Protein 4IHE (pdb70)

B-factor: mean 21.24, std 9.7, range [8.35, 74.46]

Nearest PDB structures (foldseek):
  4ihe-assembly1_A  TM=1.003E+00  e=9.796E-84  Streptantibioticus cattleyicolor
  4ihe-assembly2_B  TM=1.002E+00  e=1.966E-79  Streptantibioticus cattleyicolor
  4ihd-assembly1_A  TM=9.998E-01  e=1.606E-77  Streptantibioticus cattleyicolor
  3s3u-assembly1_A  TM=9.972E-01  e=1.365E-76  Streptantibioticus cattleyicolor
  7yu0-assembly1_A  TM=7.844E-01  e=1.824E-22  Arthrobacter

Secondary structure (DSSP, 8-state):
--S--TTSSGGGSTT-EEEEEEEEETTEEEEEEEEEPPTT-BEEEEEE-SSS--EES-GGGSTTSS---BSEEEEESSHHHHTHHHHHHHHHHHHTT-SEE-SSSTT-EE----EEE---TTTTS-TT----HHHHHHHHHHHHHSPTTPPPP-BS-GGGTT-EETTEE-EEEEEEEE-TTS-EEEEEEEEE-SSBSB-TTT--BGGGGGPPTTTTGGG---SS--HHHHHHHHHHHHHHHHHHHHHSTT-S-S-BEEEEEEEEEE---HHHHHHHHHHHHHHHHHHSBS-S-TTB--EEEEEEEEEE----HHHHHHHHHHHHHHHHHHHHHHHHHHH---EEETTEEE--HHHHH-/--SS--TTSSGGGSTT-EEEEEEEEETTEEEEEEEEEPPTT-BEEEEEE-SSS--EES-GGGSTTSS---BSEEEEESSGGGGGHHHHHHHHHHHHTT-SEE-SSSTT-EE----EEE---TTTTS-TT----HHHHHHHHHHHHTSPTTPPPP-BSSGGGTT-EETTEE-EEEEEEEE-TTS-EEEEEEEEE-SSBSB-TTT--BGGGGGSPTTTTGGG---SS--HHHHHHHHHHHHHHHHHHHHHSTTSS---BEEEEEEEEEE---HHHHHHHHHHHHHHHHHHSBS-S-TTB--EEEEEEEEEE----HHHHHHHHHHHHHHHHHHHHHHHHHHHH---EEETTEEE--HHHHH-

Radius of gyration: 25.26 Å; Cα contacts (8 Å, |Δi|>4): 2273; chains: 2; bounding box: 65×57×77 Å

GO terms:
  GO:0042802 identical protein binding (F, IPI)

Solvent-accessible surface area: 25536 Å² total; per-residue (Å²): 66,43,85,42,8,121,90,26,1,0,4,12,0,54,0,0,46,15,3,32,14,44,122,100,33,146,16,43,12,2,0,0,0,0,0,4,2,5,107,71,11,2,30,5,0,20,20,54,29,8,30,30,67,18,44,70,69,30,119,24,9,36,38,211,63,121,26,119,57,8,16,1,1,0,0,0,0,0,22,62,102,0,39,89,0,0,34,4,0,18,40,18,2,96,119,96,37,39,27,65,86,72,46,112,65,110,72,90,13,78,20,15,0,0,0,0,6,1,25,4,9,9,11,9,40,64,126,196,9,39,3,75,45,69,25,0,62,41,0,0,73,39,0,41,79,106,69,90,32,28,77,20,109,51,3,37,29,1,0,0,6,0,0,10,1,27,24,5,3,0,0,0,0,5,0,0,16,34,13,126,69,28,2,11,0,0,0,0,0,0,0,0,3,38,5,36,4,11,16,65,84,61,0,63,11,14,1,37,83,11,26,38,130,62,27,35,79,84,46,55,42,65,157,82,34,41,84,110,53,15,55,194,2,124,60,108,41,61,111,8,53,110,47,6,46,153,95,21,114,78,19,58,25,65,71,21,2,2,0,1,0,0,0,0,5,2,59,3,79,53,56,31,0,74,40,0,0,9,4,0,0,3,0,1,1,22,1,0,58,41,6,2,13,60,17,2,1,1,0,1,0,0,3,1,19,39,119,99,102,27,129,173,135,94,37,40,20,3,23,61,1,1,24,9,0,5,26,0,0,0,2,0,0,3,8,0,0,5,19,1,88,26,31,99,26,97,4,1,27,12,8,1,4,69,89,17,10,75,155,24,44,78,46,7,121,90,25,1,0,4,11,0,54,0,0,44,14,3,35,14,45,120,101,36,147,15,44,13,2,0,0,0,0,0,4,2,5,108,72,12,2,30,4,0,19,16,52,70,8,32,29,67,18,44,70,69,29,118,24,8,36,43,209,63,121,24,130,56,9,17,1,1,0,0,0,0,0,22,60,102,0,37,90,0,0,34,4,0,20,39,18,2,94,120,93,36,38,27,66,84,80,34,114,68,107,72,92,13,78,19,16,0,0,0,0,6,2,25,5,9,9,12,10,40,64,126,198,11,41,3,76,45,68,28,0,62,42,0,0,74,39,0,40,84,110,72,80,34,23,78,20,112,49,2,42,27,2,0,0,5,0,0,10,1,26,25,6,3,0,0,0,0,5,0,0,14,22,11,107,68,13,3,11,0,0,0,0,0,0,0,0,4,37,5,34,4,13,17,86,83,62,0,62,11,14,0,43,82,9,22,38,134,62,28,38,80,84,47,52,40,76,162,86,44,37,89,88,38,10,46,148,3,130,62,112,44,50,115,8,49,112,47,6,36,161,93,27,120,67,40,36,28,68,73,20,1,2,0,0,0,0,0,0,4,2,61,4,78,37,55,33,0,74,43,0,0,12,4,0,2,2,0,1,1,20,1,0,60,41,7,4,14,57,21,2,2,2,0,2,0,0,3,1,20,39,122,98,102,25,130,132,127,123,75,30,38,17,4,23,67,1,1,22,9,0,5,27,0,0,0,2,0,0,4,9,0,0,7,21,1,90,27,32,102,24,99,4,0,27,12,6,2,3,67,82,20,15,71

Organism: Streptantibioticus cattleyicolor (NCBI:txid29303)

Structure (mmCIF, N/CA/C/O backbone):
data_4IHE
#
_entry.id   4IHE
#
_cell.length_a   140.754
_cell.length_b   67.959
_cell.length_c   73.507
_cell.angle_alpha   90.00
_cell.angle_beta   90.00
_cell.angle_gamma   90.00
#
_symmetry.space_group_name_H-M   'P 21 21 2'
#
loop_
_entity.id
_entity.type
_entity.pdbx_description
1 polymer 'ThnT protein'
2 water water
#
loop_
_atom_site.group_PDB
_atom_site.id
_atom_site.type_symbol
_atom_site.label_atom_id
_atom_site.label_alt_id
_atom_site.label_comp_id
_atom_site.label_asym_id
_atom_site.label_entity_id
_atom_site.label_seq_id
_atom_site.pdbx_PDB_ins_code
_atom_site.Cartn_x
_atom_site.Cartn_y
_atom_site.Cartn_z
_atom_site.occupancy
_atom_site.B_iso_or_equiv
_atom_site.auth_seq_id
_atom_site.auth_comp_id
_atom_site.auth_asym_id
_atom_site.auth_atom_id
_atom_site.pdbx_PDB_model_num
ATOM 1 N N . GLY A 1 46 ? 31.473 -18.001 95.342 1.00 38.58 26 GLY A N 1
ATOM 2 C CA . GLY A 1 46 ? 30.670 -16.844 95.838 1.00 37.39 26 GLY A CA 1
ATOM 3 C C . GLY A 1 46 ? 31.428 -15.530 95.766 1.00 36.43 26 GLY A C 1
ATOM 4 O O . GLY A 1 46 ? 32.642 -15.496 95.964 1.00 37.18 26 GLY A O 1
ATOM 5 N N . GLY A 1 47 ? 30.712 -14.450 95.461 1.00 33.74 27 GLY A N 1
ATOM 6 C CA . GLY A 1 47 ? 31.278 -13.096 95.509 1.00 31.09 27 GLY A CA 1
ATOM 7 C C . GLY A 1 47 ? 32.054 -12.687 94.265 1.00 28.48 27 GLY A C 1
ATOM 8 O O . GLY A 1 47 ? 32.826 -11.732 94.291 1.00 28.97 27 GLY A O 1
ATOM 9 N N . VAL A 1 48 ? 31.838 -13.407 93.172 1.00 26.29 28 VAL A N 1
ATOM 10 C CA . VAL A 1 48 ? 32.443 -13.071 91.889 1.00 24.98 28 VAL A CA 1
ATOM 11 C C . VAL A 1 48 ? 31.338 -13.015 90.840 1.00 23.48 28 VAL A C 1
ATOM 12 O O . VAL A 1 48 ? 30.262 -13.572 91.052 1.00 23.07 28 VAL A O 1
ATOM 16 N N . PRO A 1 49 ? 31.596 -12.339 89.708 1.00 22.61 29 PRO A N 1
ATOM 17 C CA . PRO A 1 49 ? 30.574 -12.295 88.666 1.00 22.06 29 PRO A CA 1
ATOM 18 C C . PRO A 1 49 ? 30.338 -13.657 88.040 1.00 22.05 29 PRO A C 1
ATOM 19 O O . PRO A 1 49 ? 31.201 -14.532 88.116 1.00 22.69 29 PRO A O 1
ATOM 23 N N . GLY A 1 50 ? 29.168 -13.823 87.434 1.00 21.04 30 GLY A N 1
ATOM 24 C CA . GLY A 1 50 ? 28.915 -14.948 86.546 1.00 21.26 30 GLY A CA 1
ATOM 25 C C . GLY A 1 50 ? 29.754 -14.845 85.286 1.00 21.53 30 GLY A C 1
ATOM 26 O O . GLY A 1 50 ? 30.528 -13.901 85.121 1.00 21.75 30 GLY A O 1
ATOM 27 N N . PRO A 1 51 ? 29.575 -15.797 84.367 1.00 21.95 31 PRO A N 1
ATOM 28 C CA . PRO A 1 51 ? 30.494 -15.949 83.243 1.00 22.30 31 PRO A CA 1
ATOM 29 C C . PRO A 1 51 ? 30.716 -14.697 82.390 1.00 21.92 31 PRO A C 1
ATOM 30 O O . PRO A 1 51 ? 31.849 -14.436 81.980 1.00 22.49 31 PRO A O 1
ATOM 34 N N . HIS A 1 52 ? 29.663 -13.934 82.122 1.00 21.44 32 HIS A N 1
ATOM 35 C CA . HIS A 1 52 ? 29.803 -12.725 81.310 1.00 21.78 32 HIS A CA 1
ATOM 36 C C . HIS A 1 52 ? 29.499 -11.450 82.083 1.00 20.51 32 HIS A C 1
ATOM 37 O O . HIS A 1 52 ? 29.468 -10.369 81.502 1.00 21.65 32 HIS A O 1
ATOM 44 N N . ASN A 1 53 ? 29.323 -11.575 83.395 1.00 19.44 33 ASN A N 1
ATOM 45 C CA . ASN A 1 53 ? 28.996 -10.432 84.251 1.00 18.05 33 ASN A CA 1
ATOM 46 C C . ASN A 1 53 ? 27.775 -9.656 83.753 1.00 17.44 33 ASN A C 1
ATOM 47 O O . ASN A 1 53 ? 27.814 -8.433 83.580 1.00 17.12 33 ASN A O 1
ATOM 52 N N . GLY A 1 54 ? 26.676 -10.372 83.555 1.00 16.83 34 GLY A N 1
ATOM 53 C CA . GLY A 1 54 ? 25.447 -9.751 83.085 1.00 16.56 34 GLY A CA 1
ATOM 54 C C . GLY A 1 54 ? 24.211 -10.590 83.318 1.00 16.19 34 GLY A C 1
ATOM 55 O O . GLY A 1 54 ? 24.269 -11.689 83.884 1.00 16.27 34 GLY A O 1
ATOM 56 N N . LEU A 1 55 ? 23.087 -10.068 82.848 1.00 15.91 35 LEU A N 1
ATOM 57 C CA . LEU A 1 55 ? 21.779 -10.611 83.188 1.00 16.05 35 LEU A CA 1
ATOM 58 C C . LEU A 1 55 ? 21.592 -12.042 82.695 1.00 16.37 35 LEU A C 1
ATOM 59 O O . LEU A 1 55 ? 20.906 -12.843 83.331 1.00 16.59 35 LEU A O 1
ATOM 64 N N . THR A 1 56 ? 22.219 -12.364 81.571 1.00 16.58 36 THR A N 1
ATOM 65 C CA . THR A 1 56 ? 22.067 -13.685 80.972 1.00 17.02 36 THR A CA 1
ATOM 66 C C . THR A 1 56 ? 22.892 -14.765 81.695 1.00 17.62 36 THR A C 1
ATOM 67 O O . THR A 1 56 ? 22.800 -15.948 81.363 1.00 18.20 36 THR A O 1
ATOM 71 N N . ASP A 1 57 ? 23.666 -14.370 82.703 1.00 18.33 37 ASP A N 1
ATOM 72 C CA . ASP A 1 57 ? 24.300 -15.332 83.610 1.00 18.46 37 ASP A CA 1
ATOM 73 C C . ASP A 1 57 ? 23.268 -16.071 84.467 1.00 19.14 37 ASP A C 1
ATOM 74 O O . ASP A 1 57 ? 23.573 -17.109 85.057 1.00 20.65 37 ASP A O 1
ATOM 79 N N . VAL A 1 58 ? 22.064 -15.514 84.570 1.00 18.39 38 VAL A N 1
ATOM 80 C CA . VAL A 1 58 ? 20.919 -16.257 85.089 1.00 18.66 38 VAL A CA 1
ATOM 81 C C . VAL A 1 58 ? 20.423 -17.196 83.987 1.00 18.92 38 VAL A C 1
ATOM 82 O O . VAL A 1 58 ? 19.911 -16.734 82.970 1.00 18.63 38 VAL A O 1
ATOM 86 N N . PRO A 1 59 ? 20.620 -18.519 84.151 1.00 20.07 39 PRO A N 1
ATOM 87 C CA . PRO A 1 59 ? 20.384 -19.397 83.001 1.00 20.94 39 PRO A CA 1
ATOM 88 C C . PRO A 1 59 ? 18.970 -19.327 82.414 1.00 21.70 39 PRO A C 1
ATOM 89 O O . PRO A 1 59 ? 17.985 -19.341 83.147 1.00 22.32 39 PRO A O 1
ATOM 93 N N . GLY A 1 60 ? 18.886 -19.254 81.091 1.00 22.46 40 GLY A N 1
ATOM 94 C CA . GLY A 1 60 ? 17.593 -19.231 80.408 1.00 22.64 40 GLY A CA 1
ATOM 95 C C . GLY A 1 60 ? 17.082 -17.837 80.094 1.00 22.11 40 GLY A C 1
ATOM 96 O O . GLY A 1 60 ? 16.198 -17.681 79.255 1.00 22.39 40 GLY A O 1
ATOM 97 N N . VAL A 1 61 ? 17.631 -16.825 80.763 1.00 20.76 41 VAL A N 1
ATOM 98 C CA . VAL A 1 61 ? 17.275 -15.440 80.472 1.00 19.74 41 VAL A CA 1
ATOM 99 C C . VAL A 1 61 ? 17.936 -14.987 79.170 1.00 19.77 41 VAL A C 1
ATOM 100 O O . VAL A 1 61 ? 19.114 -15.271 78.920 1.00 20.42 41 VAL A O 1
ATOM 104 N N . ARG A 1 62 ? 17.158 -14.301 78.339 1.00 18.80 42 ARG A N 1
ATOM 105 C CA . ARG A 1 62 ? 17.661 -13.722 77.102 1.00 18.65 42 ARG A CA 1
ATOM 106 C C . ARG A 1 62 ? 17.347 -12.235 77.055 1.00 17.70 42 ARG A C 1
ATOM 107 O O . ARG A 1 62 ? 16.364 -11.776 77.636 1.00 17.27 42 ARG A O 1
ATOM 115 N N . VAL A 1 63 ? 18.206 -11.485 76.380 1.00 16.61 43 VAL A N 1
ATOM 116 C CA . VAL A 1 63 ? 18.040 -10.047 76.244 1.00 16.55 43 VAL A CA 1
ATOM 117 C C . VAL A 1 63 ? 18.123 -9.700 74.766 1.00 16.62 43 VAL A C 1
ATOM 118 O O . VAL A 1 63 ? 19.004 -10.188 74.061 1.00 18.01 43 VAL A O 1
ATOM 122 N N . GLY A 1 64 ? 17.192 -8.873 74.304 1.00 16.04 44 GLY A N 1
ATOM 123 C CA . GLY A 1 64 ? 17.198 -8.385 72.934 1.00 15.81 44 GLY A CA 1
ATOM 124 C C . GLY A 1 64 ? 17.056 -6.880 72.879 1.00 15.51 44 GLY A C 1
ATOM 125 O O . GLY A 1 64 ? 16.267 -6.295 73.628 1.00 15.12 44 GLY A O 1
ATOM 126 N N . HIS A 1 65 ? 17.841 -6.253 72.011 1.00 16.02 45 HIS A N 1
ATOM 127 C CA . HIS A 1 65 ? 17.727 -4.821 71.735 1.00 15.92 45 HIS A CA 1
ATOM 128 C C . HIS A 1 65 ? 17.284 -4.590 70.295 1.00 16.52 45 HIS A C 1
ATOM 129 O O . HIS A 1 65 ? 17.680 -5.316 69.379 1.00 17.71 45 HIS A O 1
ATOM 136 N N . ALA A 1 66 ? 16.504 -3.539 70.093 1.00 16.76 46 ALA A N 1
ATOM 137 C CA . ALA A 1 66 ? 16.270 -3.012 68.758 1.00 17.40 46 ALA A CA 1
ATOM 138 C C . ALA A 1 66 ? 16.262 -1.504 68.854 1.00 17.80 46 ALA A C 1
ATOM 139 O O . ALA A 1 66 ? 15.656 -0.941 69.762 1.00 18.20 46 ALA A O 1
ATOM 141 N N . GLY A 1 67 ? 16.985 -0.854 67.956 1.00 18.72 47 GLY A N 1
ATOM 142 C CA . GLY A 1 67 ? 17.141 0.593 68.019 1.00 18.80 47 GLY A CA 1
ATOM 143 C C . GLY A 1 67 ? 17.071 1.240 66.655 1.00 18.71 47 GLY A C 1
ATOM 144 O O . GLY A 1 67 ? 17.121 0.564 65.629 1.00 19.37 47 GLY A O 1
ATOM 145 N N . ARG A 1 68 ? 16.919 2.557 66.664 1.00 18.18 48 ARG A N 1
ATOM 146 C CA . ARG A 1 68 ? 16.963 3.363 65.455 1.00 18.79 48 ARG A CA 1
ATOM 147 C C . ARG A 1 68 ? 17.833 4.580 65.730 1.00 18.19 48 ARG A C 1
ATOM 148 O O . ARG A 1 68 ? 17.590 5.339 66.674 1.00 17.45 48 ARG A O 1
ATOM 156 N N . THR A 1 69 ? 18.896 4.708 64.943 1.00 18.02 49 THR A N 1
ATOM 157 C CA A THR A 1 69 ? 19.823 5.828 65.049 0.60 18.48 49 THR A CA 1
ATOM 158 C CA B THR A 1 69 ? 19.801 5.845 65.047 0.40 18.59 49 THR A CA 1
ATOM 159 C C . THR A 1 69 ? 20.003 6.471 63.679 1.00 19.04 49 THR A C 1
ATOM 160 O O . THR A 1 69 ? 20.123 5.770 62.675 1.00 19.43 49 THR A O 1
ATOM 167 N N . GLY A 1 70 ? 20.036 7.799 63.656 1.00 19.77 50 GLY A N 1
ATOM 168 C CA . GLY A 1 70 ? 20.255 8.542 62.423 1.00 20.06 50 GLY A CA 1
ATOM 169 C C . GLY A 1 70 ? 18.952 8.967 61.779 1.00 20.13 50 GLY A C 1
ATOM 170 O O . GLY A 1 70 ? 17.874 8.489 62.148 1.00 19.85 50 GLY A O 1
ATOM 171 N N . ASP A 1 71 ? 19.068 9.883 60.821 1.00 20.67 51 ASP A N 1
ATOM 172 C CA A ASP A 1 71 ? 17.912 10.383 60.101 0.60 20.69 51 ASP A CA 1
ATOM 173 C CA B ASP A 1 71 ? 17.917 10.458 60.101 0.40 20.59 51 ASP A CA 1
ATOM 174 C C . ASP A 1 71 ? 16.828 10.909 61.061 1.00 20.04 51 ASP A C 1
ATOM 175 O O . ASP A 1 71 ? 15.636 10.764 60.793 1.00 20.06 51 ASP A O 1
ATOM 184 N N . GLY A 1 72 ? 17.260 11.517 62.166 1.00 19.65 52 GLY A N 1
ATOM 185 C CA . GLY A 1 72 ? 16.352 12.134 63.142 1.00 19.16 52 GLY A CA 1
ATOM 186 C C . GLY A 1 72 ? 16.080 11.302 64.384 1.00 18.09 52 GLY A C 1
ATOM 187 O O . GLY A 1 72 ? 15.456 11.788 65.325 1.00 17.35 52 GLY A O 1
ATOM 188 N N . TRP A 1 73 ? 16.573 10.064 64.397 1.00 17.03 53 TRP A N 1
ATOM 189 C CA . TRP A 1 73 ? 16.223 9.073 65.413 1.00 16.25 53 TRP A CA 1
ATOM 190 C C . TRP A 1 73 ? 17.367 8.810 66.381 1.00 15.93 53 TRP A C 1
ATOM 191 O O . TRP A 1 73 ? 18.534 8.794 65.987 1.00 16.71 53 TRP A O 1
ATOM 202 N N . LEU A 1 74 ? 17.023 8.566 67.641 1.00 15.43 54 LEU A N 1
ATOM 203 C CA . LEU A 1 74 ? 17.986 8.070 68.625 1.00 15.64 54 LEU A CA 1
ATOM 204 C C . LEU A 1 74 ? 17.229 7.411 69.778 1.00 15.12 54 LEU A C 1
ATOM 205 O O . LEU A 1 74 ? 17.093 7.970 70.866 1.00 14.87 54 LEU A O 1
ATOM 210 N N . THR A 1 75 ? 16.715 6.219 69.520 1.00 15.14 55 THR A N 1
ATOM 211 C CA . THR A 1 75 ? 15.851 5.562 70.488 1.00 14.84 55 THR A CA 1
ATOM 212 C C . THR A 1 75 ? 15.834 4.068 70.260 1.00 14.71 55 THR A C 1
ATOM 213 O O . THR A 1 75 ? 16.354 3.572 69.264 1.00 15.71 55 THR A O 1
ATOM 217 N N . GLY A 1 76 ? 15.233 3.345 71.191 1.00 14.10 56 GLY A N 1
ATOM 218 C CA . GLY A 1 76 ? 15.081 1.922 71.008 1.00 13.97 56 GLY A CA 1
ATOM 219 C C . GLY A 1 76 ? 14.363 1.243 72.141 1.00 13.55 56 GLY A C 1
ATOM 220 O O . GLY A 1 76 ? 13.801 1.893 73.029 1.00 13.40 56 GLY A O 1
ATOM 221 N N . VAL A 1 77 ? 14.397 -0.084 72.085 1.00 13.73 57 VAL A N 1
ATOM 222 C CA . VAL A 1 77 ? 13.641 -0.950 72.977 1.00 14.03 57 VAL A CA 1
ATOM 223 C C . VAL A 1 77 ? 14.554 -2.074 73.428 1.00 14.14 57 VAL A C 1
ATOM 224 O O . VAL A 1 77 ? 15.354 -2.591 72.642 1.00 14.25 57 VAL A O 1
ATOM 228 N N . THR A 1 78 ? 14.440 -2.444 74.696 1.00 13.69 58 THR A N 1
ATOM 229 C CA . THR A 1 78 ? 15.139 -3.600 75.230 1.00 13.79 58 THR A CA 1
ATOM 230 C C . THR A 1 78 ? 14.096 -4.529 75.826 1.00 13.86 58 THR A C 1
ATOM 231 O O . THR A 1 78 ? 13.253 -4.086 76.604 1.00 14.35 58 THR A O 1
ATOM 235 N N . VAL A 1 79 ? 14.150 -5.802 75.451 1.00 14.44 59 VAL A N 1
ATOM 236 C CA . VAL A 1 79 ? 13.240 -6.807 75.993 1.00 14.48 59 VAL A CA 1
ATOM 237 C C . VAL A 1 79 ? 14.038 -7.853 76.763 1.00 14.70 59 VAL A C 1
ATOM 238 O O . VAL A 1 79 ? 15.049 -8.364 76.274 1.00 14.97 59 VAL A O 1
ATOM 242 N N . VAL A 1 80 ? 13.600 -8.138 77.985 1.00 14.39 60 VAL A N 1
ATOM 243 C CA . VAL A 1 80 ? 14.094 -9.286 78.732 1.00 14.40 60 VAL A CA 1
ATOM 244 C C . VAL A 1 80 ? 13.091 -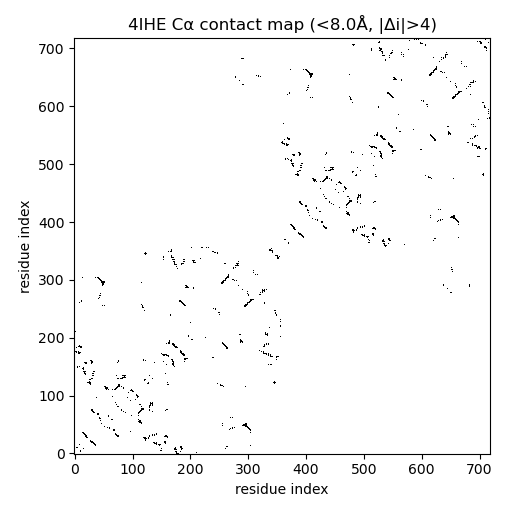10.413 78.578 1.00 14.53 60 VAL A C 1
ATOM 245 O O . VAL A 1 80 ? 11.893 -10.243 78.848 1.00 14.57 60 VAL A O 1
ATOM 249 N N . LEU A 1 81 ? 13.576 -11.535 78.056 1.00 14.85 61 LEU A N 1
ATOM 250 C CA . LEU A 1 81 ? 12.743 -12.686 77.761 1.00 15.27 61 LEU A CA 1
ATOM 251 C C . LEU A 1 81 ? 13.101 -13.846 78.690 1.00 15.92 61 LEU A C 1
ATOM 252 O O . LEU A 1 81 ? 14.239 -14.333 78.698 1.00 16.68 61 LEU A O 1
ATOM 257 N N . ALA A 1 82 ? 12.124 -14.276 79.478 1.00 16.54 62 ALA A N 1
ATOM 258 C CA . ALA A 1 82 ? 12.284 -15.426 80.359 1.00 16.90 62 ALA A CA 1
ATOM 259 C C . ALA A 1 82 ? 12.343 -16.699 79.533 1.00 18.14 62 ALA A C 1
ATOM 260 O O . ALA A 1 82 ? 11.881 -16.720 78.393 1.00 17.28 62 ALA A O 1
ATOM 262 N N . PRO A 1 83 ? 12.892 -17.774 80.116 1.00 19.44 63 PRO A N 1
ATOM 263 C CA . PRO A 1 83 ? 12.885 -19.041 79.402 1.00 20.43 63 PRO A CA 1
ATOM 264 C C . PRO A 1 83 ? 11.474 -19.586 79.266 1.00 20.86 63 PRO A C 1
ATOM 265 O O . PRO A 1 83 ? 10.560 -19.139 79.957 1.00 20.30 63 PRO A O 1
ATOM 269 N N . PRO A 1 84 ? 11.292 -20.555 78.369 1.00 21.95 64 PRO A N 1
ATOM 270 C CA . PRO A 1 84 ? 9.991 -21.169 78.188 1.00 22.53 64 PRO A CA 1
ATOM 271 C C . PRO A 1 84 ? 9.424 -21.637 79.523 1.00 22.55 64 PRO A C 1
ATOM 272 O O . PRO A 1 84 ? 10.152 -22.193 80.346 1.00 24.13 64 PRO A O 1
ATOM 276 N N . GLY A 1 85 ? 8.144 -21.365 79.744 1.00 22.26 65 GLY A N 1
ATOM 277 C CA . GLY A 1 85 ? 7.506 -21.613 81.040 1.00 22.44 65 GLY A CA 1
ATOM 278 C C . GLY A 1 85 ? 7.342 -20.332 81.839 1.00 21.61 65 GLY A C 1
ATOM 279 O O . GLY A 1 85 ? 6.516 -20.251 82.748 1.00 22.84 65 GLY A O 1
ATOM 280 N N . GLY A 1 86 ? 8.126 -19.321 81.482 1.00 20.59 66 GLY A N 1
ATOM 281 C CA . GLY A 1 86 ? 8.034 -18.021 82.127 1.00 19.41 66 GLY A CA 1
ATOM 282 C C . GLY A 1 86 ? 8.844 -17.932 83.399 1.00 19.15 66 GLY A C 1
ATOM 283 O O . GLY A 1 86 ? 9.609 -18.833 83.745 1.00 20.51 66 GLY A O 1
ATOM 284 N N . ALA A 1 87 ? 8.689 -16.801 84.072 1.00 17.46 67 ALA A N 1
ATOM 285 C CA . ALA A 1 87 ? 9.368 -16.528 85.327 1.00 16.85 67 ALA A CA 1
ATOM 286 C C . ALA A 1 87 ? 8.406 -15.817 86.268 1.00 16.12 67 ALA A C 1
ATOM 287 O O . ALA A 1 87 ? 7.562 -15.039 85.838 1.00 16.23 67 ALA A O 1
ATOM 289 N N . VAL A 1 88 ? 8.545 -16.094 87.557 1.00 16.17 68 VAL A N 1
ATOM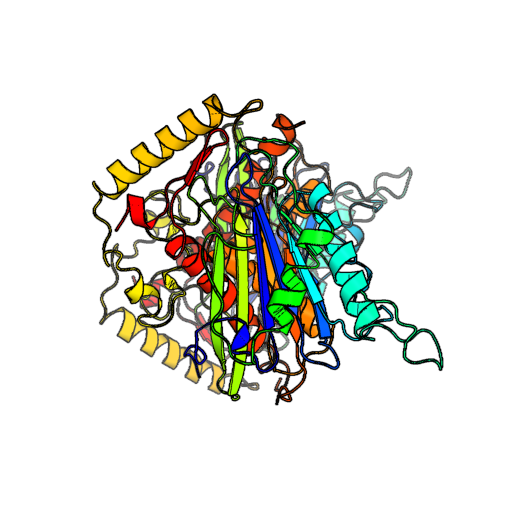 290 C CA . VAL A 1 88 ? 7.875 -15.314 88.586 1.00 16.23 68 VAL A CA 1
ATOM 291 C C . VAL A 1 88 ? 8.372 -13.885 88.479 1.00 15.62 68 VAL A C 1
ATOM 292 O O . VAL A 1 88 ? 9.570 -13.657 88.342 1.00 15.47 68 VAL A O 1
ATOM 296 N N . ALA A 1 89 ? 7.449 -12.931 88.523 1.00 14.85 69 ALA A N 1
ATOM 297 C CA . ALA A 1 89 ? 7.787 -11.534 88.283 1.00 14.56 69 ALA A CA 1
ATOM 298 C C . ALA A 1 89 ? 7.115 -10.634 89.298 1.00 14.10 69 ALA A C 1
ATOM 299 O O . ALA A 1 89 ? 6.027 -10.940 89.797 1.00 15.57 69 ALA A O 1
ATOM 301 N N . ALA A 1 90 ? 7.753 -9.498 89.552 1.00 13.55 70 ALA A N 1
ATOM 302 C CA . ALA A 1 90 ? 7.197 -8.471 90.414 1.00 13.37 70 ALA A CA 1
ATOM 303 C C . ALA A 1 90 ? 7.770 -7.130 89.998 1.00 13.01 70 ALA A C 1
ATOM 304 O O . ALA A 1 90 ? 8.668 -7.067 89.163 1.00 13.11 70 ALA A O 1
ATOM 306 N N . VAL A 1 91 ? 7.274 -6.054 90.591 1.00 13.35 71 VAL A N 1
ATOM 307 C CA . VAL A 1 91 ? 7.689 -4.724 90.176 1.00 13.25 71 VAL A CA 1
ATOM 308 C C . VAL A 1 91 ? 7.651 -3.775 91.363 1.00 13.23 71 VAL A C 1
ATOM 309 O O . VAL A 1 91 ? 6.891 -3.986 92.305 1.00 13.70 71 VAL A O 1
ATOM 313 N N . ASP A 1 92 ? 8.549 -2.797 91.341 1.00 13.43 72 ASP A N 1
ATOM 314 C CA . ASP A 1 92 ? 8.507 -1.671 92.260 1.00 14.67 72 ASP A CA 1
ATOM 315 C C . ASP A 1 92 ? 8.724 -0.398 91.450 1.00 14.65 72 ASP A C 1
ATOM 316 O O . ASP A 1 92 ? 9.805 -0.164 90.904 1.00 13.44 72 ASP A O 1
ATOM 321 N N . VAL A 1 93 ? 7.645 0.360 91.289 1.00 15.19 73 VAL A N 1
ATOM 322 C CA . VAL A 1 93 ? 7.667 1.599 90.541 1.00 17.11 73 VAL A CA 1
ATOM 323 C C . VAL A 1 93 ? 7.790 2.730 91.543 1.00 18.38 73 VAL A C 1
ATOM 324 O O . VAL A 1 93 ? 6.902 2.928 92.373 1.00 20.90 73 VAL A O 1
ATOM 328 N N A ARG A 1 94 ? 8.937 3.411 91.493 0.70 19.69 74 ARG A N 1
ATOM 329 N N B ARG A 1 94 ? 8.890 3.461 91.480 0.30 18.43 74 ARG A N 1
ATOM 330 C CA A ARG A 1 94 ? 9.445 4.237 92.607 0.70 19.45 74 ARG A CA 1
ATOM 331 C CA B ARG A 1 94 ? 9.026 4.683 92.260 0.30 18.03 74 ARG A CA 1
ATOM 332 C C A ARG A 1 94 ? 9.708 5.679 92.193 0.70 20.36 74 ARG A C 1
ATOM 333 C C B ARG A 1 94 ? 8.966 5.876 91.294 0.30 17.82 74 ARG A C 1
ATOM 334 O O A ARG A 1 94 ? 9.699 6.587 93.027 0.70 19.53 74 ARG A O 1
ATOM 335 O O B ARG A 1 94 ? 10.001 6.292 90.766 0.30 18.02 74 ARG A O 1
ATOM 350 N N A GLY A 1 95 ? 9.975 5.881 90.909 0.70 20.16 75 GLY A N 1
ATOM 351 N N B GLY A 1 95 ? 7.766 6.409 91.050 0.30 17.16 75 GLY A N 1
ATOM 352 C CA A GLY A 1 95 ? 10.045 7.215 90.350 0.70 19.98 75 GLY A CA 1
ATOM 353 C CA B GLY A 1 95 ? 7.592 7.581 90.168 0.30 17.02 75 GLY A CA 1
ATOM 354 C C A GLY A 1 95 ? 8.716 7.943 90.421 0.70 19.36 75 GLY A C 1
ATOM 355 C C B GLY A 1 95 ? 6.435 7.545 89.173 0.30 16.80 75 GLY A C 1
ATOM 356 O O A GLY A 1 95 ? 7.647 7.323 90.419 0.70 20.21 75 GLY A O 1
ATOM 357 O O B GLY A 1 95 ? 6.021 8.582 88.643 0.30 16.58 75 GLY A O 1
ATOM 358 N N A GLY A 1 96 ? 8.796 9.268 90.481 0.70 18.75 76 GLY A N 1
ATOM 359 N N B GLY A 1 96 ? 5.923 6.358 88.889 0.30 16.49 76 GLY A N 1
ATOM 360 C CA A GLY A 1 96 ? 7.621 10.120 90.599 0.70 17.87 76 GLY A CA 1
ATOM 361 C CA B GLY A 1 96 ? 4.801 6.217 87.961 0.30 16.63 76 GLY A CA 1
ATOM 362 C C A GLY A 1 96 ? 6.957 10.427 89.274 0.70 17.78 76 GLY A C 1
ATOM 363 C C B GLY A 1 96 ? 4.959 6.712 86.528 0.30 16.70 76 GLY A C 1
ATOM 364 O O A GLY A 1 96 ? 5.874 11.001 89.236 0.70 17.52 76 GLY A O 1
ATOM 365 O O B GLY A 1 96 ? 3.957 7.039 85.899 0.30 16.62 76 GLY A O 1
ATOM 366 N N A GLY A 1 97 ? 7.609 10.063 88.177 0.70 16.86 77 GLY A N 1
ATOM 367 N N B GLY A 1 97 ? 6.161 6.755 85.969 0.30 16.86 77 GLY A N 1
ATOM 368 C CA A GLY A 1 97 ? 7.055 10.318 86.851 0.70 16.44 77 GLY A CA 1
ATOM 369 C CA B GLY A 1 97 ? 6.233 7.069 84.545 0.30 17.31 77 GLY A CA 1
ATOM 370 C C A GLY A 1 97 ? 7.100 9.093 85.964 0.70 16.03 77 GLY A C 1
ATOM 371 C C B GLY A 1 97 ? 6.810 8.434 84.156 0.30 17.45 77 GLY A C 1
ATOM 372 O O A GLY A 1 97 ? 7.715 9.111 84.909 0.70 16.17 77 GLY A O 1
ATOM 373 O O B GLY A 1 97 ? 7.789 8.918 84.763 0.30 18.59 77 GLY A O 1
ATOM 374 N N A PRO A 1 98 ? 6.420 8.020 86.372 0.70 15.74 78 PRO A N 1
ATOM 375 N N B PRO A 1 98 ? 5.868 9.210 83.429 0.30 17.42 78 PRO A N 1
ATOM 376 C CA A PRO A 1 98 ? 6.493 6.779 85.621 0.70 15.78 78 PRO A CA 1
ATOM 377 C CA B PRO A 1 98 ? 5.042 8.541 82.396 0.30 17.13 78 PRO A CA 1
ATOM 378 C C A PRO A 1 98 ? 5.656 6.774 84.347 0.70 16.48 78 PRO A C 1
ATOM 379 C C B PRO A 1 98 ? 5.573 7.374 81.595 0.30 17.04 78 PRO A C 1
ATOM 380 O O A PRO A 1 98 ? 4.700 7.541 84.217 0.70 17.03 78 PRO A O 1
ATOM 381 O O B PRO A 1 98 ? 6.594 7.461 80.909 0.30 17.49 78 PRO A O 1
ATOM 388 N N A GLY A 1 99 ? 6.026 5.893 83.427 0.70 16.29 79 GLY A N 1
ATOM 389 N N B GLY A 1 99 ? 4.785 6.309 81.635 0.30 16.65 79 GLY A N 1
ATOM 390 C CA A GLY A 1 99 ? 5.214 5.579 82.255 0.70 16.28 79 GLY A CA 1
ATOM 391 C CA B GLY A 1 99 ? 4.995 5.168 80.788 0.30 16.40 79 GLY A CA 1
ATOM 392 C C A GLY A 1 99 ? 5.241 4.083 82.028 0.70 16.45 79 GLY A C 1
ATOM 393 C C B GLY A 1 99 ? 5.248 3.953 81.651 0.30 16.06 79 GLY A C 1
ATOM 394 O O A GLY A 1 99 ? 6.286 3.516 81.692 0.70 17.52 79 GLY A O 1
ATOM 395 O O B GLY A 1 99 ? 6.385 3.479 81.759 0.30 16.32 79 GLY A O 1
ATOM 396 N N A THR A 1 100 ? 4.110 3.432 82.273 0.70 15.08 80 THR A N 1
ATOM 397 N N B THR A 1 100 ? 4.187 3.406 82.239 0.30 15.12 80 THR A N 1
ATOM 398 C CA A THR A 1 100 ? 4.118 2.014 82.585 0.70 13.98 80 THR A CA 1
ATOM 399 C CA B THR A 1 100 ? 4.189 1.997 82.591 0.30 14.30 80 THR A CA 1
ATOM 400 C C A THR A 1 100 ? 2.883 1.296 82.079 0.70 13.36 80 THR A C 1
ATOM 401 C C B THR A 1 100 ? 2.930 1.300 82.080 0.30 13.74 80 THR A C 1
ATOM 402 O O A THR A 1 100 ? 1.846 1.914 81.790 0.70 12.87 80 THR A O 1
ATOM 403 O O B THR A 1 100 ? 1.918 1.938 81.790 0.30 13.51 80 THR A O 1
ATOM 410 N N . ARG A 1 101 ? 3.021 -0.022 81.984 1.00 13.28 81 ARG A N 1
ATOM 411 C CA . ARG A 1 101 ? 1.962 -0.882 81.481 1.00 13.68 81 ARG A CA 1
ATOM 412 C C . ARG A 1 101 ? 1.972 -2.196 82.260 1.00 13.29 81 ARG A C 1
ATOM 413 O O . ARG A 1 101 ? 3.039 -2.732 82.561 1.00 12.98 81 ARG A O 1
ATOM 421 N N . GLU A 1 102 ? 0.774 -2.674 82.607 1.00 13.48 82 GLU A N 1
ATOM 422 C CA . GLU A 1 102 ? 0.553 -3.996 83.206 1.00 14.03 82 GLU A CA 1
ATOM 423 C C . GLU A 1 102 ? 1.290 -4.208 84.516 1.00 15.24 82 GLU A C 1
ATOM 424 O O . GLU A 1 102 ? 1.659 -5.332 84.859 1.00 16.19 82 GLU A O 1
ATOM 430 N N . THR A 1 103 ? 1.419 -3.142 85.289 1.00 15.56 83 THR A N 1
ATOM 431 C CA . THR A 1 103 ? 2.050 -3.246 86.593 1.00 16.88 83 THR A CA 1
ATOM 432 C C . THR A 1 103 ? 1.104 -3.853 87.623 1.00 16.32 83 THR A C 1
ATOM 433 O O . THR A 1 103 ? 1.547 -4.621 88.477 1.00 17.39 83 THR A O 1
ATOM 437 N N . ASP A 1 104 ? -0.191 -3.547 87.532 1.00 16.08 84 ASP A N 1
ATOM 438 C CA . ASP A 1 104 ? -1.178 -4.084 88.489 1.00 15.95 84 ASP A CA 1
ATOM 439 C C . ASP A 1 104 ? -1.207 -5.612 88.429 1.00 15.36 84 ASP A C 1
ATOM 440 O O . ASP A 1 104 ? -1.391 -6.285 89.440 1.00 14.89 84 ASP A O 1
ATOM 445 N N . ALA A 1 105 ? -1.023 -6.162 87.237 1.00 14.49 85 ALA A N 1
ATOM 446 C CA . ALA A 1 105 ? -1.067 -7.605 87.062 1.00 14.52 85 ALA A CA 1
ATOM 447 C C . ALA A 1 105 ? 0.028 -8.330 87.846 1.00 14.42 85 ALA A C 1
ATOM 448 O O . ALA A 1 105 ? -0.104 -9.521 88.134 1.00 14.53 85 ALA A O 1
ATOM 450 N N . LEU A 1 106 ? 1.084 -7.602 88.209 1.00 14.65 86 LEU A N 1
ATOM 451 C CA . LEU A 1 106 ? 2.220 -8.155 88.947 1.00 15.13 86 LEU A CA 1
ATOM 452 C C . LEU A 1 106 ? 2.052 -8.098 90.467 1.00 15.22 86 LEU A C 1
ATOM 453 O O . LEU A 1 106 ? 2.953 -8.493 91.201 1.00 15.53 86 LEU A O 1
ATOM 458 N N . ASP A 1 107 ? 0.930 -7.577 90.938 1.00 15.39 87 ASP A N 1
ATOM 459 C CA . ASP A 1 107 ? 0.644 -7.592 92.376 1.00 16.14 87 ASP A CA 1
ATOM 460 C C . ASP A 1 107 ? 0.582 -9.037 92.885 1.00 16.39 87 ASP A C 1
ATOM 461 O O . ASP A 1 107 ? 0.011 -9.901 92.234 1.00 15.11 87 ASP A O 1
ATOM 466 N N . PRO A 1 108 ? 1.182 -9.310 94.052 1.00 16.73 88 PRO A N 1
ATOM 467 C CA . PRO A 1 108 ? 1.179 -10.675 94.577 1.00 17.39 88 PRO A CA 1
ATOM 468 C C . PRO A 1 108 ? -0.199 -11.305 94.779 1.00 17.39 88 PRO A C 1
ATOM 469 O O . PRO A 1 108 ? -0.310 -12.526 94.776 1.00 18.32 88 PRO A O 1
ATOM 473 N N . ARG A 1 109 ? -1.231 -10.481 94.917 1.00 17.77 89 ARG A N 1
ATOM 474 C CA . ARG A 1 109 ? -2.596 -10.976 95.135 1.00 18.16 89 ARG A CA 1
ATOM 475 C C . ARG A 1 109 ? -3.233 -11.550 93.879 1.00 18.55 89 ARG A C 1
ATOM 476 O O . ARG A 1 109 ? -4.274 -12.204 93.950 1.00 19.30 89 ARG A O 1
ATOM 484 N N . ASN A 1 110 ? -2.646 -11.270 92.724 1.00 17.78 90 ASN A N 1
ATOM 485 C CA . ASN A 1 110 ? -3.385 -11.408 91.481 1.00 17.13 90 ASN A CA 1
ATOM 486 C C . ASN A 1 110 ? -3.176 -12.736 90.753 1.00 17.23 90 ASN A C 1
ATOM 487 O O . ASN A 1 110 ? -2.450 -13.617 91.220 1.00 17.84 90 ASN A O 1
ATOM 492 N N . LEU A 1 111 ? -3.923 -12.907 89.672 1.00 16.86 91 LEU A N 1
ATOM 493 C CA . LEU A 1 111 ? -4.110 -14.205 89.044 1.00 17.69 91 LEU A CA 1
ATOM 494 C C . LEU A 1 111 ? -2.860 -14.794 88.390 1.00 18.11 91 LEU A C 1
ATOM 495 O O . LEU A 1 111 ? -2.561 -15.978 88.562 1.00 19.44 91 LEU A O 1
ATOM 500 N N A VAL A 1 112 ? -2.156 -14.002 87.595 0.50 18.43 92 VAL A N 1
ATOM 501 N N B VAL A 1 112 ? -2.181 -13.960 87.606 0.50 17.60 92 VAL A N 1
ATOM 502 C CA A VAL A 1 112 ? -1.164 -14.570 86.687 0.50 18.87 92 VAL A CA 1
ATOM 503 C CA B VAL A 1 112 ? -1.076 -14.394 86.759 0.50 17.47 92 VAL A CA 1
ATOM 504 C C A VAL A 1 112 ? 0.161 -14.820 87.415 0.50 19.27 92 VAL A C 1
ATOM 505 C C B VAL A 1 112 ? 0.249 -14.054 87.428 0.50 17.30 92 VAL A C 1
ATOM 506 O O A VAL A 1 112 ? 0.710 -13.927 88.052 0.50 18.96 92 VAL A O 1
ATOM 507 O O B VAL A 1 112 ? 0.678 -12.900 87.425 0.50 16.79 92 VAL A O 1
ATOM 514 N N A GLN A 1 113 ? 0.650 -16.055 87.335 0.50 19.80 93 GLN A N 1
ATOM 515 N N B GLN A 1 113 ? 0.893 -15.072 87.987 0.50 17.68 93 GLN A N 1
ATOM 516 C CA A GLN A 1 113 ? 1.656 -16.547 88.277 0.50 20.52 93 GLN A CA 1
ATOM 517 C CA B GLN A 1 113 ? 2.124 -14.894 88.757 0.50 18.11 93 GLN A CA 1
ATOM 518 C C A GLN A 1 113 ? 3.074 -16.390 87.745 0.50 20.36 93 GLN A C 1
ATOM 519 C C B GLN A 1 113 ? 3.385 -14.931 87.893 0.50 18.39 93 GLN A C 1
ATOM 520 O O A GLN A 1 113 ? 4.043 -16.409 88.506 0.50 19.45 93 GLN A O 1
ATOM 521 O O B GLN A 1 113 ? 4.383 -14.296 88.232 0.50 18.53 93 GLN A O 1
ATOM 532 N N A THR A 1 114 ? 3.180 -16.236 86.432 0.50 20.41 94 THR A N 1
ATOM 533 N N B THR A 1 114 ? 3.354 -15.711 86.813 0.50 19.20 94 THR A N 1
ATOM 534 C CA A THR A 1 114 ? 4.466 -16.038 85.770 0.50 20.66 94 THR A CA 1
ATOM 535 C CA B THR A 1 114 ? 4.510 -15.836 85.914 0.50 19.97 94 THR A CA 1
ATOM 536 C C A THR A 1 114 ? 4.250 -15.240 84.494 0.50 19.84 94 THR A C 1
ATOM 537 C C B THR A 1 114 ? 4.250 -15.175 84.568 0.50 19.39 94 THR A C 1
ATOM 538 O O A THR A 1 114 ? 3.143 -15.222 83.958 0.50 20.46 94 THR A O 1
ATOM 539 O O B THR A 1 114 ? 3.142 -15.241 84.036 0.50 19.98 94 THR A O 1
ATOM 546 N N . ILE A 1 115 ? 5.299 -14.581 84.008 1.00 18.36 95 ILE A N 1
ATOM 547 C CA . ILE A 1 115 ? 5.235 -13.899 82.715 1.00 17.81 95 ILE A CA 1
ATOM 548 C C . ILE A 1 115 ? 6.441 -14.302 81.878 1.00 16.75 95 ILE A C 1
ATOM 549 O O . ILE A 1 115 ? 7.349 -14.965 82.367 1.00 16.08 95 ILE A O 1
ATOM 554 N N . ASP A 1 116 ? 6.452 -13.884 80.618 1.00 15.88 96 ASP A N 1
ATOM 555 C CA . ASP A 1 116 ? 7.531 -14.258 79.705 1.00 16.05 96 ASP A CA 1
ATOM 556 C C . ASP A 1 116 ? 8.436 -13.114 79.292 1.00 16.03 96 ASP A C 1
ATOM 557 O O . ASP A 1 116 ? 9.599 -13.351 78.959 1.00 15.78 96 ASP A O 1
ATOM 562 N N . ALA A 1 117 ? 7.914 -11.894 79.241 1.00 15.77 97 ALA A N 1
ATOM 563 C CA . ALA A 1 117 ? 8.718 -10.771 78.766 1.00 15.76 97 ALA A CA 1
ATOM 564 C C . ALA A 1 117 ? 8.446 -9.486 79.520 1.00 15.37 97 ALA A C 1
ATOM 565 O O . ALA A 1 117 ? 7.308 -9.197 79.887 1.00 15.50 97 ALA A O 1
ATOM 567 N N . VAL A 1 118 ? 9.511 -8.720 79.730 1.00 15.19 98 VAL A N 1
ATOM 568 C CA . VAL A 1 118 ? 9.429 -7.365 80.240 1.00 15.24 98 VAL A CA 1
ATOM 569 C C . VAL A 1 118 ? 10.029 -6.427 79.198 1.00 14.84 98 VAL A C 1
ATOM 570 O O . VAL A 1 118 ? 11.065 -6.722 78.602 1.00 14.86 98 VAL A O 1
ATOM 574 N N . VAL A 1 119 ? 9.388 -5.282 79.009 1.00 14.47 99 VAL A N 1
ATOM 575 C CA . VAL A 1 119 ? 9.772 -4.344 77.965 1.00 14.66 99 VAL A CA 1
ATOM 576 C C . VAL A 1 119 ? 10.238 -3.031 78.587 1.00 14.59 99 VAL A C 1
ATOM 577 O O . VAL A 1 119 ? 9.511 -2.411 79.363 1.00 14.51 99 VAL A O 1
ATOM 581 N N . LEU A 1 120 ? 11.461 -2.628 78.248 1.00 14.01 100 LEU A N 1
ATOM 582 C CA . LEU A 1 120 ? 11.978 -1.305 78.585 1.00 13.95 100 LEU A CA 1
ATOM 583 C C . LEU A 1 120 ? 12.084 -0.512 77.295 1.00 13.83 100 LEU A C 1
ATOM 584 O O . LEU A 1 120 ? 12.611 -1.012 76.304 1.00 14.56 100 LEU A O 1
ATOM 589 N N . THR A 1 121 ? 11.587 0.717 77.288 1.00 13.52 101 THR A N 1
ATOM 590 C CA . THR A 1 121 ? 11.515 1.446 76.030 1.00 13.68 101 THR A CA 1
ATOM 591 C C . THR A 1 121 ? 11.787 2.936 76.158 1.00 13.50 101 THR A C 1
ATOM 592 O O . THR A 1 121 ? 11.444 3.561 77.149 1.00 13.08 101 THR A O 1
ATOM 596 N N . GLY A 1 122 ? 12.406 3.506 75.127 1.00 13.35 102 GLY A N 1
ATOM 597 C CA . GLY A 1 122 ? 12.377 4.951 74.933 1.00 13.60 102 GLY A CA 1
ATOM 598 C C . GLY A 1 122 ? 11.020 5.424 74.450 1.00 13.27 102 GLY A C 1
ATOM 599 O O . GLY A 1 122 ? 10.073 4.646 74.359 1.00 13.28 102 GLY A O 1
ATOM 600 N N . GLY A 1 123 ? 10.928 6.712 74.151 1.00 13.32 103 GLY A N 1
ATOM 601 C CA . GLY A 1 123 ? 9.713 7.296 73.5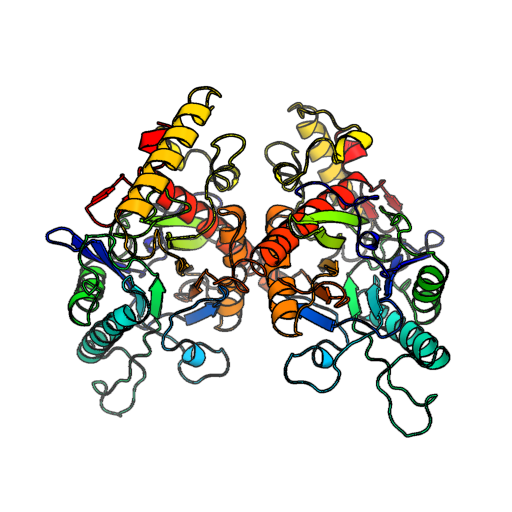96 1.00 13.96 103 GLY A CA 1
ATOM 602 C C . GLY A 1 123 ? 8.710 7.787 74.620 1.00 14.11 103 GLY A C 1
ATOM 603 O O . GLY A 1 123 ? 7.583 8.141 74.270 1.00 14.03 103 GLY A O 1
ATOM 604 N N . SER A 1 124 ? 9.117 7.839 75.882 1.00 14.19 104 SER A N 1
ATOM 605 C CA . SER A 1 124 ? 8.193 8.186 76.963 1.00 14.19 104 SER A CA 1
ATOM 606 C C . SER A 1 124 ? 6.893 7.378 76.801 1.00 14.01 104 SER A C 1
ATOM 607 O O . SER A 1 124 ? 6.929 6.219 76.364 1.00 14.03 104 SER A O 1
ATOM 610 N N . ALA A 1 125 ? 5.750 7.967 77.138 1.00 14.11 105 ALA A N 1
ATOM 611 C CA . ALA A 1 125 ? 4.496 7.220 77.135 1.00 14.58 105 ALA A CA 1
ATOM 612 C C . ALA A 1 125 ? 4.149 6.664 75.755 1.00 14.24 105 ALA A C 1
ATOM 613 O O . ALA A 1 125 ? 3.544 5.597 75.650 1.00 14.42 105 ALA A O 1
ATOM 615 N N . PHE A 1 126 ? 4.524 7.381 74.700 1.00 14.30 106 PHE A N 1
ATOM 616 C CA . PHE A 1 126 ? 4.306 6.907 73.336 1.00 14.35 106 PHE A CA 1
ATOM 617 C C . PHE A 1 126 ? 4.975 5.560 73.101 1.00 14.32 106 PHE A C 1
ATOM 618 O O . PHE A 1 126 ? 4.413 4.687 72.442 1.00 14.26 106 PHE A O 1
ATOM 626 N N . GLY A 1 127 ? 6.147 5.379 73.692 1.00 14.43 107 GLY A N 1
ATOM 627 C CA . GLY A 1 127 ? 6.936 4.176 73.494 1.00 14.61 107 GLY A CA 1
ATOM 628 C C . GLY A 1 127 ? 6.301 2.924 74.063 1.00 14.59 107 GLY A C 1
ATOM 629 O O . GLY A 1 127 ? 6.664 1.819 73.680 1.00 14.28 107 GLY A O 1
ATOM 630 N N . LEU A 1 128 ? 5.321 3.087 74.951 1.00 15.08 108 LEU A N 1
ATOM 631 C CA . LEU A 1 128 ? 4.539 1.947 75.427 1.00 15.59 108 LEU A CA 1
ATOM 632 C C . LEU A 1 128 ? 3.904 1.175 74.272 1.00 15.60 108 LEU A C 1
ATOM 633 O O . LEU A 1 128 ? 3.609 -0.010 74.417 1.00 17.08 108 LEU A O 1
ATOM 638 N N . ASP A 1 129 ? 3.713 1.834 73.126 1.00 15.78 109 ASP A N 1
ATOM 639 C CA . ASP A 1 129 ? 3.223 1.166 71.915 1.00 15.91 109 ASP A CA 1
ATOM 640 C C . ASP A 1 129 ? 4.081 -0.048 71.557 1.00 15.94 109 ASP A C 1
ATOM 641 O O . ASP A 1 129 ? 3.594 -1.010 70.970 1.00 17.61 109 ASP A O 1
ATOM 646 N N . ALA A 1 130 ? 5.366 0.002 71.897 1.00 15.16 110 ALA A N 1
ATOM 647 C CA . ALA A 1 130 ? 6.272 -1.112 71.623 1.00 15.07 110 ALA A CA 1
ATOM 648 C C . ALA A 1 130 ? 5.794 -2.425 72.249 1.00 15.01 110 ALA A C 1
ATOM 649 O O . ALA A 1 130 ? 6.026 -3.505 71.703 1.00 15.01 110 ALA A O 1
ATOM 651 N N . ALA A 1 131 ? 5.133 -2.338 73.397 1.00 14.56 111 ALA A N 1
ATOM 652 C CA . ALA A 1 131 ? 4.753 -3.540 74.127 1.00 14.90 111 ALA A CA 1
ATOM 653 C C . ALA A 1 131 ? 3.691 -4.342 73.378 1.00 14.43 111 ALA A C 1
ATOM 654 O O . ALA A 1 131 ? 3.643 -5.561 73.496 1.00 14.70 111 ALA A O 1
ATOM 656 N N . GLY A 1 132 ? 2.872 -3.669 72.574 1.00 14.69 112 GLY A N 1
ATOM 657 C CA . GLY A 1 132 ? 1.881 -4.361 71.754 1.00 15.08 112 GLY A CA 1
ATOM 658 C C . GLY A 1 132 ? 2.494 -5.342 70.766 1.00 15.05 112 GLY A C 1
ATOM 659 O O . GLY A 1 132 ? 1.929 -6.406 70.496 1.00 15.21 112 GLY A O 1
ATOM 660 N N . GLY A 1 133 ? 3.653 -4.992 70.218 1.00 15.19 113 GLY A N 1
ATOM 661 C CA . GLY A 1 133 ? 4.358 -5.876 69.299 1.00 15.37 113 GLY A CA 1
ATOM 662 C C . GLY A 1 133 ? 4.912 -7.106 69.988 1.00 15.43 113 GLY A C 1
ATOM 663 O O . GLY A 1 133 ? 4.951 -8.194 69.414 1.00 15.95 113 GLY A O 1
ATOM 664 N N . VAL A 1 134 ? 5.358 -6.928 71.224 1.00 15.11 114 VAL A N 1
ATOM 665 C CA . VAL A 1 134 ? 5.865 -8.035 72.021 1.00 14.98 114 VAL A CA 1
ATOM 666 C C . VAL A 1 134 ? 4.725 -8.974 72.410 1.00 14.86 114 VAL A C 1
ATOM 667 O O . VAL A 1 134 ? 4.859 -10.191 72.304 1.00 15.26 114 VAL A O 1
ATOM 671 N N . ALA A 1 135 ? 3.585 -8.415 72.806 1.00 14.79 115 ALA A N 1
ATOM 672 C CA . ALA A 1 135 ? 2.410 -9.239 73.083 1.00 15.06 115 ALA A CA 1
ATOM 673 C C . ALA A 1 135 ? 1.985 -10.045 71.853 1.00 15.53 115 ALA A C 1
ATOM 674 O O . ALA A 1 135 ? 1.583 -11.200 71.968 1.00 16.02 115 ALA A O 1
ATOM 676 N N . ALA A 1 136 ? 2.047 -9.429 70.677 1.00 15.62 116 ALA A N 1
ATOM 677 C CA . ALA A 1 136 ? 1.678 -10.121 69.446 1.00 16.15 116 ALA A CA 1
ATOM 678 C C . ALA A 1 136 ? 2.608 -11.299 69.176 1.00 16.51 116 ALA A C 1
ATOM 679 O O . ALA A 1 136 ? 2.152 -12.393 68.848 1.00 16.83 116 ALA A O 1
ATOM 681 N N . TRP A 1 137 ? 3.911 -11.075 69.323 1.00 16.21 117 TRP A N 1
ATOM 682 C CA . TRP A 1 137 ? 4.888 -12.142 69.124 1.00 17.22 117 TRP A CA 1
ATOM 683 C C . TRP A 1 137 ? 4.641 -13.282 70.113 1.00 17.26 117 TRP A C 1
ATOM 684 O O . TRP A 1 137 ? 4.640 -14.455 69.739 1.00 17.22 117 TRP A O 1
ATOM 695 N N . LEU A 1 138 ? 4.405 -12.930 71.373 1.00 16.65 118 LEU A N 1
ATOM 696 C CA . LEU A 1 138 ? 4.183 -13.937 72.405 1.00 16.90 118 LEU A CA 1
ATOM 697 C C . LEU A 1 138 ? 2.955 -14.789 72.099 1.00 17.09 118 LEU A C 1
ATOM 698 O O . LEU A 1 138 ? 2.985 -16.009 72.274 1.00 17.21 118 LEU A O 1
ATOM 703 N N . GLU A 1 139 ? 1.893 -14.159 71.606 1.00 17.10 119 GLU A N 1
ATOM 704 C CA . GLU A 1 139 ? 0.701 -14.911 71.211 1.00 17.42 119 GLU A CA 1
ATOM 705 C C . GLU A 1 139 ? 1.033 -15.917 70.108 1.00 17.94 119 GLU A C 1
ATOM 706 O O . GLU A 1 139 ? 0.620 -17.077 70.175 1.00 18.37 119 GLU A O 1
ATOM 712 N N . GLU A 1 140 ? 1.790 -15.476 69.103 1.00 18.27 120 GLU A N 1
ATOM 713 C CA . GLU A 1 140 ? 2.201 -16.357 68.008 1.00 19.47 120 GLU A CA 1
ATOM 714 C C . GLU A 1 140 ? 2.980 -17.565 68.521 1.00 19.86 120 GLU A C 1
ATOM 715 O O . GLU A 1 140 ? 2.873 -18.662 67.965 1.00 21.14 120 GLU A O 1
ATOM 721 N N . GLN A 1 141 ? 3.755 -17.349 69.584 1.00 19.67 121 GLN A N 1
ATOM 722 C CA . GLN A 1 141 ? 4.565 -18.393 70.212 1.00 20.31 121 GLN A CA 1
ATOM 723 C C . GLN A 1 141 ? 3.782 -19.278 71.179 1.00 20.25 121 GLN A C 1
ATOM 724 O O . GLN A 1 141 ? 4.338 -20.223 71.739 1.00 20.29 121 GLN A O 1
ATOM 730 N N . GLY A 1 142 ? 2.519 -18.938 71.420 1.00 20.17 122 GLY A N 1
ATOM 731 C CA . GLY A 1 142 ? 1.689 -19.665 72.381 1.00 19.82 122 GLY A CA 1
ATOM 732 C C . GLY A 1 142 ? 2.104 -19.468 73.829 1.00 19.89 122 GLY A C 1
ATOM 733 O O . GLY A 1 142 ? 1.910 -20.350 74.666 1.00 20.51 122 GLY A O 1
ATOM 734 N N . ARG A 1 143 ? 2.659 -18.299 74.125 1.00 19.31 123 ARG A N 1
ATOM 735 C CA . ARG A 1 143 ? 3.203 -18.012 75.448 1.00 19.57 123 ARG A CA 1
ATOM 736 C C . ARG A 1 143 ? 2.390 -16.929 76.147 1.00 19.45 123 ARG A C 1
ATOM 737 O O . ARG A 1 143 ? 2.391 -15.766 75.740 1.00 19.83 123 ARG A O 1
ATOM 745 N N . GLY A 1 144 ? 1.664 -17.332 77.182 1.00 19.34 124 GLY A N 1
ATOM 746 C CA . GLY A 1 144 ? 0.822 -16.408 77.931 1.00 18.48 124 GLY A CA 1
ATOM 747 C C . GLY A 1 144 ? -0.132 -17.165 78.825 1.00 18.62 124 GLY A C 1
ATOM 748 O O . GLY A 1 144 ? -0.084 -18.389 78.901 1.00 18.79 124 GLY A O 1
ATOM 749 N N . PHE A 1 145 ? -1.001 -16.436 79.511 1.00 18.75 125 PHE A N 1
ATOM 750 C CA . PHE A 1 145 ? -1.968 -17.060 80.394 1.00 19.79 125 PHE A CA 1
ATOM 751 C C . PHE A 1 145 ? -2.973 -17.830 79.550 1.00 20.34 125 PHE A C 1
ATOM 752 O O . PHE A 1 145 ? -3.546 -17.272 78.622 1.00 19.42 125 PHE A O 1
ATOM 760 N N . PRO A 1 1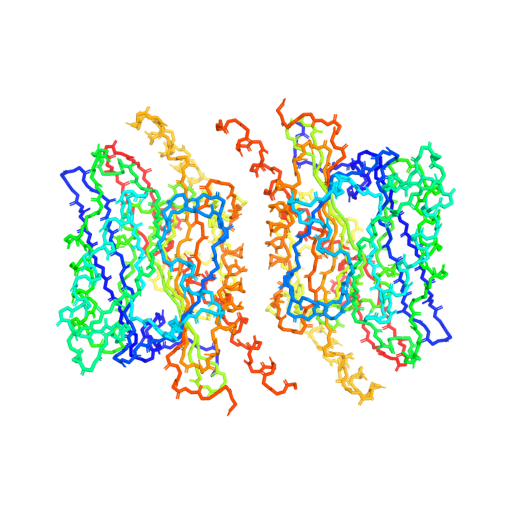46 ? -3.161 -19.125 79.845 1.00 22.17 126 PRO A N 1
ATOM 761 C CA . PRO A 1 146 ? -4.064 -19.926 79.030 1.00 23.96 126 PRO A CA 1
ATOM 762 C C . PRO A 1 146 ? -5.520 -19.554 79.272 1.00 26.59 126 PRO A C 1
ATOM 763 O O . PRO A 1 146 ? -5.972 -19.502 80.416 1.00 28.00 126 PRO A O 1
ATOM 767 N N . VAL A 1 147 ? -6.224 -19.248 78.193 1.00 28.94 127 VAL A N 1
ATOM 768 C CA . VAL A 1 147 ? -7.624 -18.866 78.272 1.00 32.10 127 VAL A CA 1
ATOM 769 C C . VAL A 1 147 ? -8.448 -19.856 77.455 1.00 36.69 127 VAL A C 1
ATOM 770 O O . VAL A 1 147 ? -9.191 -19.481 76.544 1.00 39.06 127 VAL A O 1
ATOM 774 N N . GLY A 1 148 ? -8.280 -21.133 77.791 1.00 41.27 128 GLY A N 1
ATOM 775 C CA . GLY A 1 148 ? -9.096 -22.207 77.234 1.00 44.50 128 GLY A CA 1
ATOM 776 C C . GLY A 1 148 ? -8.379 -23.544 77.172 1.00 46.30 128 GLY A C 1
ATOM 777 O O . GLY A 1 148 ? -7.191 -23.643 77.480 1.00 47.60 128 GLY A O 1
ATOM 778 N N . ALA A 1 149 ? -9.120 -24.577 76.780 1.00 47.19 129 ALA A N 1
ATOM 779 C CA . ALA A 1 149 ? -8.549 -25.897 76.504 1.00 47.18 129 ALA A CA 1
ATOM 780 C C . ALA A 1 149 ? -7.707 -25.883 75.227 1.00 46.10 129 ALA A C 1
ATOM 781 O O . ALA A 1 149 ? -6.822 -26.722 75.050 1.00 46.30 129 ALA A O 1
ATOM 783 N N . ASP A 1 150 ? -7.996 -24.938 74.337 1.00 43.67 130 ASP A N 1
ATOM 784 C CA . ASP A 1 150 ? -7.166 -24.710 73.157 1.00 41.55 130 ASP A CA 1
ATOM 785 C C . ASP A 1 150 ? -5.880 -23.998 73.585 1.00 41.23 130 ASP A C 1
ATOM 786 O O . ASP A 1 150 ? -5.935 -22.886 74.113 1.00 37.55 130 ASP A O 1
ATOM 791 N N . PRO A 1 151 ? -4.717 -24.640 73.367 1.00 40.67 131 PRO A N 1
ATOM 792 C CA . PRO A 1 151 ? -3.457 -24.088 73.874 1.00 39.54 131 PRO A CA 1
ATOM 793 C C . PRO A 1 151 ? -2.924 -22.880 73.095 1.00 36.58 131 PRO A C 1
ATOM 794 O O . PRO A 1 151 ? -2.032 -22.186 73.584 1.00 36.44 131 PRO A O 1
ATOM 798 N N . SER A 1 152 ? -3.470 -22.616 71.912 1.00 33.93 132 SER A N 1
ATOM 799 C CA . SER A 1 152 ? -3.084 -21.425 71.147 1.00 31.62 132 SER A CA 1
ATOM 800 C C . SER A 1 152 ? -3.727 -20.149 71.706 1.00 28.51 132 SER A C 1
ATOM 801 O O . SER A 1 152 ? -3.341 -19.041 71.344 1.00 27.86 132 SER A O 1
ATOM 804 N N . GLN A 1 153 ? -4.726 -20.313 72.565 1.00 26.14 133 GLN A N 1
ATOM 805 C CA . GLN A 1 153 ? -5.474 -19.179 73.081 1.00 24.43 133 GLN A CA 1
ATOM 806 C C . GLN A 1 153 ? -4.857 -18.729 74.395 1.00 21.74 133 GLN A C 1
ATOM 807 O O . GLN A 1 153 ? -5.091 -19.331 75.443 1.00 21.09 133 GLN A O 1
ATOM 813 N N . VAL A 1 154 ? -4.023 -17.697 74.310 1.00 20.22 134 VAL A N 1
ATOM 814 C CA . VAL A 1 154 ? -3.305 -17.175 75.468 1.00 18.90 134 VAL A CA 1
ATOM 815 C C . VAL A 1 154 ? -3.444 -15.663 75.539 1.00 17.86 134 VAL A C 1
ATOM 816 O O . VAL A 1 154 ? -3.627 -15.000 74.522 1.00 17.72 134 VAL A O 1
ATOM 820 N N . VAL A 1 155 ? -3.343 -15.128 76.751 1.00 17.71 135 VAL A N 1
ATOM 821 C CA . VAL A 1 155 ? -3.234 -13.693 76.956 1.00 18.17 135 VAL A CA 1
ATOM 822 C C . VAL A 1 155 ? -1.888 -13.398 77.603 1.00 17.64 135 VAL A C 1
ATOM 823 O O . VAL A 1 155 ? -1.675 -13.728 78.778 1.00 17.35 135 VAL A O 1
ATOM 827 N N . PRO A 1 156 ? -0.957 -12.822 76.818 1.00 17.71 136 PRO A N 1
ATOM 828 C CA . PRO A 1 156 ? 0.347 -12.460 77.358 1.00 17.43 136 PRO A CA 1
ATOM 829 C C . PRO A 1 156 ? 0.239 -11.245 78.264 1.00 16.52 136 PRO A C 1
ATOM 830 O O . PRO A 1 156 ? -0.362 -10.245 77.878 1.00 16.20 136 PRO A O 1
ATOM 834 N N . VAL A 1 157 ? 0.788 -11.363 79.469 1.00 15.62 137 VAL A N 1
ATOM 835 C CA . VAL A 1 157 ? 0.946 -10.225 80.375 1.00 15.01 137 VAL A CA 1
ATOM 836 C C . VAL A 1 157 ? 2.342 -9.665 80.159 1.00 14.33 137 VAL A C 1
ATOM 837 O O . VAL A 1 157 ? 3.337 -10.307 80.492 1.00 14.51 137 VAL A O 1
ATOM 841 N N . VAL A 1 158 ? 2.391 -8.490 79.541 1.00 13.59 138 VAL A N 1
ATOM 842 C CA . VAL A 1 158 ? 3.640 -7.872 79.125 1.00 13.83 138 VAL A CA 1
ATOM 843 C C . VAL A 1 158 ? 3.797 -6.533 79.832 1.00 13.25 138 VAL A C 1
ATOM 844 O O . VAL A 1 158 ? 3.311 -5.502 79.357 1.00 13.09 138 VAL A O 1
ATOM 848 N N . PRO A 1 159 ? 4.475 -6.538 80.986 1.00 13.35 139 PRO A N 1
ATOM 849 C CA . PRO A 1 159 ? 4.762 -5.276 81.655 1.00 13.18 139 PRO A CA 1
ATOM 850 C C . PRO A 1 159 ? 5.774 -4.455 80.875 1.00 12.97 139 PRO A C 1
ATOM 851 O O . PRO A 1 159 ? 6.670 -5.010 80.217 1.00 13.21 139 PRO A O 1
ATOM 855 N N . ALA A 1 160 ? 5.654 -3.142 80.975 1.00 12.78 140 ALA A N 1
ATOM 856 C CA . ALA A 1 160 ? 6.591 -2.243 80.317 1.00 12.73 140 ALA A CA 1
ATOM 857 C C . ALA A 1 160 ? 6.801 -0.996 81.144 1.00 12.72 140 ALA A C 1
ATOM 858 O O . ALA A 1 160 ? 5.906 -0.550 81.871 1.00 12.62 140 ALA A O 1
ATOM 860 N N . ALA A 1 161 ? 7.983 -0.418 80.987 1.00 12.49 141 ALA A N 1
ATOM 861 C CA . ALA A 1 161 ? 8.295 0.894 81.531 1.00 12.57 141 ALA A CA 1
ATOM 862 C C . ALA A 1 161 ? 9.046 1.669 80.470 1.00 12.69 141 ALA A C 1
ATOM 863 O O . ALA A 1 161 ? 9.837 1.102 79.707 1.00 12.81 141 ALA A O 1
ATOM 865 N N . ALA A 1 162 ? 8.773 2.964 80.416 1.00 12.79 142 ALA A N 1
ATOM 866 C CA . ALA A 1 162 ? 9.343 3.835 79.403 1.00 12.99 142 ALA A CA 1
ATOM 867 C C . ALA A 1 162 ? 10.225 4.913 80.023 1.00 13.23 142 ALA A C 1
ATOM 868 O O . ALA A 1 162 ? 10.060 5.282 81.187 1.00 13.79 142 ALA A O 1
ATOM 870 N N . LEU A 1 163 ? 11.191 5.391 79.243 1.00 13.31 143 LEU A N 1
ATOM 871 C CA . LEU A 1 163 ? 12.008 6.532 79.632 1.00 13.23 143 LEU A CA 1
ATOM 872 C C . LEU A 1 163 ? 11.874 7.642 78.604 1.00 13.42 143 LEU A C 1
ATOM 873 O O . LEU A 1 163 ? 11.554 7.388 77.438 1.00 13.98 143 LEU A O 1
ATOM 878 N N . PHE A 1 164 ? 12.059 8.874 79.056 1.00 13.84 144 PHE A N 1
ATOM 879 C CA . PHE A 1 164 ? 11.901 10.032 78.195 1.00 14.65 144 PHE A CA 1
ATOM 880 C C . PHE A 1 164 ? 13.210 10.314 77.466 1.00 14.91 144 PHE A C 1
ATOM 881 O O . PHE A 1 164 ? 14.233 10.606 78.090 1.00 15.22 144 PHE A O 1
ATOM 889 N N . ASP A 1 165 ? 13.162 10.218 76.141 1.00 14.63 145 ASP A N 1
ATOM 890 C CA . ASP A 1 165 ? 14.312 10.524 75.281 1.00 15.07 145 ASP A CA 1
ATOM 891 C C . ASP A 1 165 ? 13.894 11.331 74.057 1.00 15.95 145 ASP A C 1
ATOM 892 O O . ASP A 1 165 ? 14.584 11.338 73.030 1.00 16.09 145 ASP A O 1
ATOM 897 N N . LEU A 1 166 ? 12.758 12.012 74.154 1.00 16.42 146 LEU A N 1
ATOM 898 C CA . LEU A 1 166 ? 12.153 12.607 72.971 1.00 17.53 146 LEU A CA 1
ATOM 899 C C . LEU A 1 166 ? 13.066 13.653 72.343 1.00 17.33 146 LEU A C 1
ATOM 900 O O . LEU A 1 166 ? 13.656 14.486 73.032 1.00 18.07 146 LEU A O 1
ATOM 905 N N . GLY A 1 167 ? 13.186 13.580 71.023 1.00 17.38 147 GLY A N 1
ATOM 906 C CA . GLY A 1 167 ? 13.869 14.603 70.255 1.00 18.07 147 GLY A CA 1
ATOM 907 C C . GLY A 1 167 ? 15.375 14.467 70.247 1.00 18.31 147 GLY A C 1
ATOM 908 O O . GLY A 1 167 ? 16.055 15.276 69.630 1.00 18.69 147 GLY A O 1
ATOM 909 N N . ARG A 1 168 ? 15.914 13.450 70.910 1.00 18.07 148 ARG A N 1
ATOM 910 C CA . ARG A 1 168 ? 17.366 13.365 71.045 1.00 19.12 148 ARG A CA 1
ATOM 911 C C . ARG A 1 168 ? 18.101 12.969 69.772 1.00 19.14 148 ARG A C 1
ATOM 912 O O . ARG A 1 168 ? 19.322 13.104 69.700 1.00 19.17 148 ARG A O 1
ATOM 920 N N . GLY A 1 169 ? 17.361 12.513 68.768 1.00 18.94 149 GLY A N 1
ATOM 921 C CA . GLY A 1 169 ? 17.921 12.312 67.432 1.00 19.40 149 GLY A CA 1
ATOM 922 C C . GLY A 1 169 ? 17.679 13.489 66.503 1.00 20.16 149 GLY A C 1
ATOM 923 O O . GLY A 1 169 ? 18.215 13.528 65.394 1.00 21.15 149 GLY A O 1
ATOM 924 N N . GLY A 1 170 ? 16.866 14.445 66.951 1.00 19.91 150 GLY A N 1
ATOM 925 C CA . GLY A 1 170 ? 16.487 15.589 66.124 1.00 20.60 150 GLY A CA 1
ATOM 926 C C . GLY A 1 170 ? 15.000 15.666 65.823 1.00 20.74 150 GLY A C 1
ATOM 927 O O . GLY A 1 170 ? 14.435 16.757 65.748 1.00 21.77 150 GLY A O 1
ATOM 928 N N . THR A 1 171 ? 14.371 14.512 65.622 1.00 20.01 151 THR A N 1
ATOM 929 C CA . THR A 1 171 ? 12.958 14.459 65.255 1.00 19.83 151 THR A CA 1
ATOM 930 C C . THR A 1 171 ? 12.093 14.120 66.465 1.00 19.66 151 THR A C 1
ATOM 931 O O . THR A 1 171 ? 12.281 13.089 67.104 1.00 19.07 151 THR A O 1
ATOM 935 N N . TRP A 1 172 ? 11.132 14.986 66.764 1.00 20.10 152 TRP A N 1
ATOM 936 C CA . TRP A 1 172 ? 10.348 14.850 67.992 1.00 19.92 152 TRP A CA 1
ATOM 937 C C . TRP A 1 172 ? 9.479 13.594 68.023 1.00 20.56 152 TRP A C 1
ATOM 938 O O . TRP A 1 172 ? 9.419 12.899 69.039 1.00 19.53 152 TRP A O 1
ATOM 949 N N . ARG A 1 173 ? 8.803 13.295 66.922 1.00 22.29 153 ARG A N 1
ATOM 950 C CA . ARG A 1 173 ? 7.858 12.183 66.928 1.00 23.85 153 ARG A CA 1
ATOM 951 C C . ARG A 1 173 ? 8.508 10.845 66.563 1.00 23.12 153 ARG A C 1
ATOM 952 O O . ARG A 1 173 ? 7.820 9.862 66.297 1.00 25.91 153 ARG A O 1
ATOM 960 N N . ALA A 1 174 ? 9.828 10.786 66.705 1.00 21.19 154 ALA A N 1
ATOM 961 C CA . ALA A 1 174 ? 10.603 9.577 66.430 1.00 20.12 154 ALA A CA 1
ATOM 962 C C . ALA A 1 174 ? 10.690 8.663 67.659 1.00 18.97 154 ALA A C 1
ATOM 963 O O . ALA A 1 174 ? 11.662 8.701 68.413 1.00 18.70 154 ALA A O 1
ATOM 965 N N . ARG A 1 175 ? 9.678 7.818 67.835 1.00 17.35 155 ARG A N 1
ATOM 966 C CA . ARG A 1 175 ? 9.542 7.010 69.043 1.00 16.94 155 ARG A CA 1
ATOM 967 C C . ARG A 1 175 ? 9.293 5.553 68.704 1.00 15.99 155 ARG A C 1
ATOM 968 O O . ARG A 1 175 ? 8.760 5.248 67.638 1.00 16.28 155 ARG A O 1
ATOM 976 N N . PRO A 1 176 ? 9.674 4.644 69.614 1.00 15.38 156 PRO A N 1
ATOM 977 C CA . PRO A 1 176 ? 9.430 3.231 69.361 1.00 15.48 156 PRO A CA 1
ATOM 978 C C . PRO A 1 176 ? 7.957 2.908 69.108 1.00 15.96 156 PRO A C 1
ATOM 979 O O . PRO A 1 176 ? 7.069 3.483 69.746 1.00 16.34 156 PRO A O 1
ATOM 983 N N . ASP A 1 177 ? 7.728 1.983 68.183 1.00 16.50 157 ASP A N 1
ATOM 984 C CA . ASP A 1 177 ? 6.385 1.505 67.859 1.00 17.41 157 ASP A CA 1
ATOM 985 C C . ASP A 1 177 ? 6.309 -0.009 68.042 1.00 17.15 157 ASP A C 1
ATOM 986 O O . ASP A 1 177 ? 7.274 -0.645 68.469 1.00 15.80 157 ASP A O 1
ATOM 991 N N . ALA A 1 178 ? 5.151 -0.587 67.748 1.00 17.57 158 ALA A N 1
ATOM 992 C CA . ALA A 1 178 ? 4.967 -2.026 67.904 1.00 17.41 158 ALA A CA 1
ATOM 993 C C . ALA A 1 178 ? 6.020 -2.832 67.139 1.00 17.19 158 ALA A C 1
ATOM 994 O O . ALA A 1 178 ? 6.542 -3.821 67.658 1.00 16.45 158 ALA A O 1
ATOM 996 N N . ALA A 1 179 ? 6.337 -2.410 65.915 1.00 17.31 159 ALA A N 1
ATOM 997 C CA . ALA A 1 179 ? 7.322 -3.126 65.104 1.00 17.46 159 ALA A CA 1
ATOM 998 C C . ALA A 1 179 ? 8.700 -3.143 65.767 1.00 16.81 159 ALA A C 1
ATOM 999 O O . ALA A 1 179 ? 9.407 -4.152 65.722 1.00 17.18 159 ALA A O 1
ATOM 1001 N N . LEU A 1 180 ? 9.082 -2.038 66.399 1.00 16.42 160 LEU A N 1
ATOM 1002 C CA . LEU A 1 180 ? 10.390 -1.977 67.051 1.00 16.20 160 LEU A CA 1
ATOM 1003 C C . LEU A 1 180 ? 10.421 -2.867 68.295 1.00 15.84 160 LEU A C 1
ATOM 1004 O O . LEU A 1 180 ? 11.431 -3.503 68.579 1.00 15.95 160 LEU A O 1
ATOM 1009 N N . GLY A 1 181 ? 9.309 -2.927 69.023 1.00 15.76 161 GLY A N 1
ATOM 1010 C CA . GLY A 1 181 ? 9.197 -3.843 70.148 1.00 15.59 161 GLY A CA 1
ATOM 1011 C C . GLY A 1 181 ? 9.280 -5.290 69.717 1.00 15.90 161 GLY A C 1
ATOM 1012 O O . GLY A 1 181 ? 9.989 -6.088 70.324 1.00 15.86 161 GLY A O 1
ATOM 1013 N N . ARG A 1 182 ? 8.561 -5.633 68.653 1.00 16.52 162 ARG A N 1
ATOM 1014 C CA A ARG A 1 182 ? 8.628 -6.983 68.100 0.60 17.53 162 ARG A CA 1
ATOM 1015 C CA B ARG A 1 182 ? 8.629 -6.981 68.103 0.40 16.78 162 ARG A CA 1
ATOM 1016 C C . ARG A 1 182 ? 10.062 -7.333 67.710 1.00 16.99 162 ARG A C 1
ATOM 1017 O O . ARG A 1 182 ? 10.542 -8.437 67.980 1.00 17.09 162 ARG A O 1
ATOM 1032 N N . ALA A 1 183 ? 10.741 -6.400 67.056 1.00 16.05 163 ALA A N 1
ATOM 1033 C CA . ALA A 1 183 ? 12.119 -6.637 66.635 1.00 15.94 163 ALA A CA 1
ATOM 1034 C C . ALA A 1 183 ? 13.012 -6.963 67.829 1.00 15.88 163 ALA A C 1
ATOM 1035 O O . ALA A 1 183 ? 13.888 -7.833 67.750 1.00 16.82 163 ALA A O 1
ATOM 1037 N N . ALA A 1 184 ? 12.768 -6.283 68.948 1.00 15.41 164 ALA A N 1
ATOM 1038 C CA . ALA A 1 184 ? 13.578 -6.483 70.152 1.00 15.23 164 ALA A CA 1
ATOM 1039 C C . ALA A 1 184 ? 13.364 -7.867 70.764 1.00 15.62 164 ALA A C 1
ATOM 1040 O O . ALA A 1 184 ? 14.324 -8.533 71.145 1.00 16.47 164 ALA A O 1
ATOM 1042 N N . VAL A 1 185 ? 12.116 -8.315 70.856 1.00 16.04 165 VAL A N 1
ATOM 1043 C CA . VAL A 1 185 ? 11.876 -9.649 71.398 1.00 15.88 165 VAL A CA 1
ATOM 1044 C C . VAL A 1 185 ? 12.315 -10.761 70.439 1.00 16.92 165 VAL A C 1
ATOM 1045 O O . VAL A 1 185 ? 12.852 -11.773 70.881 1.00 17.37 165 VAL A O 1
ATOM 1049 N N . GLU A 1 186 ? 12.147 -10.551 69.136 1.00 18.05 166 GLU A N 1
ATOM 1050 C CA . GLU A 1 186 ? 12.677 -11.495 68.150 1.00 19.39 166 GLU A CA 1
ATOM 1051 C C . GLU A 1 186 ? 14.200 -11.582 68.247 1.00 19.54 166 GLU A C 1
ATOM 1052 O O . GLU A 1 186 ? 14.775 -12.669 68.158 1.00 20.29 166 GLU A O 1
ATOM 1058 N N . ALA A 1 187 ? 14.847 -10.449 68.493 1.00 19.17 167 ALA A N 1
ATOM 1059 C CA . ALA A 1 187 ? 16.296 -10.443 68.669 1.00 19.25 167 ALA A CA 1
ATOM 1060 C C . ALA A 1 187 ? 16.685 -11.222 69.924 1.00 19.05 167 ALA A C 1
ATOM 1061 O O . ALA A 1 187 ? 17.672 -11.952 69.924 1.00 20.42 167 ALA A O 1
ATOM 1063 N N . ALA A 1 188 ? 15.886 -11.096 70.981 1.00 18.77 168 ALA A N 1
ATOM 1064 C CA . ALA A 1 188 ? 16.145 -11.828 72.223 1.00 18.60 168 ALA A CA 1
ATOM 1065 C C . ALA A 1 188 ? 16.042 -13.329 72.014 1.00 19.23 168 ALA A C 1
ATOM 1066 O O . ALA A 1 188 ? 16.887 -14.095 72.474 1.00 19.80 168 ALA A O 1
ATOM 1068 N N . ALA A 1 189 ? 14.982 -13.738 71.328 1.00 19.64 169 ALA A N 1
ATOM 1069 C CA . ALA A 1 189 ? 14.687 -15.152 71.130 1.00 20.82 169 ALA A CA 1
ATOM 1070 C C . ALA A 1 189 ? 15.736 -15.849 70.263 1.00 22.28 169 ALA A C 1
ATOM 1071 O O . ALA A 1 189 ? 15.938 -17.054 70.392 1.00 24.10 169 ALA A O 1
ATOM 1073 N N . ALA A 1 190 ? 16.408 -15.090 69.400 1.00 22.92 170 ALA A N 1
ATOM 1074 C CA . ALA A 1 190 ? 17.390 -15.653 68.469 1.00 24.61 170 ALA A CA 1
ATOM 1075 C C . ALA A 1 190 ? 18.732 -15.944 69.145 1.00 26.66 170 ALA A C 1
ATOM 1076 O O . ALA A 1 190 ? 19.562 -16.667 68.597 1.00 27.90 170 ALA A O 1
ATOM 1078 N N . ARG A 1 191 ? 18.944 -15.381 70.330 1.00 27.83 171 ARG A N 1
ATOM 1079 C CA . ARG A 1 191 ? 20.192 -15.589 71.059 1.00 29.79 171 ARG A CA 1
ATOM 1080 C C . ARG A 1 191 ? 20.177 -16.914 71.813 1.00 28.83 171 ARG A C 1
ATOM 1081 O O . ARG A 1 191 ? 19.122 -17.382 72.230 1.00 28.31 171 ARG A O 1
ATOM 1089 N N . PRO A 1 192 ? 21.357 -17.532 71.987 1.00 30.46 172 PRO A N 1
ATOM 1090 C CA . PRO A 1 192 ? 21.469 -18.703 72.849 1.00 31.05 172 PRO A CA 1
ATOM 1091 C C . PRO A 1 192 ? 21.387 -18.326 74.325 1.00 31.47 172 PRO A C 1
ATOM 1092 O O . PRO A 1 192 ? 21.416 -17.141 74.659 1.00 30.71 172 PRO A O 1
ATOM 1096 N N . GLU A 1 193 ? 21.290 -19.323 75.199 1.00 32.43 173 GLU A N 1
ATOM 1097 C CA . GLU A 1 193 ? 21.438 -19.084 76.633 1.00 32.79 173 GLU A CA 1
ATOM 1098 C C . GLU A 1 193 ? 22.861 -18.627 76.923 1.00 30.04 173 GLU A C 1
ATOM 1099 O O . GLU A 1 193 ? 23.796 -18.997 76.214 1.00 29.30 173 GLU A O 1
ATOM 1105 N N . GLY A 1 194 ? 23.008 -17.795 77.948 1.00 27.45 174 GLY A N 1
ATOM 1106 C CA . GLY A 1 194 ? 24.327 -17.376 78.422 1.00 26.68 174 GLY A CA 1
ATOM 1107 C C . GLY A 1 194 ? 25.082 -16.515 77.426 1.00 26.21 174 GLY A C 1
ATOM 1108 O O . GLY A 1 194 ? 26.310 -16.514 77.401 1.00 27.36 174 GLY A O 1
ATOM 1109 N N . ASP A 1 195 ? 24.341 -15.796 76.593 1.00 25.36 175 ASP A N 1
ATOM 1110 C CA . ASP A 1 195 ? 24.929 -14.919 75.588 1.00 24.67 175 ASP A CA 1
ATOM 1111 C C . ASP A 1 195 ? 25.298 -13.581 76.227 1.00 22.99 175 ASP A C 1
ATOM 1112 O O . ASP A 1 195 ? 24.479 -12.990 76.929 1.00 21.14 175 ASP A O 1
ATOM 1117 N N . PRO A 1 196 ? 26.519 -13.080 75.968 1.00 22.27 176 PRO A N 1
ATOM 1118 C CA . PRO A 1 196 ? 26.885 -11.786 76.543 1.00 21.95 176 PRO A CA 1
ATOM 1119 C C . PRO A 1 196 ? 25.889 -10.706 76.162 1.00 21.08 176 PRO A C 1
ATOM 1120 O O . PRO A 1 196 ? 25.412 -10.676 75.026 1.00 21.22 176 PRO A O 1
ATOM 1124 N N . VAL A 1 197 ? 25.570 -9.839 77.116 1.00 20.74 177 VAL A N 1
ATOM 1125 C CA . VAL A 1 197 ? 24.625 -8.763 76.888 1.00 21.08 177 VAL A CA 1
ATOM 1126 C C . VAL A 1 197 ? 25.345 -7.569 76.278 1.00 21.10 177 VAL A C 1
ATOM 1127 O O . VAL A 1 197 ? 26.368 -7.119 76.786 1.00 21.52 177 VAL A O 1
ATOM 1131 N N . GLU A 1 198 ? 24.803 -7.061 75.183 1.00 21.04 178 GLU A N 1
ATOM 1132 C CA . GLU A 1 198 ? 25.321 -5.855 74.567 1.00 21.90 178 GLU A CA 1
ATOM 1133 C C . GLU A 1 198 ? 24.983 -4.642 75.435 1.00 20.05 178 GLU A C 1
ATOM 1134 O O . GLU A 1 198 ? 23.825 -4.447 75.832 1.00 18.12 178 GLU A O 1
ATOM 1140 N N . GLN A 1 199 ? 26.005 -3.852 75.750 1.00 19.53 179 GLN A N 1
ATOM 1141 C CA . GLN A 1 199 ? 25.850 -2.680 76.597 1.00 19.03 179 GLN A CA 1
ATOM 1142 C C . GLN A 1 199 ? 26.034 -1.426 75.762 1.00 20.05 179 GLN A C 1
ATOM 1143 O O . GLN A 1 199 ? 26.356 -1.506 74.578 1.00 21.80 179 GLN A O 1
ATOM 1149 N N . GLY A 1 200 ? 25.828 -0.270 76.378 1.00 19.99 180 GLY A N 1
ATOM 1150 C CA . GLY A 1 200 ? 26.063 1.000 75.699 1.00 21.02 180 GLY A CA 1
ATOM 1151 C C . GLY A 1 200 ? 24.796 1.607 75.133 1.00 20.51 180 GLY A C 1
ATOM 1152 O O . GLY A 1 200 ? 23.698 1.406 75.667 1.00 19.74 180 GLY A O 1
ATOM 1153 N N . GLY A 1 201 ? 24.959 2.348 74.039 1.00 20.97 181 GLY A N 1
ATOM 1154 C CA . GLY A 1 201 ? 23.851 3.042 73.385 1.00 20.87 181 GLY A CA 1
ATOM 1155 C C . GLY A 1 201 ? 23.067 2.120 72.479 1.00 20.37 181 GLY A C 1
ATOM 1156 O O . GLY A 1 201 ? 23.062 2.273 71.260 1.00 22.16 181 GLY A O 1
ATOM 1157 N N . VAL A 1 202 ? 22.397 1.157 73.102 1.00 18.64 182 VAL A N 1
ATOM 1158 C CA . VAL A 1 202 ? 21.640 0.139 72.405 1.00 17.89 182 VAL A CA 1
ATOM 1159 C C . VAL A 1 202 ? 20.287 -0.030 73.080 1.00 16.48 182 VAL A C 1
ATOM 1160 O O . VAL A 1 202 ? 20.117 0.324 74.250 1.00 15.59 182 VAL A O 1
ATOM 1164 N N . GLY A 1 203 ? 19.320 -0.527 72.321 1.00 15.92 183 GLY A N 1
ATOM 1165 C CA . GLY A 1 203 ? 17.977 -0.741 72.836 1.00 14.97 183 GLY A CA 1
ATOM 1166 C C . GLY A 1 203 ? 17.434 0.490 73.529 1.00 14.24 183 GLY A C 1
ATOM 1167 O O . GLY A 1 203 ? 17.528 1.598 73.010 1.00 14.20 183 GLY A O 1
ATOM 1168 N N . ALA A 1 204 ? 16.833 0.289 74.694 1.00 13.64 184 ALA A N 1
ATOM 1169 C CA . ALA A 1 204 ? 16.263 1.399 75.465 1.00 13.52 184 ALA A CA 1
ATOM 1170 C C . ALA A 1 204 ? 17.316 2.427 75.885 1.00 13.73 184 ALA A C 1
ATOM 1171 O O . ALA A 1 204 ? 16.984 3.574 76.196 1.00 14.97 184 ALA A O 1
ATOM 1173 N N . GLY A 1 205 ? 18.579 2.022 75.877 1.00 14.15 185 GLY A N 1
ATOM 1174 C CA . GLY A 1 205 ? 19.669 2.923 76.232 1.00 14.30 185 GLY A CA 1
ATOM 1175 C C . GLY A 1 205 ? 20.131 3.834 75.108 1.00 15.12 185 GLY A C 1
ATOM 1176 O O . GLY A 1 205 ? 20.972 4.699 75.322 1.00 15.63 185 GLY A O 1
ATOM 1177 N N . THR A 1 206 ? 19.605 3.630 73.906 1.00 15.28 186 THR A N 1
ATOM 1178 C CA . THR A 1 206 ? 20.091 4.341 72.726 1.00 15.54 186 THR A CA 1
ATOM 1179 C C . THR A 1 206 ? 20.083 5.858 72.923 1.00 15.70 186 THR A C 1
ATOM 1180 O O . THR A 1 206 ? 21.082 6.523 72.652 1.00 15.98 186 THR A O 1
ATOM 1184 N N . GLY A 1 207 ? 18.972 6.388 73.427 1.00 15.73 187 GLY A N 1
ATOM 1185 C CA . GLY A 1 207 ? 18.809 7.830 73.627 1.00 16.20 187 GLY A CA 1
ATOM 1186 C C . GLY A 1 207 ? 18.923 8.261 75.080 1.00 15.95 187 GLY A C 1
ATOM 1187 O O . GLY A 1 207 ? 18.538 9.377 75.437 1.00 16.42 187 GLY A O 1
ATOM 1188 N N . ALA A 1 208 ? 19.477 7.386 75.918 1.00 15.82 188 ALA A N 1
ATOM 1189 C CA . ALA A 1 208 ? 19.534 7.622 77.361 1.00 15.78 188 ALA A CA 1
ATOM 1190 C C . ALA A 1 208 ? 20.654 8.587 77.744 1.00 15.75 188 ALA A C 1
ATOM 1191 O O . ALA A 1 208 ? 21.761 8.524 77.198 1.00 16.78 188 ALA A O 1
ATOM 1193 N N . VAL A 1 209 ? 20.339 9.472 78.688 1.00 15.96 189 VAL A N 1
ATOM 1194 C CA . VAL A 1 209 ? 21.260 10.476 79.203 1.00 16.55 189 VAL A CA 1
ATOM 1195 C C . VAL A 1 209 ? 21.186 10.472 80.732 1.00 17.07 189 VAL A C 1
ATOM 1196 O O . VAL A 1 209 ? 20.099 10.496 81.297 1.00 16.37 189 VAL A O 1
ATOM 1200 N N . VAL A 1 210 ? 22.347 10.458 81.387 1.00 18.32 190 VAL A N 1
ATOM 1201 C CA . VAL A 1 210 ? 22.414 10.418 82.854 1.00 19.57 190 VAL A CA 1
ATOM 1202 C C . VAL A 1 210 ? 23.178 11.636 83.371 1.00 19.77 190 VAL A C 1
ATOM 1203 O O . VAL A 1 210 ? 24.382 11.758 83.164 1.00 20.03 190 VAL A O 1
ATOM 1207 N N . GLY A 1 211 ? 22.448 12.548 84.004 1.00 20.38 191 GLY A N 1
ATOM 1208 C CA . GLY A 1 211 ? 23.027 13.781 84.537 1.00 21.43 191 GLY A CA 1
ATOM 1209 C C . GLY A 1 211 ? 23.816 14.536 83.483 1.00 22.38 191 GLY A C 1
ATOM 1210 O O . GLY A 1 211 ? 24.891 15.076 83.765 1.00 24.35 191 GLY A O 1
ATOM 1211 N N . GLY A 1 212 ? 23.297 14.534 82.258 1.00 22.55 192 GLY A N 1
ATOM 1212 C CA . GLY A 1 212 ? 23.921 15.245 81.141 1.00 22.82 192 GLY A CA 1
ATOM 1213 C C . GLY A 1 212 ? 24.915 14.431 80.330 1.00 22.90 192 GLY A C 1
ATOM 1214 O O . GLY A 1 212 ? 25.143 14.720 79.155 1.00 23.49 192 GLY A O 1
ATOM 1215 N N . LEU A 1 213 ? 25.552 13.451 80.967 1.00 22.22 193 LEU A N 1
ATOM 1216 C CA . LEU A 1 213 ? 26.456 12.540 80.278 1.00 22.38 193 LEU A CA 1
ATOM 1217 C C . LEU A 1 213 ? 25.612 11.551 79.502 1.00 21.09 193 LEU A C 1
ATOM 1218 O O . LEU A 1 213 ? 24.432 11.346 79.816 1.00 19.76 193 LEU A O 1
ATOM 1223 N N . LYS A 1 214 ? 26.211 10.931 78.495 1.00 20.77 194 LYS A N 1
ATOM 1224 C CA . LYS A 1 214 ? 25.534 9.847 77.809 1.00 20.67 194 LYS A CA 1
ATOM 1225 C C . LYS A 1 214 ? 25.323 8.679 78.766 1.00 20.59 194 LYS A C 1
ATOM 1226 O O . LYS A 1 214 ? 26.250 8.236 79.447 1.00 21.47 194 LYS A O 1
ATOM 1232 N N . GLY A 1 215 ? 24.088 8.202 78.817 1.00 19.48 195 GLY A N 1
ATOM 1233 C CA . GLY A 1 215 ? 23.757 6.994 79.548 1.00 19.04 195 GLY A CA 1
ATOM 1234 C C . GLY A 1 215 ? 23.717 5.812 78.613 1.00 19.05 195 GLY A C 1
ATOM 1235 O O . GLY A 1 215 ? 24.340 5.816 77.554 1.00 21.65 195 GLY A O 1
ATOM 1236 N N . GLY A 1 216 ? 22.940 4.808 78.987 1.00 17.13 196 GLY A N 1
ATOM 1237 C CA . GLY A 1 216 ? 22.833 3.624 78.164 1.00 17.04 196 GLY A CA 1
ATOM 1238 C C . GLY A 1 216 ? 22.456 2.402 78.955 1.00 16.24 196 GLY A C 1
ATOM 1239 O O . GLY A 1 216 ? 21.946 2.497 80.075 1.00 17.33 196 GLY A O 1
ATOM 1240 N N . ILE A 1 217 ? 22.694 1.254 78.333 1.00 15.98 197 ILE A N 1
ATOM 1241 C CA . ILE A 1 217 ? 22.464 -0.048 78.942 1.00 15.80 197 ILE A CA 1
ATOM 1242 C C . ILE A 1 217 ? 23.719 -0.505 79.662 1.00 15.64 197 ILE A C 1
ATOM 1243 O O . ILE A 1 217 ? 24.823 -0.404 79.125 1.00 16.59 197 ILE A O 1
ATOM 1248 N N . GLY A 1 218 ? 23.537 -1.010 80.877 1.00 15.37 198 GLY A N 1
ATOM 1249 C CA . GLY A 1 218 ? 24.611 -1.669 81.602 1.00 14.87 198 GLY A CA 1
ATOM 1250 C C . GLY A 1 218 ? 24.079 -2.889 82.322 1.00 14.73 198 GLY A C 1
ATOM 1251 O O . GLY A 1 218 ? 22.878 -2.999 82.592 1.00 14.99 198 GLY A O 1
ATOM 1252 N N . THR A 1 219 ? 24.975 -3.807 82.651 1.00 14.97 199 THR A N 1
ATOM 1253 C CA . THR A 1 219 ? 24.569 -5.054 83.268 1.00 15.13 199 THR A CA 1
ATOM 1254 C C . THR A 1 219 ? 25.677 -5.582 84.185 1.00 15.50 199 THR A C 1
ATOM 1255 O O . THR A 1 219 ? 26.838 -5.188 84.070 1.00 15.95 199 THR A O 1
ATOM 1259 N N . ALA A 1 220 ? 25.290 -6.409 85.150 1.00 15.64 200 ALA A N 1
ATOM 1260 C CA . ALA A 1 220 ? 26.231 -6.977 86.105 1.00 15.93 200 ALA A CA 1
ATOM 1261 C C . ALA A 1 220 ? 25.605 -8.190 86.768 1.00 16.17 200 ALA A C 1
ATOM 1262 O O . ALA A 1 220 ? 24.390 -8.259 86.921 1.00 16.29 200 ALA A O 1
ATOM 1264 N N . SER A 1 221 ? 26.440 -9.121 87.210 1.00 16.56 201 SER A N 1
ATOM 1265 C CA . SER A 1 221 ? 25.964 -10.283 87.945 1.00 16.74 201 SER A CA 1
ATOM 1266 C C . SER A 1 221 ? 26.889 -10.612 89.101 1.00 16.98 201 SER A C 1
ATOM 1267 O O . SER A 1 221 ? 28.002 -10.095 89.184 1.00 17.39 201 SER A O 1
ATOM 1270 N N . VAL A 1 222 ? 26.391 -11.437 90.015 1.00 17.49 202 VAL A N 1
ATOM 1271 C CA . VAL A 1 222 ? 27.192 -11.970 91.112 1.00 18.33 202 VAL A CA 1
ATOM 1272 C C . VAL A 1 222 ? 26.703 -13.377 91.447 1.00 19.80 202 VAL A C 1
ATOM 1273 O O . VAL A 1 222 ? 25.515 -13.682 91.317 1.00 19.46 202 VAL A O 1
ATOM 1277 N N . VAL A 1 223 ? 27.634 -14.240 91.837 1.00 21.75 203 VAL A N 1
ATOM 1278 C CA . VAL A 1 223 ? 27.298 -15.603 92.228 1.00 23.07 203 VAL A CA 1
ATOM 1279 C C . VAL A 1 223 ? 27.275 -15.680 93.747 1.00 23.85 203 VAL A C 1
ATOM 1280 O O . VAL A 1 223 ? 28.167 -15.166 94.423 1.00 25.54 203 VAL A O 1
ATOM 1284 N N . LEU A 1 224 ? 26.203 -16.246 94.283 1.00 24.60 204 LEU A N 1
ATOM 1285 C CA . LEU A 1 224 ? 26.057 -16.392 95.724 1.00 25.50 204 LEU A CA 1
ATOM 1286 C C . LEU A 1 224 ? 26.751 -17.664 96.186 1.00 27.43 204 LEU A C 1
ATOM 1287 O O . LEU A 1 224 ? 26.996 -18.571 95.389 1.00 27.28 204 LEU A O 1
ATOM 1292 N N . ASP A 1 225 ? 27.054 -17.722 97.480 1.00 30.51 205 ASP A N 1
ATOM 1293 C CA . ASP A 1 225 ? 27.674 -18.901 98.084 1.00 33.10 205 ASP A CA 1
ATOM 1294 C C . ASP A 1 225 ? 26.859 -20.167 97.825 1.00 32.38 205 ASP A C 1
ATOM 1295 O O . ASP A 1 225 ? 27.413 -21.264 97.741 1.00 34.44 205 ASP A O 1
ATOM 1300 N N . SER A 1 226 ? 25.545 -20.004 97.692 1.00 30.71 206 SER A N 1
ATOM 1301 C CA . SER A 1 226 ? 24.636 -21.113 97.382 1.00 29.56 206 SER A CA 1
ATOM 1302 C C . SER A 1 226 ? 24.790 -21.640 95.957 1.00 28.47 206 SER A C 1
ATOM 1303 O O . SER A 1 226 ? 24.290 -22.717 95.634 1.00 28.84 206 SER A O 1
ATOM 1306 N N . GLY A 1 227 ? 25.440 -20.861 95.097 1.00 26.56 207 GLY A N 1
ATOM 1307 C CA . GLY A 1 227 ? 25.553 -21.199 93.683 1.00 25.40 207 GLY A CA 1
ATOM 1308 C C . GLY A 1 227 ? 24.541 -20.468 92.817 1.00 23.99 207 GLY A C 1
ATOM 1309 O O . GLY A 1 227 ? 24.636 -20.494 91.592 1.00 24.10 207 GLY A O 1
ATOM 1310 N N . ALA A 1 228 ? 23.563 -19.828 93.452 1.00 23.37 208 ALA A N 1
ATOM 1311 C CA . ALA A 1 228 ? 22.591 -19.021 92.723 1.00 21.44 208 ALA A CA 1
ATOM 1312 C C . ALA A 1 228 ? 23.261 -17.773 92.167 1.00 20.29 208 ALA A C 1
ATOM 1313 O O . ALA A 1 228 ? 24.245 -17.277 92.722 1.00 20.42 208 ALA A O 1
ATOM 1315 N N . THR A 1 229 ? 22.726 -17.286 91.056 1.00 19.22 209 THR A N 1
ATOM 1316 C CA . THR A 1 229 ? 23.193 -16.047 90.447 1.00 18.55 209 THR A CA 1
ATOM 1317 C C . THR A 1 229 ? 22.132 -14.965 90.592 1.00 17.31 209 THR A C 1
ATOM 1318 O O . THR A 1 229 ? 20.941 -15.225 90.417 1.00 17.20 209 THR A O 1
ATOM 1322 N N . VAL A 1 230 ? 22.575 -13.759 90.935 1.00 16.49 210 VAL A N 1
ATOM 1323 C CA . VAL A 1 230 ? 21.718 -12.573 90.910 1.00 15.65 210 VAL A CA 1
ATOM 1324 C C . VAL A 1 230 ? 22.342 -11.583 89.937 1.00 15.00 210 VAL A C 1
ATOM 1325 O O . VAL A 1 230 ? 23.563 -11.442 89.880 1.00 15.49 210 VAL A O 1
ATOM 1329 N N . ALA A 1 231 ? 21.512 -10.920 89.148 1.00 14.44 211 ALA A N 1
ATOM 1330 C CA . ALA A 1 231 ? 22.027 -10.036 88.126 1.00 14.52 211 ALA A CA 1
ATOM 1331 C C . ALA A 1 231 ? 21.056 -8.911 87.843 1.00 14.41 211 ALA A C 1
ATOM 1332 O O . ALA A 1 231 ? 19.866 -9.004 88.155 1.00 14.30 211 ALA A O 1
ATOM 1334 N N . ALA A 1 232 ? 21.571 -7.855 87.228 1.00 14.78 212 ALA A N 1
ATOM 1335 C CA . ALA A 1 232 ? 20.740 -6.723 86.847 1.00 14.74 212 ALA A CA 1
ATOM 1336 C C . ALA A 1 232 ? 21.091 -6.204 85.463 1.00 14.90 212 ALA A C 1
ATOM 1337 O O . ALA A 1 232 ? 22.232 -6.314 85.009 1.00 15.25 212 ALA A O 1
ATOM 1339 N N . LEU A 1 233 ? 20.083 -5.634 84.816 1.00 14.75 213 LEU A N 1
ATOM 1340 C CA . LEU A 1 233 ? 20.247 -4.860 83.595 1.00 15.80 213 LEU A CA 1
ATOM 1341 C C . LEU A 1 233 ? 19.562 -3.523 83.832 1.00 15.48 213 LEU A C 1
ATOM 1342 O O . LEU A 1 233 ? 18.444 -3.487 84.342 1.00 14.89 213 LEU A O 1
ATOM 1347 N N . ALA A 1 234 ? 20.236 -2.436 83.480 1.00 15.39 214 ALA A N 1
ATOM 1348 C CA . ALA A 1 234 ? 19.698 -1.095 83.673 1.00 15.57 214 ALA A CA 1
ATOM 1349 C C . ALA A 1 234 ? 19.777 -0.271 82.395 1.00 15.54 214 ALA A C 1
ATOM 1350 O O . ALA A 1 234 ? 20.769 -0.339 81.665 1.00 16.22 214 ALA A O 1
ATOM 1352 N N . ALA A 1 235 ? 18.724 0.500 82.142 1.00 15.17 215 ALA A N 1
ATOM 1353 C CA . ALA A 1 235 ? 18.755 1.572 81.152 1.00 15.35 215 ALA A CA 1
ATOM 1354 C C . ALA A 1 235 ? 18.742 2.881 81.916 1.00 15.33 215 ALA A C 1
ATOM 1355 O O . ALA A 1 235 ? 17.758 3.220 82.579 1.00 15.63 215 ALA A O 1
ATOM 1357 N N . VAL A 1 236 ? 19.885 3.558 81.889 1.00 16.63 216 VAL A N 1
ATOM 1358 C CA . VAL A 1 236 ? 20.168 4.657 82.800 1.00 17.28 216 VAL A CA 1
ATOM 1359 C C . VAL A 1 236 ? 19.972 6.005 82.098 1.00 16.72 216 VAL A C 1
ATOM 1360 O O . VAL A 1 236 ? 20.775 6.396 81.247 1.00 17.09 216 VAL A O 1
ATOM 1364 N N . ASN A 1 237 ? 18.906 6.699 82.495 1.00 16.82 217 ASN A N 1
ATOM 1365 C CA . ASN A 1 237 ? 18.472 7.973 81.907 1.00 17.39 217 ASN A CA 1
ATOM 1366 C C . ASN A 1 237 ? 18.112 8.970 83.023 1.00 17.57 217 ASN A C 1
ATOM 1367 O O . ASN A 1 237 ? 17.153 9.738 82.920 1.00 18.31 217 ASN A O 1
ATOM 1372 N N . ALA A 1 238 ? 18.902 8.955 84.097 1.00 18.02 218 ALA A N 1
ATOM 1373 C CA . ALA A 1 238 ? 18.564 9.657 85.330 1.00 18.25 218 ALA A CA 1
ATOM 1374 C C . ALA A 1 238 ? 18.757 11.173 85.243 1.00 18.21 218 ALA A C 1
ATOM 1375 O O . ALA A 1 238 ? 19.641 11.653 84.536 1.00 19.27 218 ALA A O 1
ATOM 1377 N N . ALA A 1 239 ? 17.952 11.899 86.013 1.00 18.71 219 ALA A N 1
ATOM 1378 C CA . ALA A 1 239 ? 18.161 13.330 86.249 1.00 18.81 219 ALA A CA 1
ATOM 1379 C C . ALA A 1 239 ? 19.431 13.580 87.055 1.00 18.44 219 ALA A C 1
ATOM 1380 O O . ALA A 1 239 ? 20.182 14.520 86.784 1.00 20.14 219 ALA A O 1
ATOM 1382 N N . GLY A 1 240 ? 19.626 12.770 88.088 1.00 18.04 220 GLY A N 1
ATOM 1383 C CA . GLY A 1 240 ? 20.767 12.930 88.981 1.00 17.15 220 GLY A CA 1
ATOM 1384 C C . GLY A 1 240 ? 22.067 12.470 88.349 1.00 16.97 220 GLY A C 1
ATOM 1385 O O . GLY A 1 240 ? 22.104 12.020 87.203 1.00 17.17 220 GLY A O 1
ATOM 1386 N N . SER A 1 241 ? 23.137 12.577 89.120 1.00 16.44 221 SER A N 1
ATOM 1387 C CA . SER A 1 241 ? 24.485 12.343 88.622 1.00 16.35 221 SER A CA 1
ATOM 1388 C C . SER A 1 241 ? 24.996 10.991 89.084 1.00 15.39 221 SER A C 1
ATOM 1389 O O . SER A 1 241 ? 24.787 10.595 90.235 1.00 14.60 221 SER A O 1
ATOM 1392 N N . ALA A 1 242 ? 25.690 10.295 88.186 1.00 14.86 222 ALA A N 1
ATOM 1393 C CA . ALA A 1 242 ? 26.413 9.080 88.531 1.00 14.92 222 ALA A CA 1
ATOM 1394 C C . ALA A 1 242 ? 27.819 9.418 89.020 1.00 15.14 222 ALA A C 1
ATOM 1395 O O . ALA A 1 242 ? 28.568 8.539 89.443 1.00 14.84 222 ALA A O 1
ATOM 1397 N N . VAL A 1 243 ? 28.158 10.701 88.978 1.00 16.64 223 VAL A N 1
ATOM 1398 C CA . VAL A 1 243 ? 29.518 11.155 89.235 1.00 17.86 223 VAL A CA 1
ATOM 1399 C C . VAL A 1 243 ? 29.516 12.066 90.458 1.00 18.73 223 VAL A C 1
ATOM 1400 O O . VAL A 1 243 ? 28.731 13.009 90.535 1.00 18.75 223 VAL A O 1
ATOM 1404 N N . ASP A 1 244 ? 30.402 11.789 91.407 1.00 19.64 224 ASP A N 1
ATOM 1405 C CA . ASP A 1 244 ? 30.579 12.673 92.553 1.00 21.73 224 ASP A CA 1
ATOM 1406 C C . ASP A 1 244 ? 31.092 14.026 92.059 1.00 22.92 224 ASP A C 1
ATOM 1407 O O . ASP A 1 244 ? 32.129 14.086 91.409 1.00 21.42 224 ASP A O 1
ATOM 1412 N N . PRO A 1 245 ? 30.348 15.111 92.330 1.00 24.44 225 PRO A N 1
ATOM 1413 C CA . PRO A 1 245 ? 30.741 16.392 91.735 1.00 26.71 225 PRO A CA 1
ATOM 1414 C C . PRO A 1 245 ? 32.010 16.995 92.350 1.00 28.00 225 PRO A C 1
ATOM 1415 O O . PRO A 1 245 ? 32.619 17.880 91.749 1.00 31.06 225 PRO A O 1
ATOM 1419 N N . ALA A 1 246 ? 32.427 16.482 93.505 1.00 27.67 226 ALA A N 1
ATOM 1420 C CA . ALA A 1 246 ? 33.665 16.929 94.154 1.00 27.67 226 ALA A CA 1
ATOM 1421 C C . ALA A 1 246 ? 34.918 16.335 93.511 1.00 27.55 226 ALA A C 1
ATOM 1422 O O . ALA A 1 246 ? 35.957 16.995 93.447 1.00 27.09 226 ALA A O 1
ATOM 1424 N N . THR A 1 247 ? 34.820 15.096 93.030 1.00 25.99 227 THR A N 1
ATOM 1425 C CA . THR A 1 247 ? 36.008 14.319 92.658 1.00 25.29 227 THR A CA 1
ATOM 1426 C C . THR A 1 247 ? 36.017 13.793 91.224 1.00 24.90 227 THR A C 1
ATOM 1427 O O . THR A 1 247 ? 37.083 13.524 90.673 1.00 24.98 227 THR A O 1
ATOM 1431 N N . GLY A 1 248 ? 34.840 13.576 90.646 1.00 23.26 228 GLY A N 1
ATOM 1432 C CA . GLY A 1 248 ? 34.747 12.933 89.338 1.00 23.18 228 GLY A CA 1
ATOM 1433 C C . GLY A 1 248 ? 34.651 11.418 89.415 1.00 22.53 228 GLY A C 1
ATOM 1434 O O . GLY A 1 248 ? 34.484 10.748 88.398 1.00 23.16 228 GLY A O 1
ATOM 1435 N N . VAL A 1 249 ? 34.741 10.877 90.624 1.00 22.07 229 VAL A N 1
ATOM 1436 C CA . VAL A 1 249 ? 34.617 9.438 90.838 1.00 22.04 229 VAL A CA 1
ATOM 1437 C C . VAL A 1 249 ? 33.157 9.014 90.643 1.00 20.34 229 VAL A C 1
ATOM 1438 O O . VAL A 1 249 ? 32.236 9.726 91.046 1.00 19.42 229 VAL A O 1
ATOM 1442 N N . LEU A 1 250 ? 32.954 7.855 90.028 1.00 19.75 230 LEU A N 1
ATOM 1443 C CA . LEU A 1 250 ? 31.616 7.279 89.914 1.00 18.59 230 LEU A CA 1
ATOM 1444 C C . LEU A 1 250 ? 31.140 6.787 91.272 1.00 17.54 230 LEU A C 1
ATOM 1445 O O . LEU A 1 250 ? 31.820 6.001 91.939 1.00 17.31 230 LEU A O 1
ATOM 1450 N N . TYR A 1 251 ? 29.975 7.273 91.686 1.00 15.96 231 TYR A N 1
ATOM 1451 C CA . TYR A 1 251 ? 29.403 6.902 92.965 1.00 15.34 231 TYR A CA 1
ATOM 1452 C C . TYR A 1 251 ? 29.390 5.388 93.154 1.00 15.08 231 TYR A C 1
ATOM 1453 O O . TYR A 1 251 ? 29.662 4.890 94.244 1.00 15.20 231 TYR A O 1
ATOM 1462 N N . GLY A 1 252 ? 29.037 4.656 92.103 1.00 15.48 232 GLY A N 1
ATOM 1463 C CA . GLY A 1 252 ? 28.841 3.216 92.220 1.00 15.58 232 GLY A CA 1
ATOM 1464 C C . GLY A 1 252 ? 30.123 2.408 92.274 1.00 16.05 232 GLY A C 1
ATOM 1465 O O . GLY A 1 252 ? 30.099 1.228 92.631 1.00 15.93 232 GLY A O 1
ATOM 1466 N N . ALA A 1 253 ? 31.245 3.035 91.930 1.00 16.91 233 ALA A N 1
ATOM 1467 C CA . ALA A 1 253 ? 32.494 2.305 91.737 1.00 17.91 233 ALA A CA 1
ATOM 1468 C C . ALA A 1 253 ? 32.934 1.551 92.989 1.00 18.21 233 ALA A C 1
ATOM 1469 O O . ALA A 1 253 ? 33.443 0.440 92.892 1.00 19.23 233 ALA A O 1
ATOM 1471 N N . ARG A 1 254 ? 32.702 2.114 94.169 1.00 18.09 234 ARG A N 1
ATOM 1472 C CA . ARG A 1 254 ? 33.183 1.453 95.379 1.00 18.58 234 ARG A CA 1
ATOM 1473 C C . ARG A 1 254 ? 32.373 0.206 95.739 1.00 18.31 234 ARG A C 1
ATOM 1474 O O . ARG A 1 254 ? 32.746 -0.531 96.647 1.00 19.15 234 ARG A O 1
ATOM 1482 N N . THR A 1 255 ? 31.295 -0.050 94.999 1.00 18.10 235 THR A N 1
ATOM 1483 C CA . THR A 1 255 ? 30.525 -1.286 95.147 1.00 17.86 235 THR A CA 1
ATOM 1484 C C . THR A 1 255 ? 30.991 -2.353 94.161 1.00 18.16 235 THR A C 1
ATOM 1485 O O . THR A 1 255 ? 30.553 -3.499 94.224 1.00 18.69 235 THR A O 1
ATOM 1489 N N . GLY A 1 256 ? 31.933 -1.979 93.300 1.00 18.48 236 GLY A N 1
ATOM 1490 C CA . GLY A 1 256 ? 32.490 -2.888 92.304 1.00 19.10 236 GLY A CA 1
ATOM 1491 C C . GLY A 1 256 ? 33.237 -4.072 92.890 1.00 19.96 236 GLY A C 1
ATOM 1492 O O . GLY A 1 256 ? 33.811 -3.997 93.985 1.00 19.84 236 GLY A O 1
ATOM 1493 N N . LEU A 1 257 ? 33.221 -5.174 92.147 1.00 21.09 237 LEU A N 1
ATOM 1494 C CA . LEU A 1 257 ? 34.046 -6.337 92.452 1.00 22.51 237 LEU A CA 1
ATOM 1495 C C . LEU A 1 257 ? 35.416 -6.163 91.785 1.00 24.19 237 LEU A C 1
ATOM 1496 O O . LEU A 1 257 ? 35.549 -5.399 90.831 1.00 24.68 237 LEU A O 1
ATOM 1501 N N . PRO A 1 258 ? 36.447 -6.853 92.303 1.00 26.49 238 PRO A N 1
ATOM 1502 C CA . PRO A 1 258 ? 37.827 -6.647 91.848 1.00 27.89 238 PRO A CA 1
ATOM 1503 C C . PRO A 1 258 ? 38.015 -6.718 90.334 1.00 28.20 238 PRO A C 1
ATOM 1504 O O . PRO A 1 258 ? 37.707 -7.735 89.712 1.00 29.61 238 PRO A O 1
ATOM 1508 N N . GLY A 1 259 ? 38.498 -5.625 89.753 1.00 29.00 239 GLY A N 1
ATOM 1509 C CA . GLY A 1 259 ? 38.922 -5.601 88.354 1.00 29.53 239 GLY A CA 1
ATOM 1510 C C . GLY A 1 259 ? 37.825 -5.535 87.304 1.00 29.05 239 GLY A C 1
ATOM 1511 O O . GLY A 1 259 ? 38.115 -5.572 86.107 1.00 30.67 239 GLY A O 1
ATOM 1512 N N . GLU A 1 260 ? 36.567 -5.424 87.721 1.00 27.30 240 GLU A N 1
ATOM 1513 C CA . GLU A 1 260 ? 35.473 -5.593 86.764 1.00 26.33 240 GLU A CA 1
ATOM 1514 C C . GLU A 1 260 ? 35.324 -4.408 85.807 1.00 26.95 240 GLU A C 1
ATOM 1515 O O . GLU A 1 260 ? 34.708 -4.538 84.748 1.00 27.40 240 GLU A O 1
ATOM 1521 N N . PHE A 1 261 ? 35.899 -3.267 86.172 1.00 28.29 241 PHE A N 1
ATOM 1522 C CA . PHE A 1 261 ? 35.800 -2.060 85.353 1.00 30.31 241 PHE A CA 1
ATOM 1523 C C . PHE A 1 261 ? 37.110 -1.740 84.629 1.00 33.82 241 PHE A C 1
ATOM 1524 O O . PHE A 1 261 ? 37.197 -0.742 83.913 1.00 35.64 241 PHE A O 1
ATOM 1532 N N . ALA A 1 262 ? 38.118 -2.589 84.805 1.00 37.22 242 ALA A N 1
ATOM 1533 C CA . ALA A 1 262 ? 39.472 -2.284 84.333 1.00 39.65 242 ALA A CA 1
ATOM 1534 C C . ALA A 1 262 ? 39.556 -2.244 82.805 1.00 41.36 242 ALA A C 1
ATOM 1535 O O . ALA A 1 262 ? 40.393 -1.537 82.241 1.00 42.16 242 ALA A O 1
ATOM 1537 N N . GLY A 1 263 ? 38.675 -2.992 82.147 1.00 41.16 243 GLY A N 1
ATOM 1538 C CA . GLY A 1 263 ? 38.614 -3.032 80.687 1.00 42.78 243 GLY A CA 1
ATOM 1539 C C . GLY A 1 263 ? 38.268 -1.705 80.032 1.00 43.27 243 GLY A C 1
ATOM 1540 O O . GLY A 1 263 ? 38.566 -1.496 78.856 1.00 44.63 243 GLY A O 1
ATOM 1541 N N . TYR A 1 264 ? 37.630 -0.810 80.784 1.00 42.96 244 TYR A N 1
ATOM 1542 C CA . TYR A 1 264 ? 37.214 0.491 80.254 1.00 42.34 244 TYR A CA 1
ATOM 1543 C C . TYR A 1 264 ? 38.339 1.536 80.323 1.00 46.04 244 TYR A C 1
ATOM 1544 O O . TYR A 1 264 ? 38.215 2.629 79.767 1.00 46.73 244 TYR A O 1
ATOM 1553 N N . GLY A 1 265 ? 39.419 1.208 81.028 1.00 49.83 245 GLY A N 1
ATOM 1554 C CA . GLY A 1 265 ? 40.654 1.998 80.975 1.00 53.25 245 GLY A CA 1
ATOM 1555 C C . GLY A 1 265 ? 40.542 3.422 81.497 1.00 56.61 245 GLY A C 1
ATOM 1556 O O . GLY A 1 265 ? 41.076 4.354 80.892 1.00 57.79 245 GLY A O 1
ATOM 1557 N N . VAL A 1 266 ? 39.858 3.588 82.625 1.00 59.56 246 VAL A N 1
ATOM 1558 C CA . VAL A 1 266 ? 39.821 4.870 83.336 1.00 61.66 246 VAL A CA 1
ATOM 1559 C C . VAL A 1 266 ? 40.937 4.891 84.380 1.00 64.65 246 VAL A C 1
ATOM 1560 O O . VAL A 1 266 ? 41.211 3.867 85.008 1.00 65.10 246 VAL A O 1
ATOM 1564 N N . PRO A 1 267 ? 41.586 6.055 84.573 1.00 67.68 247 PRO A N 1
ATOM 1565 C CA . PRO A 1 267 ? 42.668 6.121 85.552 1.00 69.26 247 PRO A CA 1
ATOM 1566 C C . PRO A 1 267 ? 42.180 5.856 86.971 1.00 69.51 247 PRO A C 1
ATOM 1567 O O . PRO A 1 267 ? 41.124 6.349 87.369 1.00 70.50 247 PRO A O 1
ATOM 1571 N N . ASP A 1 268 ? 42.949 5.068 87.714 1.00 69.52 248 ASP A N 1
ATOM 1572 C CA . ASP A 1 268 ? 42.619 4.726 89.097 1.00 69.04 248 ASP A CA 1
ATOM 1573 C C . ASP A 1 268 ? 42.352 5.974 89.945 1.00 66.47 248 ASP A C 1
ATOM 1574 O O . ASP A 1 268 ? 41.412 6.000 90.740 1.00 66.25 248 ASP A O 1
ATOM 1579 N N . ALA A 1 269 ? 43.181 7.000 89.772 1.00 62.20 249 ALA A N 1
ATOM 1580 C CA . ALA A 1 269 ? 42.958 8.294 90.422 1.00 57.96 249 ALA A CA 1
ATOM 1581 C C . ALA A 1 269 ? 42.622 9.371 89.389 1.00 52.93 249 ALA A C 1
ATOM 1582 O O . ALA A 1 269 ? 43.261 9.458 88.340 1.00 53.85 249 ALA A O 1
ATOM 1584 N N . ILE A 1 270 ? 41.613 10.183 89.695 1.00 47.22 250 ILE A N 1
ATOM 1585 C CA . ILE A 1 270 ? 41.221 11.294 88.827 1.00 42.78 250 ILE A CA 1
ATOM 1586 C C . ILE A 1 270 ? 41.903 12.576 89.290 1.00 41.02 250 ILE A C 1
ATOM 1587 O O . ILE A 1 270 ? 41.656 13.056 90.398 1.00 38.61 250 ILE A O 1
ATOM 1592 N N . GLY A 1 271 ? 42.756 13.126 88.432 1.00 40.08 251 GLY A N 1
ATOM 1593 C CA . GLY A 1 271 ? 43.419 14.395 88.712 1.00 39.40 251 GLY A CA 1
ATOM 1594 C C . GLY A 1 271 ? 42.434 15.546 88.784 1.00 38.40 251 GLY A C 1
ATOM 1595 O O . GLY A 1 271 ? 41.439 15.570 88.060 1.00 35.51 251 GLY A O 1
ATOM 1596 N N . ALA A 1 272 ? 42.716 16.503 89.663 1.00 38.60 252 ALA A N 1
ATOM 1597 C CA . ALA A 1 272 ? 41.799 17.613 89.918 1.00 37.74 252 ALA A CA 1
ATOM 1598 C C . ALA A 1 272 ? 41.572 18.458 88.666 1.00 37.07 252 ALA A C 1
ATOM 1599 O O . ALA A 1 272 ? 40.480 18.985 88.461 1.00 37.32 252 ALA A O 1
ATOM 1601 N N . ASP A 1 273 ? 42.599 18.585 87.832 1.00 36.62 253 ASP A N 1
ATOM 1602 C CA A ASP A 1 273 ? 42.437 19.379 86.623 0.50 36.67 253 ASP A CA 1
ATOM 1603 C CA B ASP A 1 273 ? 42.531 19.347 86.580 0.50 36.32 253 ASP A CA 1
ATOM 1604 C C . ASP A 1 273 ? 41.763 18.593 85.496 1.00 35.29 253 ASP A C 1
ATOM 1605 O O . ASP A 1 273 ? 41.118 19.190 84.642 1.00 35.17 253 ASP A O 1
ATOM 1614 N N . THR A 1 274 ? 41.863 17.267 85.522 1.00 33.59 254 THR A N 1
ATOM 1615 C CA . THR A 1 274 ? 41.019 16.436 84.659 1.00 31.91 254 THR A CA 1
ATOM 1616 C C . THR A 1 274 ? 39.552 16.656 85.027 1.00 30.91 254 THR A C 1
ATOM 1617 O O . THR A 1 274 ? 38.706 16.848 84.152 1.00 28.40 254 THR A O 1
ATOM 1621 N N . HIS A 1 275 ? 39.261 16.659 86.324 1.00 30.08 255 HIS A N 1
ATOM 1622 C CA . HIS A 1 275 ? 37.892 16.872 86.790 1.00 30.26 255 HIS A CA 1
ATOM 1623 C C . HIS A 1 275 ? 37.415 18.285 86.456 1.00 30.64 255 HIS A C 1
ATOM 1624 O O . HIS A 1 275 ? 36.265 18.482 86.065 1.00 30.70 255 HIS A O 1
ATOM 1631 N N . ALA A 1 276 ? 38.314 19.258 86.579 1.00 32.23 256 ALA A N 1
ATOM 1632 C CA . ALA A 1 276 ? 38.002 20.642 86.223 1.00 32.85 256 ALA A CA 1
ATOM 1633 C C . ALA A 1 276 ? 37.641 20.769 84.741 1.00 32.35 256 ALA A C 1
ATOM 1634 O O . ALA A 1 276 ? 36.637 21.391 84.395 1.00 32.69 256 ALA A O 1
ATOM 1636 N N . ARG A 1 277 ? 38.457 20.163 83.881 1.00 32.03 257 ARG A N 1
ATOM 1637 C CA . ARG A 1 277 ? 38.216 20.174 82.435 1.00 32.45 257 ARG A CA 1
ATOM 1638 C C . ARG A 1 277 ? 36.883 19.472 82.119 1.00 30.64 257 ARG A C 1
ATOM 1639 O O . ARG A 1 277 ? 36.073 19.984 81.347 1.00 29.69 257 ARG A O 1
ATOM 1647 N N . ALA A 1 278 ? 36.639 18.334 82.765 1.00 29.51 258 ALA A N 1
ATOM 1648 C CA . ALA A 1 278 ? 35.414 17.552 82.537 1.00 29.37 258 ALA A CA 1
ATOM 1649 C C . ALA A 1 278 ? 34.143 18.318 82.914 1.00 30.41 258 ALA A C 1
ATOM 1650 O O . ALA A 1 278 ? 33.164 18.323 82.163 1.00 29.07 258 ALA A O 1
ATOM 1652 N N . ARG A 1 279 ? 34.155 18.943 84.088 1.00 32.27 259 ARG A N 1
ATOM 1653 C CA . ARG A 1 279 ? 33.013 19.730 84.561 1.00 34.50 259 ARG A CA 1
ATOM 1654 C C . ARG A 1 279 ? 32.660 20.859 83.597 1.00 33.80 259 ARG A C 1
ATOM 1655 O O . ARG A 1 279 ? 31.485 21.134 83.350 1.00 33.32 259 ARG A O 1
ATOM 1663 N N . ALA A 1 280 ? 33.687 21.521 83.072 1.00 33.19 260 ALA A N 1
ATOM 1664 C CA . ALA A 1 280 ? 33.497 22.627 82.136 1.00 33.55 260 ALA A CA 1
ATOM 1665 C C . ALA A 1 280 ? 32.957 22.122 80.800 1.00 32.85 260 ALA A C 1
ATOM 1666 O O . ALA A 1 280 ? 32.045 22.715 80.228 1.00 32.49 260 ALA A O 1
ATOM 1668 N N . ARG A 1 281 ? 33.545 21.032 80.315 1.00 33.30 261 ARG A N 1
ATOM 1669 C CA . ARG A 1 281 ? 33.114 20.363 79.082 1.00 34.64 261 ARG A CA 1
ATOM 1670 C C . ARG A 1 281 ? 31.642 19.938 79.149 1.00 33.09 261 ARG A C 1
ATOM 1671 O O . ARG A 1 281 ? 30.895 20.111 78.186 1.00 32.36 261 ARG A O 1
ATOM 1679 N N . LEU A 1 282 ? 31.234 19.374 80.280 1.00 32.11 262 LEU A N 1
ATOM 1680 C CA . LEU A 1 282 ? 29.852 18.920 80.458 1.00 32.31 262 LEU A CA 1
ATOM 1681 C C . LEU A 1 282 ? 28.887 20.096 80.620 1.00 32.08 262 LEU A C 1
ATOM 1682 O O . LEU A 1 282 ? 27.770 20.075 80.096 1.00 31.40 262 LEU A O 1
ATOM 1687 N N . ALA A 1 283 ? 29.325 21.118 81.347 1.00 32.74 263 ALA A N 1
ATOM 1688 C CA . ALA A 1 283 ? 28.533 22.331 81.527 1.00 33.63 263 ALA A CA 1
ATOM 1689 C C . ALA A 1 283 ? 28.231 23.004 80.189 1.00 34.90 263 ALA A C 1
ATOM 1690 O O . ALA A 1 283 ? 27.126 23.506 79.974 1.00 34.52 263 ALA A O 1
ATOM 1692 N N . GLU A 1 284 ? 29.206 22.993 79.285 1.00 36.34 264 GLU A N 1
ATOM 1693 C CA . GLU A 1 284 ? 29.032 23.617 77.973 1.00 37.93 264 GLU A CA 1
ATOM 1694 C C . GLU A 1 284 ? 28.174 22.761 77.034 1.00 37.08 264 GLU A C 1
ATOM 1695 O O . GLU A 1 284 ? 27.428 23.294 76.212 1.00 37.41 264 GLU A O 1
ATOM 1701 N N . ALA A 1 285 ? 28.288 21.441 77.148 1.00 36.04 265 ALA A N 1
ATOM 1702 C CA . ALA A 1 285 ? 27.421 20.535 76.388 1.00 35.00 265 ALA A CA 1
ATOM 1703 C C . ALA A 1 285 ? 25.959 20.683 76.822 1.00 34.32 265 ALA A C 1
ATOM 1704 O O . ALA A 1 285 ? 25.045 20.562 76.004 1.00 33.67 265 ALA A O 1
ATOM 1706 N N . ALA A 1 286 ? 25.747 20.954 78.107 1.00 34.60 266 ALA A N 1
ATOM 1707 C CA . ALA A 1 286 ? 24.404 21.211 78.632 1.00 34.51 266 ALA A CA 1
ATOM 1708 C C . ALA A 1 286 ? 23.842 22.522 78.085 1.00 36.45 266 ALA A C 1
ATOM 1709 O O . ALA A 1 286 ? 22.684 22.583 77.673 1.00 35.92 266 ALA A O 1
ATOM 1711 N N . GLU A 1 287 ? 24.666 23.568 78.102 1.00 37.97 267 GLU A N 1
ATOM 1712 C CA . GLU A 1 287 ? 24.318 24.853 77.483 1.00 40.05 267 GLU A CA 1
ATOM 1713 C C . GLU A 1 287 ? 23.870 24.661 76.039 1.00 38.52 267 GLU A C 1
ATOM 1714 O O . GLU A 1 287 ? 22.823 25.163 75.624 1.00 38.03 267 GLU A O 1
ATOM 1720 N N . GLU A 1 288 ? 24.695 23.954 75.274 1.00 37.20 268 GLU A N 1
ATOM 1721 C CA . GLU A 1 288 ? 24.466 23.771 73.845 1.00 37.20 268 GLU A CA 1
ATOM 1722 C C . GLU A 1 288 ? 23.231 22.909 73.599 1.00 35.49 268 GLU A C 1
ATOM 1723 O O . GLU A 1 288 ? 22.453 23.171 72.679 1.00 34.41 268 GLU A O 1
ATOM 1729 N N . THR A 1 289 ? 23.070 21.873 74.415 1.00 34.15 269 THR A N 1
ATOM 1730 C CA . THR A 1 289 ? 21.892 21.012 74.338 1.00 33.01 269 THR A CA 1
ATOM 1731 C C . THR A 1 289 ? 20.611 21.824 74.540 1.00 34.21 269 THR A C 1
ATOM 1732 O O . THR A 1 289 ? 19.658 21.697 73.767 1.00 34.70 269 THR A O 1
ATOM 1736 N N . ALA A 1 290 ? 20.601 22.668 75.569 1.00 34.70 270 ALA A N 1
ATOM 1737 C CA . ALA A 1 290 ? 19.448 23.523 75.856 1.00 36.49 270 ALA A CA 1
ATOM 1738 C C . ALA A 1 290 ? 19.159 24.472 74.691 1.00 38.71 270 ALA A C 1
ATOM 1739 O O . ALA A 1 290 ? 17.999 24.750 74.374 1.00 37.59 270 ALA A O 1
ATOM 1741 N N . ARG A 1 291 ? 20.223 24.945 74.048 1.00 40.02 271 ARG A N 1
ATOM 1742 C CA . ARG A 1 291 ? 20.120 25.831 72.888 1.00 41.57 271 ARG A CA 1
ATOM 1743 C C . ARG A 1 291 ? 19.448 25.124 71.712 1.00 41.61 271 ARG A C 1
ATOM 1744 O O . ARG A 1 291 ? 18.532 25.661 71.088 1.00 40.46 271 ARG A O 1
ATOM 1752 N N . ARG A 1 292 ? 19.915 23.914 71.419 1.00 40.80 272 ARG A N 1
ATOM 1753 C CA . ARG A 1 292 ? 19.453 23.164 70.254 1.00 40.44 272 ARG A CA 1
ATOM 1754 C C . ARG A 1 292 ? 18.012 22.719 70.399 1.00 41.07 272 ARG A C 1
ATOM 1755 O O . ARG A 1 292 ? 17.274 22.628 69.417 1.00 39.99 272 ARG A O 1
ATOM 1763 N N . ARG A 1 293 ? 17.628 22.412 71.630 1.00 41.25 273 ARG A N 1
ATOM 1764 C CA . ARG A 1 293 ? 16.326 21.838 71.889 1.00 41.92 273 ARG A CA 1
ATOM 1765 C C . ARG A 1 293 ? 15.286 22.923 72.031 1.00 46.63 273 ARG A C 1
ATOM 1766 O O . ARG A 1 293 ? 15.576 24.033 72.481 1.00 48.21 273 ARG A O 1
ATOM 1774 N N . ALA A 1 294 ? 14.065 22.578 71.644 1.00 51.84 274 ALA A N 1
ATOM 1775 C CA . ALA A 1 294 ? 12.994 23.551 71.505 1.00 56.53 274 ALA A CA 1
ATOM 1776 C C . ALA A 1 294 ? 12.564 24.068 72.868 1.00 59.05 274 ALA A C 1
ATOM 1777 O O . ALA A 1 294 ? 12.658 25.266 73.148 1.00 60.95 274 ALA A O 1
ATOM 1779 N N . GLY A 1 295 ? 12.101 23.148 73.710 1.00 60.09 275 GLY A N 1
ATOM 1780 C CA . GLY A 1 295 ? 11.766 23.452 75.095 1.00 61.24 275 GLY A CA 1
ATOM 1781 C C . GLY A 1 295 ? 12.925 23.094 76.000 1.00 62.40 275 GLY A C 1
ATOM 1782 O O . GLY A 1 295 ? 12.740 22.655 77.137 1.00 63.42 275 GLY A O 1
ATOM 1783 N N . GLY A 1 296 ? 14.128 23.270 75.462 1.00 63.06 276 GLY A N 1
ATOM 1784 C CA . GLY A 1 296 ? 15.366 23.048 76.192 1.00 62.35 276 GLY A CA 1
ATOM 1785 C C . GLY A 1 296 ? 15.614 21.607 76.577 1.00 61.13 276 GLY A C 1
ATOM 1786 O O . GLY A 1 296 ? 15.065 20.676 75.980 1.00 58.65 276 GLY A O 1
ATOM 1787 N N . ALA A 1 297 ? 16.453 21.435 77.591 1.00 60.09 277 ALA A N 1
ATOM 1788 C CA . ALA A 1 297 ? 16.793 20.112 78.079 1.00 59.31 277 ALA A CA 1
ATOM 1789 C C . ALA A 1 297 ? 15.547 19.359 78.527 1.00 57.73 277 ALA A C 1
ATOM 1790 O O . ALA A 1 297 ? 14.567 19.953 78.982 1.00 58.69 277 ALA A O 1
ATOM 1792 N N . ALA A 1 298 ? 15.604 18.043 78.371 1.00 54.86 278 ALA A N 1
ATOM 1793 C CA . ALA A 1 298 ? 14.566 17.133 78.848 1.00 51.50 278 ALA A CA 1
ATOM 1794 C C . ALA A 1 298 ? 14.197 17.374 80.318 1.00 48.39 278 ALA A C 1
ATOM 1795 O O . ALA A 1 298 ? 15.071 17.581 81.162 1.00 49.15 278 ALA A O 1
ATOM 1797 N N . THR A 1 299 ? 12.897 17.300 80.605 1.00 44.87 279 THR A N 1
ATOM 1798 C CA . THR A 1 299 ? 12.321 17.568 81.933 1.00 42.30 279 THR A CA 1
ATOM 1799 C C . THR A 1 299 ? 11.965 16.265 82.662 1.00 37.04 279 THR A C 1
ATOM 1800 O O . THR A 1 299 ? 11.772 16.248 83.880 1.00 36.92 279 THR A O 1
ATOM 1804 N N . LEU A 1 300 ? 11.853 15.183 81.899 1.00 32.51 280 LEU A N 1
ATOM 1805 C CA . LEU A 1 300 ? 11.525 13.879 82.452 1.00 27.74 280 LEU A CA 1
ATOM 1806 C C . LEU A 1 300 ? 12.694 12.933 82.257 1.00 24.89 280 LEU A C 1
ATOM 1807 O O . LEU A 1 300 ? 13.430 13.017 81.274 1.00 25.86 280 LEU A O 1
ATOM 1812 N N . ASN A 1 301 ? 12.891 12.078 83.253 1.00 23.13 281 ASN A N 1
ATOM 1813 C CA . ASN A 1 301 ? 14.088 11.257 83.357 1.00 21.46 281 ASN A CA 1
ATOM 1814 C C . ASN A 1 301 ? 13.670 9.929 83.950 1.00 20.45 281 ASN A C 1
ATOM 1815 O O . ASN A 1 301 ? 12.565 9.803 84.453 1.00 21.12 281 ASN A O 1
ATOM 1820 N N . ALA A 1 302 ? 14.557 8.947 83.922 1.00 19.22 282 ALA A N 1
ATOM 1821 C CA . ALA A 1 302 ? 14.250 7.656 84.530 1.00 17.98 282 ALA A CA 1
ATOM 1822 C C . ALA A 1 302 ? 15.475 6.767 84.567 1.00 17.36 282 ALA A C 1
ATOM 1823 O O . ALA A 1 302 ? 16.352 6.874 83.726 1.00 18.36 282 ALA A O 1
ATOM 1825 N N . THR A 1 303 ? 15.496 5.840 85.511 1.00 17.03 283 THR A N 1
ATOM 1826 C CA . THR A 1 303 ? 16.336 4.663 85.375 1.00 16.68 283 THR A CA 1
ATOM 1827 C C . THR A 1 303 ? 15.421 3.449 85.416 1.00 16.16 283 THR A C 1
ATOM 1828 O O . THR A 1 303 ? 14.596 3.320 86.318 1.00 17.26 283 THR A O 1
ATOM 1832 N N . LEU A 1 304 ? 15.521 2.601 84.394 1.00 15.14 284 LEU A N 1
ATOM 1833 C CA . LEU A 1 304 ? 14.691 1.410 84.285 1.00 15.41 284 LEU A CA 1
ATOM 1834 C C . LEU A 1 304 ? 15.573 0.195 84.479 1.00 15.17 284 LEU A C 1
ATOM 1835 O O . LEU A 1 304 ? 16.700 0.159 83.988 1.00 16.39 284 LEU A O 1
ATOM 1840 N N . ALA A 1 305 ? 15.094 -0.804 85.203 1.00 14.55 285 ALA A N 1
ATOM 1841 C CA . ALA A 1 305 ? 15.940 -1.959 85.435 1.00 14.27 285 ALA A CA 1
ATOM 1842 C C . ALA A 1 305 ? 15.157 -3.248 85.562 1.00 13.98 285 ALA A C 1
ATOM 1843 O O . ALA A 1 305 ? 13.981 -3.259 85.923 1.00 13.52 285 ALA A O 1
ATOM 1845 N N . VAL A 1 306 ? 15.848 -4.335 85.258 1.00 14.03 286 VAL A N 1
ATOM 1846 C CA . VAL A 1 306 ? 15.382 -5.670 85.563 1.00 14.13 286 VAL A CA 1
ATOM 1847 C C . VAL A 1 306 ? 16.453 -6.365 86.386 1.00 14.17 286 VAL A C 1
ATOM 1848 O O . VAL A 1 306 ? 17.631 -6.362 86.026 1.00 14.19 286 VAL A O 1
ATOM 1852 N N . VAL A 1 307 ? 16.026 -6.933 87.507 1.00 14.45 287 VAL A N 1
ATOM 1853 C CA A VAL A 1 307 ? 16.885 -7.748 88.350 0.60 14.90 287 VAL A CA 1
ATOM 1854 C CA B VAL A 1 307 ? 16.890 -7.745 88.355 0.40 14.86 287 VAL A CA 1
ATOM 1855 C C . VAL A 1 307 ? 16.374 -9.179 88.294 1.00 14.75 287 VAL A C 1
ATOM 1856 O O . VAL A 1 307 ? 15.177 -9.410 88.296 1.00 15.25 287 VAL A O 1
ATOM 1863 N N . ALA A 1 308 ? 17.274 -10.134 88.142 1.00 15.11 288 ALA A N 1
ATOM 1864 C CA . ALA A 1 308 ? 16.863 -11.521 87.949 1.00 15.39 288 ALA A CA 1
ATOM 1865 C C . ALA A 1 308 ? 17.718 -12.448 88.794 1.00 15.51 288 ALA A C 1
ATOM 1866 O O . ALA A 1 308 ? 18.857 -12.131 89.139 1.00 16.23 288 ALA A O 1
ATOM 1868 N N . THR A 1 309 ? 17.146 -13.592 89.143 1.00 15.95 289 THR A N 1
ATOM 1869 C CA . THR A 1 309 ? 17.878 -14.634 89.842 1.00 16.26 289 THR A CA 1
ATOM 1870 C C . THR A 1 309 ? 17.300 -15.989 89.462 1.00 16.30 289 THR A C 1
ATOM 1871 O O . THR A 1 309 ? 16.141 -16.090 89.054 1.00 16.01 289 THR A O 1
ATOM 1875 N N . ASP A 1 310 ? 18.114 -17.029 89.594 1.00 17.23 290 ASP A N 1
ATOM 1876 C CA . ASP A 1 310 ? 17.615 -18.387 89.443 1.00 17.47 290 ASP A CA 1
ATOM 1877 C C . ASP A 1 310 ? 17.220 -19.004 90.781 1.00 17.69 290 ASP A C 1
ATOM 1878 O O . ASP A 1 310 ? 16.631 -20.078 90.813 1.00 18.30 290 ASP A O 1
ATOM 1883 N N . ALA A 1 311 ? 17.492 -18.299 91.876 1.00 17.80 291 ALA A N 1
ATOM 1884 C CA . ALA A 1 311 ? 16.953 -18.681 93.177 1.00 18.12 291 ALA A CA 1
ATOM 1885 C C . ALA A 1 311 ? 15.430 -18.603 93.116 1.00 17.89 291 ALA A C 1
ATOM 1886 O O . ALA A 1 311 ? 14.880 -17.642 92.586 1.00 17.30 291 ALA A O 1
ATOM 1888 N N . THR A 1 312 ? 14.755 -19.619 93.643 1.00 18.14 292 THR A N 1
ATOM 1889 C CA . THR A 1 312 ? 13.299 -19.669 93.603 1.00 18.06 292 THR A CA 1
ATOM 1890 C C . THR A 1 312 ? 12.698 -18.670 94.588 1.00 17.25 292 THR A C 1
ATOM 1891 O O . THR A 1 312 ? 12.915 -18.773 95.794 1.00 17.32 292 THR A O 1
ATOM 1895 N N . LEU A 1 313 ? 11.953 -17.705 94.055 1.00 16.52 293 LEU A N 1
ATOM 1896 C CA . LEU A 1 313 ? 11.237 -16.725 94.868 1.00 16.05 293 LEU A CA 1
ATOM 1897 C C . LEU A 1 313 ? 9.747 -16.817 94.617 1.00 15.53 293 LEU A C 1
ATOM 1898 O O . LEU A 1 313 ? 9.313 -17.053 93.492 1.00 15.97 293 LEU A O 1
ATOM 1903 N N . THR A 1 314 ? 8.962 -16.567 95.661 1.00 14.91 294 THR A N 1
ATOM 1904 C CA . THR A 1 314 ? 7.542 -16.294 95.478 1.00 14.56 294 THR A CA 1
ATOM 1905 C C . THR A 1 314 ? 7.398 -14.898 94.885 1.00 13.98 294 THR A C 1
ATOM 1906 O O . THR A 1 314 ? 8.350 -14.117 94.876 1.00 13.89 294 THR A O 1
ATOM 1910 N N . ARG A 1 315 ? 6.207 -14.553 94.418 1.00 13.93 295 ARG A N 1
ATOM 1911 C CA A ARG A 1 315 ? 5.984 -13.227 93.874 0.50 13.97 295 ARG A CA 1
ATOM 1912 C CA B ARG A 1 315 ? 5.978 -13.217 93.875 0.50 13.40 295 ARG A CA 1
ATOM 1913 C C . ARG A 1 315 ? 6.259 -12.151 94.932 1.00 13.34 295 ARG A C 1
ATOM 1914 O O . ARG A 1 315 ? 6.827 -11.110 94.632 1.00 12.67 295 ARG A O 1
ATOM 1929 N N . ALA A 1 316 ? 5.855 -12.407 96.171 1.00 13.59 296 ALA A N 1
ATOM 1930 C CA . ALA A 1 316 ? 6.054 -11.412 97.224 1.00 13.42 296 ALA A CA 1
ATOM 1931 C C . ALA A 1 316 ? 7.532 -11.235 97.535 1.00 13.38 296 ALA A C 1
ATOM 1932 O O . ALA A 1 316 ? 7.989 -10.128 97.799 1.00 13.27 296 ALA A O 1
ATOM 1934 N N . GLN A 1 317 ? 8.274 -12.334 97.529 1.00 13.30 297 GLN A N 1
ATOM 1935 C CA . GLN A 1 317 ? 9.726 -12.253 97.690 1.00 13.56 297 GLN A CA 1
ATOM 1936 C C . GLN A 1 317 ? 10.365 -11.483 96.539 1.00 13.01 297 GLN A C 1
ATOM 1937 O O . GLN A 1 317 ? 11.284 -10.693 96.749 1.00 13.03 297 GLN A O 1
ATOM 1943 N N . ALA A 1 318 ? 9.867 -11.698 95.325 1.00 12.57 298 ALA A N 1
ATOM 1944 C CA . ALA A 1 318 ? 10.378 -10.978 94.165 1.00 12.37 298 ALA A CA 1
ATOM 1945 C C . ALA A 1 318 ? 10.032 -9.494 94.273 1.00 12.04 298 ALA A C 1
ATOM 1946 O O . ALA A 1 318 ? 10.795 -8.639 93.838 1.00 11.74 298 ALA A O 1
ATOM 1948 N N . GLN A 1 319 ? 8.865 -9.191 94.835 1.00 12.27 299 GLN A N 1
ATOM 1949 C CA . GLN A 1 319 ? 8.449 -7.806 95.022 1.00 12.75 299 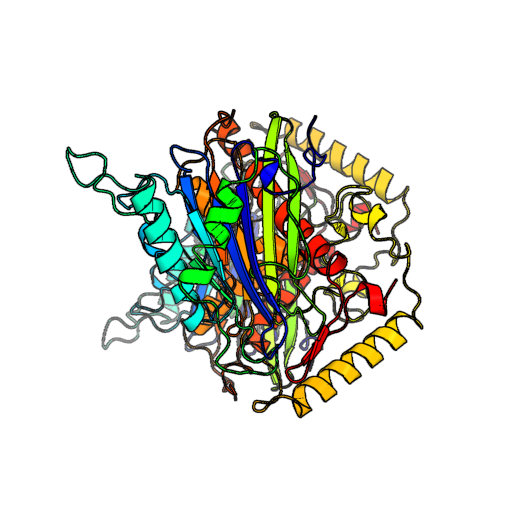GLN A CA 1
ATOM 1950 C C . GLN A 1 319 ? 9.385 -7.115 96.007 1.00 12.89 299 GLN A C 1
ATOM 1951 O O . GLN A 1 319 ? 9.749 -5.957 95.825 1.00 12.80 299 GLN A O 1
ATOM 1957 N N . LYS A 1 320 ? 9.772 -7.835 97.053 1.00 12.92 300 LYS A N 1
ATOM 1958 C CA . LYS A 1 320 ? 10.741 -7.314 98.012 1.00 13.51 300 LYS A CA 1
ATOM 1959 C C . LYS A 1 320 ? 12.089 -7.066 97.333 1.00 13.00 300 LYS A C 1
ATOM 1960 O O . LYS A 1 320 ? 12.719 -6.041 97.556 1.00 12.84 300 LYS A O 1
ATOM 1966 N N . LEU A 1 321 ? 12.501 -7.987 96.467 1.00 12.43 301 LEU A N 1
ATOM 1967 C CA . LEU A 1 321 ? 13.752 -7.845 95.719 1.00 12.71 301 LEU A CA 1
ATOM 1968 C C . LEU A 1 321 ? 13.723 -6.623 94.791 1.00 12.58 301 LEU A C 1
ATOM 1969 O O . LEU A 1 321 ? 14.717 -5.909 94.661 1.00 13.26 301 LEU A O 1
ATOM 1974 N N . ALA A 1 322 ? 12.588 -6.380 94.140 1.00 12.27 302 ALA A N 1
ATOM 1975 C CA . ALA A 1 322 ? 12.464 -5.213 93.278 1.00 12.29 302 ALA A CA 1
ATOM 1976 C C . ALA A 1 322 ? 12.620 -3.945 94.119 1.00 12.45 302 ALA A C 1
ATOM 1977 O O . ALA A 1 322 ? 13.204 -2.956 93.673 1.00 12.54 302 ALA A O 1
ATOM 1979 N N . GLY A 1 323 ? 12.107 -3.999 95.345 1.00 13.01 303 GLY A N 1
ATOM 1980 C CA . GLY A 1 323 ? 12.248 -2.899 96.300 1.00 13.94 303 GLY A CA 1
ATOM 1981 C C . GLY A 1 323 ? 13.675 -2.668 96.743 1.00 14.78 303 GLY A C 1
ATOM 1982 O O . GLY A 1 323 ? 14.175 -1.543 96.691 1.00 15.70 303 GLY A O 1
ATOM 1983 N N . THR A 1 324 ? 14.349 -3.725 97.184 1.00 15.65 304 THR A N 1
ATOM 1984 C CA . THR A 1 324 ? 15.728 -3.566 97.665 1.00 17.14 304 THR A CA 1
ATOM 1985 C C . THR A 1 324 ? 16.683 -3.177 96.534 1.00 17.08 304 THR A C 1
ATOM 1986 O O . THR A 1 324 ? 17.651 -2.452 96.753 1.00 17.33 304 THR A O 1
ATOM 1990 N N . ALA A 1 325 ? 16.383 -3.597 95.312 1.00 16.25 305 ALA A N 1
ATOM 1991 C CA . ALA A 1 325 ? 17.184 -3.191 94.155 1.00 15.67 305 ALA A CA 1
ATOM 1992 C C . ALA A 1 325 ? 17.277 -1.667 94.027 1.00 15.22 305 ALA A C 1
ATOM 1993 O O . ALA A 1 325 ? 18.322 -1.138 93.669 1.00 15.41 305 ALA A O 1
ATOM 1995 N N . HIS A 1 326 ? 16.203 -0.958 94.358 1.00 14.26 306 HIS A N 1
ATOM 1996 C CA . HIS A 1 326 ? 16.204 0.504 94.304 1.00 13.94 306 HIS A CA 1
ATOM 1997 C C . HIS A 1 326 ? 17.276 1.130 95.189 1.00 13.72 306 HIS A C 1
ATOM 1998 O O . HIS A 1 326 ? 17.762 2.218 94.895 1.00 1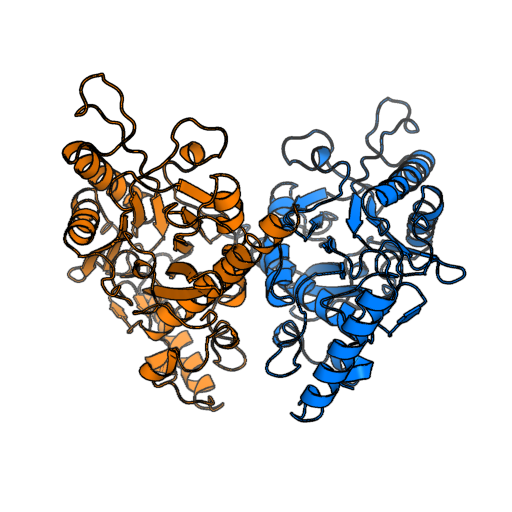5.27 306 HIS A O 1
ATOM 2005 N N . ASP A 1 327 ? 17.638 0.456 96.272 1.00 13.65 307 ASP A N 1
ATOM 2006 C CA . ASP A 1 327 ? 18.720 0.929 97.131 1.00 13.96 307 ASP A CA 1
ATOM 2007 C C . ASP A 1 327 ? 20.054 0.951 96.382 1.00 13.52 307 ASP A C 1
ATOM 2008 O O . ASP A 1 327 ? 20.880 1.838 96.593 1.00 13.49 307 ASP A O 1
ATOM 2013 N N . GLY A 1 328 ? 20.247 -0.008 95.485 1.00 13.81 308 GLY A N 1
ATOM 2014 C CA . GLY A 1 328 ? 21.443 -0.039 94.647 1.00 13.60 308 GLY A CA 1
ATOM 2015 C C . GLY A 1 328 ? 21.486 1.127 93.676 1.00 13.83 308 GLY A C 1
ATOM 2016 O O . GLY A 1 328 ? 22.543 1.693 93.398 1.00 14.53 308 GLY A O 1
ATOM 2017 N N . LEU A 1 329 ? 20.331 1.485 93.131 1.00 13.84 309 LEU A N 1
ATOM 2018 C CA . LEU A 1 329 ? 20.233 2.678 92.308 1.00 13.77 309 LEU A CA 1
ATOM 2019 C C . LEU A 1 329 ? 20.676 3.913 93.101 1.00 13.23 309 LEU A C 1
ATOM 2020 O O . LEU A 1 329 ? 21.485 4.718 92.629 1.00 12.51 309 LEU A O 1
ATOM 2025 N N . ALA A 1 330 ? 20.186 4.030 94.330 1.00 12.90 310 ALA A N 1
ATOM 2026 C CA . ALA A 1 330 ? 20.545 5.152 95.191 1.00 12.72 310 ALA A CA 1
ATOM 2027 C C . ALA A 1 330 ? 22.049 5.262 95.419 1.00 12.76 310 ALA A C 1
ATOM 2028 O O . ALA A 1 330 ? 22.594 6.363 95.505 1.00 13.28 310 ALA A O 1
ATOM 2030 N N . ARG A 1 331 ? 22.720 4.126 95.542 1.00 12.98 311 ARG A N 1
ATOM 2031 C CA . ARG A 1 331 ? 24.157 4.149 95.763 1.00 13.44 311 ARG A CA 1
ATOM 2032 C C . ARG A 1 331 ? 24.938 4.541 94.513 1.00 14.45 311 ARG A C 1
ATOM 2033 O O . ARG A 1 331 ? 26.090 4.956 94.625 1.00 16.29 311 ARG A O 1
ATOM 2041 N N . ALA A 1 332 ? 24.328 4.427 93.334 1.00 13.90 312 ALA A N 1
ATOM 2042 C CA . ALA A 1 332 ? 25.025 4.740 92.079 1.00 13.85 312 ALA A CA 1
ATOM 2043 C C . ALA A 1 332 ? 24.710 6.113 91.502 1.00 13.78 312 ALA A C 1
ATOM 2044 O O . ALA A 1 332 ? 25.448 6.623 90.654 1.00 14.27 312 ALA A O 1
ATOM 2046 N N . VAL A 1 333 ? 23.579 6.681 91.904 1.00 13.89 313 VAL A N 1
ATOM 2047 C CA . VAL A 1 333 ? 23.102 7.924 91.318 1.00 14.40 313 VAL A CA 1
ATOM 2048 C C . VAL A 1 333 ? 22.518 8.810 92.411 1.00 13.91 313 VAL A C 1
ATOM 2049 O O . VAL A 1 333 ? 21.792 8.331 93.277 1.00 14.35 313 VAL A O 1
ATOM 2053 N N . ARG A 1 334 ? 22.809 10.101 92.357 1.00 13.86 314 ARG A N 1
ATOM 2054 C CA . ARG A 1 334 ? 22.281 11.040 93.346 1.00 14.07 314 ARG A CA 1
ATOM 2055 C C . ARG A 1 334 ? 22.003 12.395 92.702 1.00 14.57 314 ARG A C 1
ATOM 2056 O O . ARG A 1 334 ? 22.858 12.944 92.021 1.00 13.99 314 ARG A O 1
ATOM 2064 N N . PRO A 1 335 ? 20.795 12.940 92.890 1.00 15.11 315 PRO A N 1
ATOM 2065 C CA . PRO A 1 335 ? 19.649 12.299 93.536 1.00 15.76 315 PRO A CA 1
ATOM 2066 C C . PRO A 1 335 ? 18.961 11.282 92.642 1.00 15.58 315 PRO A C 1
ATOM 2067 O O . PRO A 1 335 ? 19.241 11.209 91.453 1.00 15.59 315 PRO A O 1
ATOM 2071 N N . VAL A 1 336 ? 18.074 10.480 93.226 1.00 15.83 316 VAL A N 1
ATOM 2072 C CA . VAL A 1 336 ? 17.175 9.621 92.453 1.00 16.48 316 VAL A CA 1
ATOM 2073 C C . VAL A 1 336 ? 15.760 9.689 92.999 1.00 16.27 316 VAL A C 1
ATOM 2074 O O . VAL A 1 336 ? 15.525 10.298 94.029 1.00 15.78 316 VAL A O 1
ATOM 2078 N N . HIS A 1 337 ? 14.844 9.026 92.300 1.00 16.99 317 HIS A N 1
ATOM 2079 C CA . HIS A 1 337 ? 13.439 8.931 92.706 1.00 18.33 317 HIS A CA 1
ATOM 2080 C C . HIS A 1 337 ? 12.780 10.280 92.906 1.00 20.68 317 HIS A C 1
ATOM 2081 O O . HIS A 1 337 ? 11.935 10.437 93.789 1.00 24.57 317 HIS A O 1
ATOM 2088 N N . LEU A 1 338 ? 13.176 11.267 92.111 1.00 19.71 318 LEU A N 1
ATOM 2089 C CA . LEU A 1 338 ? 12.527 12.568 92.173 1.00 20.94 318 LEU A CA 1
ATOM 2090 C C . LEU A 1 338 ? 11.163 12.482 91.486 1.00 21.56 318 LEU A C 1
ATOM 2091 O O . LEU A 1 338 ? 10.810 11.451 90.918 1.00 22.60 318 LEU A O 1
ATOM 2096 N N . LEU A 1 339 ? 10.406 13.574 91.528 1.00 23.39 319 LEU A N 1
ATOM 2097 C CA . LEU A 1 339 ? 9.165 13.689 90.732 1.00 25.37 319 LEU A CA 1
ATOM 2098 C C . LEU A 1 339 ? 9.413 13.587 89.225 1.00 25.85 319 LEU A C 1
ATOM 2099 O O . LEU A 1 339 ? 8.545 13.152 88.456 1.00 29.18 319 LEU A O 1
ATOM 2104 N N . SER A 1 340 ? 10.592 14.014 88.799 1.00 26.26 320 SER A N 1
ATOM 2105 C CA . SER A 1 340 ? 10.932 14.058 87.384 1.00 27.09 320 SER A CA 1
ATOM 2106 C C . SER A 1 340 ? 11.366 12.685 86.873 1.00 24.74 320 SER A C 1
ATOM 2107 O O . SER A 1 340 ? 11.595 12.508 85.674 1.00 27.05 320 SER A O 1
ATOM 2110 N N . ASP A 1 341 ? 11.486 11.726 87.793 1.00 22.45 321 ASP A N 1
ATOM 2111 C CA A ASP A 1 341 ? 12.096 10.423 87.521 0.60 20.95 321 ASP A CA 1
ATOM 2112 C CA B ASP A 1 341 ? 12.073 10.440 87.455 0.40 22.22 321 ASP A CA 1
ATOM 2113 C C . ASP A 1 341 ? 11.049 9.315 87.438 1.00 20.58 321 ASP A C 1
ATOM 2114 O O . ASP A 1 341 ? 10.236 9.184 88.340 1.00 22.74 321 ASP A O 1
ATOM 2123 N N . GLY A 1 342 ? 11.121 8.491 86.396 1.00 21.22 322 GLY A N 1
ATOM 2124 C CA . GLY A 1 342 ? 10.192 7.363 86.236 1.00 21.82 322 GLY A CA 1
ATOM 2125 C C . GLY A 1 342 ? 10.809 6.020 86.586 1.00 21.17 322 GLY A C 1
ATOM 2126 O O . GLY A 1 342 ? 10.521 5.008 85.957 1.00 22.32 322 GLY A O 1
ATOM 2127 N N . ASP A 1 343 ? 11.591 5.998 87.659 1.00 21.24 323 ASP A N 1
ATOM 2128 C CA . ASP A 1 343 ? 12.397 4.830 88.031 1.00 19.67 323 ASP A CA 1
ATOM 2129 C C . ASP A 1 343 ? 11.559 3.601 88.338 1.00 18.23 323 ASP A C 1
ATOM 2130 O O . ASP A 1 343 ? 10.690 3.632 89.204 1.00 18.43 323 ASP A O 1
ATOM 2135 N N . THR A 1 344 ? 11.865 2.501 87.662 1.00 16.78 324 THR A N 1
ATOM 2136 C CA . THR A 1 344 ? 11.079 1.284 87.779 1.00 16.63 324 THR A CA 1
ATOM 2137 C C . THR A 1 344 ? 12.014 0.093 87.769 1.00 15.37 324 THR A C 1
ATOM 2138 O O . THR A 1 344 ? 12.905 0.004 86.922 1.00 15.79 324 THR A O 1
ATOM 2142 N N . VAL A 1 345 ? 11.829 -0.808 88.726 1.00 14.52 325 VAL A N 1
ATOM 2143 C CA . VAL A 1 345 ? 12.569 -2.062 88.748 1.00 14.51 325 VAL A CA 1
ATOM 2144 C C . VAL A 1 345 ? 11.595 -3.228 88.672 1.00 14.03 325 VAL A C 1
ATOM 2145 O O . VAL A 1 345 ? 10.644 -3.305 89.460 1.00 14.50 325 VAL A O 1
ATOM 2149 N N . PHE A 1 346 ? 11.808 -4.093 87.677 1.00 13.74 326 PHE A N 1
ATOM 2150 C CA . PHE A 1 346 ? 11.146 -5.396 87.603 1.00 13.88 326 PHE A CA 1
ATOM 2151 C C . PHE A 1 346 ? 12.080 -6.455 88.169 1.00 14.02 326 PHE A C 1
ATOM 2152 O O . PHE A 1 346 ? 13.280 -6.419 87.912 1.00 14.82 326 PHE A O 1
ATOM 2160 N N . ALA A 1 347 ? 11.525 -7.399 88.920 1.00 13.88 327 ALA A N 1
ATOM 2161 C CA . ALA A 1 347 ? 12.286 -8.533 89.429 1.00 14.10 327 ALA A CA 1
ATOM 2162 C C . ALA A 1 347 ? 11.749 -9.834 88.864 1.00 14.24 327 ALA A C 1
ATOM 2163 O O . ALA A 1 347 ? 10.534 -10.028 88.775 1.00 15.31 327 ALA A O 1
ATOM 2165 N N . LEU A 1 348 ? 12.666 -10.722 88.492 1.00 14.91 328 LEU A N 1
ATOM 2166 C CA . LEU A 1 348 ? 12.316 -12.019 87.922 1.00 15.48 328 LEU A CA 1
ATOM 2167 C C . LEU A 1 348 ? 13.026 -13.139 88.666 1.00 15.38 328 LEU A C 1
ATOM 2168 O O . LEU A 1 348 ? 14.203 -13.016 88.989 1.00 15.94 328 LEU A O 1
ATOM 2173 N N . SER A 1 349 ? 12.326 -14.251 88.866 1.00 15.64 329 SER A N 1
ATOM 2174 C CA . SER A 1 349 ? 12.943 -15.495 89.342 1.00 16.23 329 SER A CA 1
ATOM 2175 C C . SER A 1 349 ? 12.626 -16.627 88.372 1.00 16.62 329 SER A C 1
ATOM 2176 O O . SER A 1 349 ? 11.467 -16.895 88.094 1.00 16.83 329 SER A O 1
ATOM 2179 N N . THR A 1 350 ? 13.647 -17.329 87.899 1.00 17.14 330 THR A N 1
ATOM 2180 C CA . THR A 1 350 ? 13.418 -18.461 87.007 1.00 18.48 330 THR A CA 1
ATOM 2181 C C . THR A 1 350 ? 13.027 -19.733 87.768 1.00 19.85 330 THR A C 1
ATOM 2182 O O . THR A 1 350 ? 12.604 -20.718 87.162 1.00 20.60 330 THR A O 1
ATOM 2186 N N . GLY A 1 351 ? 13.162 -19.710 89.090 1.00 20.47 331 GLY A N 1
ATOM 2187 C CA . GLY A 1 351 ? 12.675 -20.803 89.942 1.00 22.04 331 GLY A CA 1
ATOM 2188 C C . GLY A 1 351 ? 13.394 -22.127 89.764 1.00 24.14 331 GLY A C 1
ATOM 2189 O O . GLY A 1 351 ? 12.785 -23.190 89.886 1.00 24.20 331 GLY A O 1
ATOM 2190 N N . ARG A 1 352 ? 14.693 -22.070 89.504 1.00 25.85 332 ARG A N 1
ATOM 2191 C CA . ARG A 1 352 ? 15.456 -23.276 89.183 1.00 28.86 332 ARG A CA 1
ATOM 2192 C C . ARG A 1 352 ? 16.292 -23.795 90.355 1.00 30.18 332 ARG A C 1
ATOM 2193 O O . ARG A 1 352 ? 16.699 -24.960 90.360 1.00 32.02 332 ARG A O 1
ATOM 2201 N N . ARG A 1 353 ? 16.530 -22.946 91.350 1.00 29.93 333 ARG A N 1
ATOM 2202 C CA . ARG A 1 353 ? 17.266 -23.343 92.550 1.00 31.03 333 ARG A CA 1
ATOM 2203 C C . ARG A 1 353 ? 16.470 -23.046 93.807 1.00 32.32 333 ARG A C 1
ATOM 2204 O O . ARG A 1 353 ? 16.093 -21.899 94.048 1.00 32.50 333 ARG A O 1
ATOM 2212 N N . PRO A 1 354 ? 16.267 -24.064 94.652 1.00 33.59 334 PRO A N 1
ATOM 2213 C CA . PRO A 1 354 ? 15.639 -23.779 95.932 1.00 34.66 334 PRO A CA 1
ATOM 2214 C C . PRO A 1 354 ? 16.479 -22.804 96.747 1.00 35.60 334 PRO A C 1
ATOM 2215 O O . PRO A 1 354 ? 17.708 -22.806 96.647 1.00 35.39 334 PRO A O 1
ATOM 2219 N N . LEU A 1 355 ? 15.813 -21.963 97.530 1.00 36.26 335 LEU A N 1
ATOM 2220 C CA . LEU A 1 355 ? 16.494 -20.973 98.356 1.00 38.55 335 LEU A CA 1
ATOM 2221 C C . LEU A 1 355 ? 17.525 -21.653 99.252 1.00 42.93 335 LEU A C 1
ATOM 2222 O O . LEU A 1 355 ? 18.661 -21.192 99.371 1.00 44.98 335 LEU A O 1
ATOM 2227 N N . LEU A 1 356 ? 17.117 -22.759 99.868 1.00 47.25 336 LEU A N 1
ATOM 2228 C CA . LEU A 1 356 ? 17.987 -23.528 100.751 1.00 50.49 336 LEU A CA 1
ATOM 2229 C C . LEU A 1 356 ? 18.503 -24.783 100.056 1.00 51.73 336 LEU A C 1
ATOM 2230 O O . LEU A 1 356 ? 17.765 -25.750 99.873 1.00 53.71 336 LEU A O 1
ATOM 2235 N N . HIS A 1 371 ? 14.747 -18.620 110.493 1.00 52.77 351 HIS A N 1
ATOM 2236 C CA . HIS A 1 371 ? 15.955 -17.817 110.297 1.00 52.11 351 HIS A CA 1
ATOM 2237 C C . HIS A 1 371 ? 16.697 -18.246 109.038 1.00 48.31 351 HIS A C 1
ATOM 2238 O O . HIS A 1 371 ? 17.354 -17.437 108.382 1.00 44.88 351 HIS A O 1
ATOM 2245 N N . LEU A 1 372 ? 16.575 -19.526 108.711 1.00 45.86 352 LEU A N 1
ATOM 2246 C CA . LEU A 1 372 ? 17.279 -20.121 107.585 1.00 44.01 352 LEU A CA 1
ATOM 2247 C C . LEU A 1 372 ? 16.854 -19.531 106.250 1.00 40.66 352 LEU A C 1
ATOM 2248 O O . LEU A 1 372 ? 17.688 -19.037 105.490 1.00 38.94 352 LEU A O 1
ATOM 2253 N N . GLU A 1 373 ? 15.560 -19.594 105.960 1.00 38.06 353 GLU A N 1
ATOM 2254 C CA . GLU A 1 373 ? 15.039 -19.023 104.724 1.00 37.38 353 GLU A CA 1
ATOM 2255 C C . GLU A 1 373 ? 15.257 -17.507 104.698 1.00 32.94 353 GLU A C 1
ATOM 2256 O O . GLU A 1 373 ? 15.580 -16.939 103.655 1.00 29.54 353 GLU A O 1
ATOM 2262 N N . ALA A 1 374 ? 15.098 -16.862 105.852 1.00 30.49 354 ALA A N 1
ATOM 2263 C CA . ALA A 1 374 ? 15.276 -15.409 105.958 1.00 27.66 354 ALA A CA 1
ATOM 2264 C C . ALA A 1 374 ? 16.699 -14.976 105.604 1.00 25.21 354 ALA A C 1
ATOM 2265 O O . ALA A 1 374 ? 16.892 -14.018 104.859 1.00 22.90 354 ALA A O 1
ATOM 2267 N N . GLY A 1 375 ? 17.688 -15.673 106.156 1.00 23.97 355 GLY A N 1
ATOM 2268 C CA . GLY A 1 375 ? 19.089 -15.426 105.822 1.00 23.21 355 GLY A CA 1
ATOM 2269 C C . GLY A 1 375 ? 19.374 -15.628 104.344 1.00 22.37 355 GLY A C 1
ATOM 2270 O O . GLY A 1 375 ? 20.117 -14.864 103.729 1.00 21.53 355 GLY A O 1
ATOM 2271 N N . ALA A 1 376 ? 18.784 -16.673 103.777 1.00 21.91 356 ALA A N 1
ATOM 2272 C CA . ALA A 1 376 ? 18.992 -16.988 102.372 1.00 21.49 356 ALA A CA 1
ATOM 2273 C C . ALA A 1 376 ? 18.418 -15.877 101.509 1.00 20.14 356 ALA A C 1
ATOM 2274 O O . ALA A 1 376 ? 19.057 -15.407 100.562 1.00 21.01 356 ALA A O 1
ATOM 2276 N N . LEU A 1 377 ? 17.206 -15.446 101.834 1.00 19.11 357 LEU A N 1
ATOM 2277 C CA A LEU A 1 377 ? 16.594 -14.366 101.082 0.70 18.59 357 LEU A CA 1
ATOM 2278 C CA B LEU A 1 377 ? 16.564 -14.358 101.103 0.30 18.56 357 LEU A CA 1
ATOM 2279 C C . LEU A 1 377 ? 17.361 -13.067 101.258 1.00 18.53 357 LEU A C 1
ATOM 2280 O O . LEU A 1 377 ? 17.538 -12.315 100.305 1.00 17.88 357 LEU A O 1
ATOM 2289 N N . ASN A 1 378 ? 17.829 -12.803 102.471 1.00 18.43 358 ASN A N 1
ATOM 2290 C CA . ASN A 1 378 ? 18.600 -11.587 102.704 1.00 18.13 358 ASN A CA 1
ATOM 2291 C C . ASN A 1 378 ? 19.824 -11.499 101.795 1.00 18.35 358 ASN A C 1
ATOM 2292 O O . ASN A 1 378 ? 20.175 -10.418 101.325 1.00 18.32 358 ASN A O 1
ATOM 2297 N N . GLU A 1 379 ? 20.472 -12.633 101.540 1.00 18.98 359 GLU A N 1
ATOM 2298 C CA . GLU A 1 379 ? 21.629 -12.653 100.650 1.00 20.00 359 GLU A CA 1
ATOM 2299 C C . GLU A 1 379 ? 21.232 -12.245 99.230 1.00 18.39 359 GLU A C 1
ATOM 2300 O O . GLU A 1 379 ? 21.951 -11.496 98.569 1.00 18.04 359 GLU A O 1
ATOM 2306 N N . VAL A 1 380 ? 20.085 -12.733 98.773 1.00 17.76 360 VAL A N 1
ATOM 2307 C CA . VAL A 1 380 ? 19.565 -12.351 97.459 1.00 17.30 360 VAL A CA 1
ATOM 2308 C C . VAL A 1 380 ? 19.198 -10.868 97.420 1.00 16.54 360 VAL A C 1
ATOM 2309 O O . VAL A 1 380 ? 19.514 -10.168 96.453 1.00 15.79 360 VAL A O 1
ATOM 2313 N N . LEU A 1 381 ? 18.560 -10.385 98.484 1.00 16.35 361 LEU A N 1
ATOM 2314 C CA . LEU A 1 381 ? 18.113 -8.997 98.533 1.00 16.42 361 LEU A CA 1
ATOM 2315 C C . LEU A 1 381 ? 19.285 -8.029 98.510 1.00 15.83 361 LEU A C 1
ATOM 2316 O O . LEU A 1 381 ? 19.268 -7.031 97.783 1.00 16.65 361 LEU A O 1
ATOM 2321 N N . ALA A 1 382 ? 20.313 -8.339 99.290 1.00 15.83 362 ALA A N 1
ATOM 2322 C CA . ALA A 1 382 ? 21.506 -7.511 99.347 1.00 16.00 362 ALA A CA 1
ATOM 2323 C C . ALA A 1 382 ? 22.232 -7.521 97.996 1.00 15.87 362 ALA A C 1
ATOM 2324 O O . ALA A 1 382 ? 22.655 -6.480 97.499 1.00 16.34 362 ALA A O 1
ATOM 2326 N N . ALA A 1 383 ? 22.342 -8.704 97.397 1.00 15.99 363 ALA A N 1
ATOM 2327 C CA . ALA A 1 383 ? 22.943 -8.853 96.071 1.00 16.01 363 ALA A CA 1
ATOM 2328 C C . ALA A 1 383 ? 22.180 -8.061 95.018 1.00 15.38 363 ALA A C 1
ATOM 2329 O O . ALA A 1 383 ? 22.784 -7.515 94.101 1.00 15.04 363 ALA A O 1
ATOM 2331 N N . GLY A 1 384 ? 20.855 -8.050 95.130 1.00 14.99 364 GLY A N 1
ATOM 2332 C CA . GLY A 1 384 ? 20.004 -7.338 94.179 1.00 14.37 364 GLY A CA 1
ATOM 2333 C C . GLY A 1 384 ? 20.345 -5.864 94.104 1.00 13.61 364 GLY A C 1
ATOM 2334 O O . GLY A 1 384 ? 20.425 -5.276 93.018 1.00 13.39 364 GLY A O 1
ATOM 2335 N N . ALA A 1 385 ? 20.573 -5.262 95.258 1.00 13.40 365 ALA A N 1
ATOM 2336 C CA . ALA A 1 385 ? 20.989 -3.874 95.304 1.00 13.04 365 ALA A CA 1
ATOM 2337 C C . ALA A 1 385 ? 22.359 -3.724 94.641 1.00 13.29 365 ALA A C 1
ATOM 2338 O O . ALA A 1 385 ? 22.569 -2.852 93.802 1.00 13.40 365 ALA A O 1
ATOM 2340 N N . ASP A 1 386 ? 23.292 -4.583 95.029 1.00 14.23 366 ASP A N 1
ATOM 2341 C CA . ASP A 1 386 ? 24.668 -4.450 94.572 1.00 14.80 366 ASP A CA 1
ATOM 2342 C C . ASP A 1 386 ? 24.792 -4.612 93.057 1.00 14.76 366 ASP A C 1
ATOM 2343 O O . ASP A 1 386 ? 25.528 -3.867 92.399 1.00 14.24 366 ASP A O 1
ATOM 2348 N N . VAL A 1 387 ? 24.068 -5.570 92.487 1.00 14.97 367 VAL A N 1
ATOM 2349 C CA . VAL A 1 387 ? 24.166 -5.769 91.040 1.00 15.07 367 VAL A CA 1
ATOM 2350 C C . VAL A 1 387 ? 23.566 -4.590 90.267 1.00 14.39 367 VAL A C 1
ATOM 2351 O O . VAL A 1 387 ? 24.033 -4.258 89.176 1.00 14.86 367 VAL A O 1
ATOM 2355 N N . LEU A 1 388 ? 22.552 -3.936 90.824 1.00 14.26 368 LEU A N 1
ATOM 2356 C CA . LEU A 1 388 ? 22.023 -2.752 90.155 1.00 14.10 368 LEU A CA 1
ATOM 2357 C C . LEU A 1 388 ? 23.012 -1.579 90.248 1.00 13.73 368 LEU A C 1
ATOM 2358 O O . LEU A 1 388 ? 23.226 -0.869 89.274 1.00 12.99 368 LEU A O 1
ATOM 2363 N N . THR A 1 389 ? 23.632 -1.381 91.408 1.00 13.74 369 THR A N 1
ATOM 2364 C CA . THR A 1 389 ? 24.681 -0.362 91.539 1.00 13.65 369 THR A CA 1
ATOM 2365 C C . THR A 1 389 ? 25.759 -0.574 90.484 1.00 14.08 369 THR A C 1
ATOM 2366 O O . THR A 1 389 ? 26.174 0.359 89.796 1.00 13.59 369 THR A O 1
ATOM 2370 N N . ARG A 1 390 ? 26.206 -1.814 90.366 1.00 14.20 370 ARG A N 1
ATOM 2371 C CA . ARG A 1 390 ? 27.282 -2.150 89.443 1.00 15.02 370 ARG A CA 1
ATOM 2372 C C . ARG A 1 390 ? 26.850 -2.033 87.976 1.00 15.04 370 ARG A C 1
ATOM 2373 O O . ARG A 1 390 ? 27.610 -1.543 87.143 1.00 15.15 370 ARG A O 1
ATOM 2381 N N . ALA A 1 391 ? 25.616 -2.433 87.677 1.00 14.64 371 ALA A N 1
ATOM 2382 C CA . ALA A 1 391 ? 25.058 -2.285 86.332 1.00 14.68 371 ALA A CA 1
ATOM 2383 C C . ALA A 1 391 ? 25.008 -0.825 85.890 1.00 14.59 371 ALA A C 1
ATOM 2384 O O . ALA A 1 391 ? 25.282 -0.521 84.736 1.00 14.38 371 ALA A O 1
ATOM 2386 N N . VAL A 1 392 ? 24.666 0.080 86.799 1.00 14.26 372 VAL A N 1
ATOM 2387 C CA . VAL A 1 392 ? 24.660 1.498 86.462 1.00 14.51 372 VAL A CA 1
ATOM 2388 C C . VAL A 1 392 ? 26.064 1.982 86.082 1.00 14.92 372 VAL A C 1
ATOM 2389 O O . VAL A 1 392 ? 26.230 2.730 85.120 1.00 15.22 372 VAL A O 1
ATOM 2393 N N . VAL A 1 393 ? 27.072 1.551 86.829 1.00 15.51 373 VAL A N 1
ATOM 2394 C CA . VAL A 1 393 ? 28.446 1.962 86.556 1.00 15.95 373 VAL A CA 1
ATOM 2395 C C . VAL A 1 393 ? 28.868 1.437 85.184 1.00 16.08 373 VAL A C 1
ATOM 2396 O O . VAL A 1 393 ? 29.419 2.175 84.371 1.00 15.93 373 VAL A O 1
ATOM 2400 N N . HIS A 1 394 ? 28.514 0.192 84.894 1.00 16.13 374 HIS A N 1
ATOM 2401 C CA . HIS A 1 394 ? 28.798 -0.367 83.577 1.00 16.88 374 HIS A CA 1
ATOM 2402 C C . HIS A 1 394 ? 28.112 0.412 82.464 1.00 17.17 374 HIS A C 1
ATOM 2403 O O . HIS A 1 394 ? 28.696 0.594 81.399 1.00 17.54 374 HIS A O 1
ATOM 2410 N N . ALA A 1 395 ? 26.878 0.861 82.696 1.00 16.72 375 ALA A N 1
ATOM 2411 C CA . ALA A 1 395 ? 26.157 1.651 81.690 1.00 16.50 375 ALA A CA 1
ATOM 2412 C C . ALA A 1 395 ? 26.904 2.939 81.385 1.00 17.19 375 ALA A C 1
ATOM 2413 O O . ALA A 1 395 ? 27.064 3.318 80.222 1.00 18.29 375 ALA A O 1
ATOM 2415 N N . VAL A 1 396 ? 27.379 3.602 82.434 1.00 17.24 376 VAL A N 1
ATOM 2416 C CA . VAL A 1 396 ? 28.063 4.877 82.279 1.00 17.60 376 VAL A CA 1
ATOM 2417 C C . VAL A 1 396 ? 29.400 4.689 81.555 1.00 18.17 376 VAL A C 1
ATOM 2418 O O . VAL A 1 396 ? 29.751 5.460 80.659 1.00 19.65 376 VAL A O 1
ATOM 2422 N N . LEU A 1 397 ? 30.104 3.617 81.893 1.00 17.96 377 LEU A N 1
ATOM 2423 C CA . LEU A 1 397 ? 31.404 3.339 81.294 1.00 19.32 377 LEU A CA 1
ATOM 2424 C C . LEU A 1 397 ? 31.289 2.805 79.869 1.00 19.40 377 LEU A C 1
ATOM 2425 O O . LEU A 1 397 ? 32.157 3.077 79.037 1.00 20.02 377 LEU A O 1
ATOM 2430 N N . ALA A 1 398 ? 30.224 2.063 79.577 1.00 19.01 378 ALA A N 1
ATOM 2431 C CA . ALA A 1 398 ? 30.065 1.467 78.242 1.00 19.43 378 ALA A CA 1
ATOM 2432 C C . ALA A 1 398 ? 29.604 2.487 77.206 1.00 20.35 378 ALA A C 1
ATOM 2433 O O . ALA A 1 398 ? 29.718 2.254 75.997 1.00 21.71 378 ALA A O 1
ATOM 2435 N N . ALA A 1 399 ? 29.076 3.612 77.672 1.00 20.72 379 ALA A N 1
ATOM 2436 C CA . ALA A 1 399 ? 28.531 4.625 76.776 1.00 21.39 379 ALA A CA 1
ATOM 2437 C C . ALA A 1 399 ? 29.606 5.285 75.924 1.00 22.20 379 ALA A C 1
ATOM 2438 O O . ALA A 1 399 ? 30.764 5.413 76.333 1.00 23.28 379 ALA A O 1
ATOM 2440 N N . THR A 1 400 ? 29.196 5.671 74.722 1.00 23.78 380 THR A N 1
ATOM 2441 C CA . THR A 1 400 ? 29.968 6.535 73.847 1.00 25.40 380 THR A CA 1
ATOM 2442 C C . THR A 1 400 ? 29.140 7.795 73.594 1.00 23.73 380 THR A C 1
ATOM 2443 O O . THR A 1 400 ? 27.913 7.743 73.567 1.00 23.40 380 THR A O 1
ATOM 2447 N N . GLY A 1 401 ? 29.810 8.927 73.422 1.00 23.58 381 GLY A N 1
ATOM 2448 C CA . GLY A 1 401 ? 29.126 10.213 73.321 1.00 23.21 381 GLY A CA 1
ATOM 2449 C C . GLY A 1 401 ? 28.306 10.353 72.052 1.00 23.50 381 GLY A C 1
ATOM 2450 O O . GLY A 1 401 ? 28.541 9.651 71.068 1.00 25.07 381 GLY A O 1
ATOM 2451 N N . VAL A 1 402 ? 27.329 11.251 72.089 1.00 23.20 382 VAL A N 1
ATOM 2452 C CA . VAL A 1 402 ? 26.555 11.594 70.905 1.00 23.77 382 VAL A CA 1
ATOM 2453 C C . VAL A 1 402 ? 26.532 13.100 70.703 1.00 24.75 382 VAL A C 1
ATOM 2454 O O . VAL A 1 402 ? 26.705 13.878 71.644 1.00 24.78 382 VAL A O 1
ATOM 2458 N N . ASP A 1 403 ? 26.308 13.486 69.455 1.00 25.70 383 ASP A N 1
ATOM 2459 C CA . ASP A 1 403 ? 26.198 14.881 69.059 1.00 26.93 383 ASP A CA 1
ATOM 2460 C C . ASP A 1 403 ? 25.224 14.933 67.890 1.00 26.81 383 ASP A C 1
ATOM 2461 O O . ASP A 1 403 ? 25.576 14.580 66.766 1.00 27.24 383 ASP A O 1
ATOM 2466 N N . THR A 1 404 ? 23.978 15.291 68.184 1.00 26.49 384 THR A N 1
ATOM 2467 C CA . THR A 1 404 ? 22.914 15.321 67.181 1.00 26.07 384 THR A CA 1
ATOM 2468 C C . THR A 1 404 ? 22.171 16.648 67.318 1.00 26.72 384 THR A C 1
ATOM 2469 O O . THR A 1 404 ? 22.391 17.378 68.284 1.00 25.98 384 THR A O 1
ATOM 2473 N N . PRO A 1 405 ? 21.241 16.942 66.389 1.00 28.11 385 PRO A N 1
ATOM 2474 C CA . PRO A 1 405 ? 20.470 18.181 66.524 1.00 28.54 385 PRO A CA 1
ATOM 2475 C C . PRO A 1 405 ? 19.603 18.252 67.782 1.00 28.46 385 PRO A C 1
ATOM 2476 O O . PRO A 1 405 ? 19.134 19.330 68.140 1.00 29.09 385 PRO A O 1
ATOM 2480 N N . GLY A 1 406 ? 19.408 17.120 68.453 1.00 27.32 386 GLY A N 1
ATOM 2481 C CA . GLY A 1 406 ? 18.583 17.071 69.661 1.00 26.98 386 GLY A CA 1
ATOM 2482 C C . GLY A 1 406 ? 19.357 16.985 70.968 1.00 26.43 386 GLY A C 1
ATOM 2483 O O . GLY A 1 406 ? 18.754 16.926 72.046 1.00 26.11 386 GLY A O 1
ATOM 2484 N N . GLY A 1 407 ? 20.685 16.979 70.889 1.00 27.12 387 GLY A N 1
ATOM 2485 C CA . GLY A 1 407 ? 21.513 16.965 72.099 1.00 26.70 387 GLY A CA 1
ATOM 2486 C C . GLY A 1 407 ? 22.988 16.680 71.878 1.00 26.50 387 GLY A C 1
ATOM 2487 O O . GLY A 1 407 ? 23.360 15.925 70.980 1.00 26.74 387 GLY A O 1
ATOM 2488 N N . VAL A 1 408 ? 23.823 17.282 72.727 1.00 26.93 388 VAL A N 1
ATOM 2489 C CA . VAL A 1 408 ? 25.241 16.926 72.837 1.00 26.34 388 VAL A CA 1
ATOM 2490 C C . VAL A 1 408 ? 25.478 16.318 74.215 1.00 24.72 388 VAL A C 1
ATOM 2491 O O . VAL A 1 408 ? 25.271 16.974 75.239 1.00 23.68 388 VAL A O 1
ATOM 2495 N N . HIS A 1 409 ? 25.908 15.061 74.230 1.00 23.15 389 HIS A N 1
ATOM 2496 C CA . HIS A 1 409 ? 26.069 14.311 75.471 1.00 22.00 389 HIS A CA 1
ATOM 2497 C C . HIS A 1 409 ? 27.346 13.486 75.428 1.00 22.00 389 HIS A C 1
ATOM 2498 O O . HIS A 1 409 ? 27.357 12.371 74.910 1.00 21.80 389 HIS A O 1
ATOM 2505 N N . PRO A 1 410 ? 28.446 14.055 75.944 1.00 22.39 390 PRO A N 1
ATOM 2506 C CA . PRO A 1 410 ? 29.693 13.311 75.984 1.00 22.35 390 PRO A CA 1
ATOM 2507 C C . PRO A 1 410 ? 29.584 12.142 76.948 1.00 21.30 390 PRO A C 1
ATOM 2508 O O . PRO A 1 410 ? 28.735 12.154 77.843 1.00 21.45 390 PRO A O 1
ATOM 2512 N N . SER A 1 411 ? 30.425 11.135 76.753 1.00 21.29 391 SER A N 1
ATOM 2513 C CA . SER A 1 411 ? 30.483 10.013 77.679 1.00 20.68 391 SER A CA 1
ATOM 2514 C C . SER A 1 411 ? 31.459 10.297 78.807 1.00 20.91 391 SER A C 1
ATOM 2515 O O . SER A 1 411 ? 32.363 11.134 78.687 1.00 21.60 391 SER A O 1
ATOM 2518 N N . TYR A 1 412 ? 31.282 9.569 79.900 1.00 20.33 392 TYR A N 1
ATOM 2519 C CA . TYR A 1 412 ? 32.186 9.661 81.036 1.00 20.59 392 TYR A CA 1
ATOM 2520 C C . TYR A 1 412 ? 33.639 9.426 80.601 1.00 21.96 392 TYR A C 1
ATOM 2521 O O . TYR A 1 412 ? 34.549 10.163 80.994 1.00 22.07 392 TYR A O 1
ATOM 2530 N N . ARG A 1 413 ? 33.854 8.405 79.781 1.00 23.15 393 ARG A N 1
ATOM 2531 C CA . ARG A 1 413 ? 35.211 8.029 79.384 1.00 25.50 393 ARG A CA 1
ATOM 2532 C C . ARG A 1 413 ? 35.850 9.083 78.490 1.00 26.04 393 ARG A C 1
ATOM 2533 O O . ARG A 1 413 ? 37.050 9.349 78.597 1.00 26.35 393 ARG A O 1
ATOM 2541 N N . GLU A 1 414 ? 35.040 9.717 77.650 1.00 25.96 394 GLU A N 1
ATOM 2542 C CA . GLU A 1 414 ? 35.505 10.843 76.847 1.00 26.87 394 GLU A CA 1
ATOM 2543 C C . GLU A 1 414 ? 36.031 11.984 77.716 1.00 27.73 394 GLU A C 1
ATOM 2544 O O . GLU A 1 414 ? 36.991 12.662 77.344 1.00 29.20 394 GLU A O 1
ATOM 2550 N N . LEU A 1 415 ? 35.427 12.169 78.885 1.00 28.66 395 LEU A N 1
ATOM 2551 C CA . LEU A 1 415 ? 35.821 13.253 79.784 1.00 29.86 395 LEU A CA 1
ATOM 2552 C C . LEU A 1 415 ? 36.962 12.857 80.714 1.00 30.06 395 LEU A C 1
ATOM 2553 O O . LEU A 1 415 ? 37.816 13.685 81.031 1.00 30.02 395 LEU A O 1
ATOM 2558 N N . TYR A 1 416 ? 36.996 11.594 81.128 1.00 29.48 396 TYR A N 1
ATOM 2559 C CA . TYR A 1 416 ? 37.861 11.172 82.235 1.00 30.48 396 TYR A CA 1
ATOM 2560 C C . TYR A 1 416 ? 38.939 10.131 81.899 1.00 32.97 396 TYR A C 1
ATOM 2561 O O . TYR A 1 416 ? 39.833 9.894 82.713 1.00 34.08 396 TYR A O 1
ATOM 2570 N N . ALA A 1 417 ? 38.855 9.492 80.736 1.00 35.94 397 ALA A N 1
ATOM 2571 C CA . ALA A 1 417 ? 39.798 8.416 80.401 1.00 38.79 397 ALA A CA 1
ATOM 2572 C C . ALA A 1 417 ? 41.036 8.946 79.685 1.00 40.55 397 ALA A C 1
ATOM 2573 O O . ALA A 1 417 ? 41.038 10.062 79.169 1.00 43.68 397 ALA A O 1
ATOM 2575 N N . ILE B 1 45 ? 21.697 31.412 100.148 1.00 36.67 25 ILE B N 1
ATOM 2576 C CA . ILE B 1 45 ? 21.769 31.047 101.602 1.00 36.18 25 ILE B CA 1
ATOM 2577 C C . ILE B 1 45 ? 21.684 29.536 101.874 1.00 34.18 25 ILE B C 1
ATOM 2578 O O . ILE B 1 45 ? 21.871 29.093 103.011 1.00 32.48 25 ILE B O 1
ATOM 2583 N N . GLY B 1 46 ? 21.441 28.747 100.828 1.00 32.33 26 GLY B N 1
ATOM 2584 C CA . GLY B 1 46 ? 21.272 27.300 100.967 1.00 30.39 26 GLY B CA 1
ATOM 2585 C C . GLY B 1 46 ? 22.575 26.518 100.998 1.00 28.92 26 GLY B C 1
ATOM 2586 O O . GLY B 1 46 ? 23.651 27.064 100.743 1.00 29.02 26 GLY B O 1
ATOM 2587 N N . GLY B 1 47 ? 22.478 25.233 101.335 1.00 26.46 27 GLY B N 1
ATOM 2588 C CA . GLY B 1 47 ? 23.630 24.328 101.292 1.00 24.83 27 GLY B CA 1
ATOM 2589 C C . GLY B 1 47 ? 24.476 24.348 102.556 1.00 23.02 27 GLY B C 1
ATOM 2590 O O . GLY B 1 47 ? 25.590 23.834 102.577 1.00 23.10 27 GLY B O 1
ATOM 2591 N N . VAL B 1 48 ? 23.935 24.947 103.611 1.00 21.13 28 VAL B N 1
ATOM 2592 C CA . VAL B 1 48 ? 24.598 24.999 104.906 1.00 20.04 28 VAL B CA 1
ATOM 2593 C C . VAL B 1 48 ? 23.641 24.445 105.954 1.00 18.11 28 VAL B C 1
ATOM 2594 O O . VAL B 1 48 ? 22.424 24.499 105.762 1.00 16.84 28 VAL B O 1
ATOM 2598 N N . PRO B 1 49 ? 24.173 23.909 107.064 1.00 16.82 29 PRO B N 1
ATOM 2599 C CA . PRO B 1 49 ? 23.255 23.445 108.093 1.00 16.37 29 PRO B CA 1
ATOM 2600 C C . PRO B 1 49 ? 22.468 24.581 108.734 1.00 16.33 29 PRO B C 1
ATOM 2601 O O . PRO B 1 49 ? 22.893 25.742 108.703 1.00 17.27 29 PRO B O 1
ATOM 2605 N N . GLY B 1 50 ? 21.325 24.235 109.315 1.00 15.95 30 GLY B N 1
ATOM 2606 C CA . GLY B 1 50 ? 20.622 25.135 110.211 1.00 16.19 30 GLY B CA 1
ATOM 2607 C C . GLY B 1 50 ? 21.406 25.362 111.489 1.00 16.27 30 GLY B C 1
ATOM 2608 O O . GLY B 1 50 ? 22.499 24.824 111.663 1.00 16.09 30 GLY B O 1
ATOM 2609 N N . PRO B 1 51 ? 20.858 26.176 112.397 1.00 16.79 31 PRO B N 1
ATOM 2610 C CA . PRO B 1 51 ? 21.655 26.662 113.518 1.00 17.23 31 PRO B CA 1
ATOM 2611 C C . PRO B 1 51 ? 22.356 25.606 114.374 1.00 17.21 31 PRO B C 1
ATOM 2612 O O . PRO B 1 51 ? 23.513 25.800 114.755 1.00 17.78 31 PRO B O 1
ATOM 2616 N N . HIS B 1 52 ? 21.674 24.511 114.691 1.00 16.57 32 HIS B N 1
ATOM 2617 C CA . HIS B 1 52 ? 22.298 23.450 115.479 1.00 16.74 32 HIS B CA 1
ATOM 2618 C C . HIS B 1 52 ? 22.509 22.166 114.694 1.00 15.85 32 HIS B C 1
ATOM 2619 O O . HIS B 1 52 ? 22.846 21.135 115.274 1.00 17.21 32 HIS B O 1
ATOM 2626 N N . ASN B 1 53 ? 22.305 22.230 113.383 1.00 14.93 33 ASN B N 1
ATOM 2627 C CA . ASN B 1 53 ? 22.461 21.066 112.500 1.00 14.01 33 ASN B CA 1
ATOM 2628 C C . ASN B 1 53 ? 21.613 19.877 112.953 1.00 13.72 33 ASN B C 1
ATOM 2629 O O . ASN B 1 53 ? 22.111 18.765 113.172 1.00 13.35 33 ASN B O 1
ATOM 2634 N N . GLY B 1 54 ? 20.319 20.113 113.094 1.00 13.54 34 GLY B N 1
ATOM 2635 C CA . GLY B 1 54 ? 19.438 19.076 113.597 1.00 13.02 34 GLY B CA 1
ATOM 2636 C C . GLY B 1 54 ? 17.969 19.349 113.371 1.00 12.78 34 GLY B C 1
ATOM 2637 O O . GLY B 1 54 ? 17.577 20.373 112.795 1.00 13.01 34 GLY B O 1
ATOM 2638 N N . LEU B 1 55 ? 17.149 18.433 113.863 1.00 12.33 35 LEU B N 1
ATOM 2639 C CA . LEU B 1 55 ? 15.736 18.403 113.514 1.00 12.45 35 LEU B CA 1
ATOM 2640 C C . LEU B 1 55 ? 14.998 19.651 113.987 1.00 12.85 35 LEU B C 1
ATOM 2641 O O . LEU B 1 55 ? 14.073 20.112 113.332 1.00 12.71 35 LEU B O 1
ATOM 2646 N N . THR B 1 56 ? 15.418 20.196 115.123 1.00 13.21 36 THR B N 1
ATOM 2647 C CA . THR B 1 56 ? 14.741 21.344 115.706 1.00 13.68 36 THR B CA 1
ATOM 2648 C C . THR B 1 56 ? 15.083 22.653 114.985 1.00 14.06 36 THR B C 1
ATOM 2649 O O . THR B 1 56 ? 14.538 23.705 115.317 1.00 14.92 36 THR B O 1
ATOM 2653 N N . ASP B 1 57 ? 15.973 22.587 113.994 1.00 13.71 37 ASP B N 1
ATOM 2654 C CA . ASP B 1 57 ? 16.180 23.720 113.088 1.00 14.23 37 ASP B CA 1
ATOM 2655 C C . ASP B 1 57 ? 14.953 23.958 112.207 1.00 14.51 37 ASP B C 1
ATOM 2656 O O . ASP B 1 57 ? 14.837 25.007 111.580 1.00 15.60 37 ASP B O 1
ATOM 2661 N N . VAL B 1 58 ? 14.063 22.975 112.125 1.00 14.57 38 VAL B N 1
ATOM 2662 C CA . VAL B 1 58 ? 12.725 23.205 111.586 1.00 15.01 38 VAL B CA 1
ATOM 2663 C C . VAL B 1 58 ? 11.886 23.885 112.672 1.00 15.48 38 VAL B C 1
ATOM 2664 O O . VAL B 1 58 ? 11.575 23.276 113.690 1.00 14.95 38 VAL B O 1
ATOM 2668 N N . PRO B 1 59 ? 11.560 25.174 112.492 1.00 16.25 39 PRO B N 1
ATOM 2669 C CA . PRO B 1 59 ? 10.999 25.885 113.643 1.00 17.41 39 PRO B CA 1
ATOM 2670 C C . PRO B 1 59 ? 9.708 25.277 114.183 1.00 18.37 39 PRO B C 1
ATOM 2671 O O . PRO B 1 59 ? 8.828 24.904 113.413 1.00 19.42 39 PRO B O 1
ATOM 2675 N N . GLY B 1 60 ? 9.629 25.153 115.503 1.00 19.48 40 GLY B N 1
ATOM 2676 C CA . GLY B 1 60 ? 8.434 24.625 116.164 1.00 19.56 40 GLY B CA 1
ATOM 2677 C C . GLY B 1 60 ? 8.554 23.159 116.534 1.00 19.14 40 GLY B C 1
ATOM 2678 O O . GLY B 1 60 ? 7.800 22.656 117.373 1.00 20.11 40 GLY B O 1
ATOM 2679 N N . VAL B 1 61 ? 9.479 22.456 115.890 1.00 16.99 41 VAL B N 1
ATOM 2680 C CA . VAL B 1 61 ? 9.689 21.055 116.198 1.00 15.91 41 VAL B CA 1
ATOM 2681 C C . VAL B 1 61 ? 10.438 20.944 117.520 1.00 15.54 41 VAL B C 1
ATOM 2682 O O . VAL B 1 61 ? 11.377 21.707 117.784 1.00 15.89 41 VAL B O 1
ATOM 2686 N N . ARG B 1 62 ? 10.006 20.000 118.352 1.00 14.89 42 ARG B N 1
ATOM 2687 C CA . ARG B 1 62 ? 10.689 19.687 119.591 1.00 15.18 42 ARG B CA 1
ATOM 2688 C C . ARG B 1 62 ? 10.990 18.185 119.613 1.00 13.96 42 ARG B C 1
ATOM 2689 O O . ARG B 1 62 ? 10.283 17.382 118.988 1.00 13.62 42 ARG B O 1
ATOM 2697 N N . VAL B 1 63 ? 12.075 17.824 120.287 1.00 13.39 43 VAL B N 1
ATOM 2698 C CA . VAL B 1 63 ? 12.490 16.434 120.427 1.00 13.27 43 VAL B CA 1
ATOM 2699 C C . VAL B 1 63 ? 12.717 16.131 121.904 1.00 13.53 43 VAL B C 1
ATOM 2700 O O . VAL B 1 63 ? 13.300 16.942 122.629 1.00 14.62 43 VAL B O 1
ATOM 2704 N N . GLY B 1 64 ? 12.213 14.991 122.362 1.00 12.95 44 GLY B N 1
ATOM 2705 C CA . GLY B 1 64 ? 12.405 14.567 123.741 1.00 13.15 44 GLY B CA 1
ATOM 2706 C C . GLY B 1 64 ? 12.868 13.129 123.819 1.00 12.88 44 GLY B C 1
ATOM 2707 O O . GLY B 1 64 ? 12.393 12.274 123.069 1.00 12.50 44 GLY B O 1
ATOM 2708 N N . HIS B 1 65 ? 13.827 12.878 124.701 1.00 12.92 45 HIS B N 1
ATOM 2709 C CA . HIS B 1 65 ? 14.296 11.523 124.978 1.00 12.79 45 HIS B CA 1
ATOM 2710 C C . HIS B 1 65 ? 13.986 11.138 126.420 1.00 13.36 45 HIS B C 1
ATOM 2711 O O . HIS B 1 65 ? 14.079 11.962 127.329 1.00 14.46 45 HIS B O 1
ATOM 2718 N N . ALA B 1 66 ? 13.719 9.859 126.633 1.00 13.09 46 ALA B N 1
ATOM 2719 C CA . ALA B 1 66 ? 13.716 9.288 127.971 1.00 13.66 46 ALA B CA 1
ATOM 2720 C C . ALA B 1 66 ? 14.306 7.897 127.884 1.00 14.19 46 ALA B C 1
ATOM 2721 O O . ALA B 1 66 ? 13.963 7.123 126.996 1.00 14.82 46 ALA B O 1
ATOM 2723 N N . GLY B 1 67 ? 15.231 7.598 128.782 1.00 15.04 47 GLY B N 1
ATOM 2724 C CA . GLY B 1 67 ? 15.947 6.337 128.724 1.00 15.38 47 GLY B CA 1
ATOM 2725 C C . GLY B 1 67 ? 16.150 5.731 130.086 1.00 15.74 47 GLY B C 1
ATOM 2726 O O . GLY B 1 67 ? 15.932 6.372 131.114 1.00 15.99 47 GLY B O 1
ATOM 2727 N N . ARG B 1 68 ? 16.525 4.466 130.080 1.00 15.88 48 ARG B N 1
ATOM 2728 C CA . ARG B 1 68 ? 16.858 3.766 131.296 1.00 16.66 48 ARG B CA 1
ATOM 2729 C C . ARG B 1 68 ? 18.129 2.977 131.032 1.00 16.04 48 ARG B C 1
ATOM 2730 O O . ARG B 1 68 ? 18.197 2.201 130.078 1.00 15.00 48 ARG B O 1
ATOM 2738 N N . THR B 1 69 ? 19.155 3.256 131.833 1.00 15.86 49 THR B N 1
ATOM 2739 C CA . THR B 1 69 ? 20.455 2.620 131.710 1.00 16.27 49 THR B CA 1
ATOM 2740 C C . THR B 1 69 ? 20.884 2.140 133.085 1.00 17.06 49 THR B C 1
ATOM 2741 O O . THR B 1 69 ? 20.777 2.871 134.062 1.00 17.73 49 THR B O 1
ATOM 2745 N N . GLY B 1 70 ? 21.385 0.914 133.139 1.00 17.70 50 GLY B N 1
ATOM 2746 C CA . GLY B 1 70 ? 21.895 0.347 134.378 1.00 17.94 50 GLY B CA 1
ATOM 2747 C C . GLY B 1 70 ? 20.917 -0.627 134.993 1.00 18.08 50 GLY B C 1
ATOM 2748 O O . GLY B 1 70 ? 19.737 -0.667 134.626 1.00 17.47 50 GLY B O 1
ATOM 2749 N N . ASP B 1 71 ? 21.419 -1.420 135.932 1.00 18.80 51 ASP B N 1
ATOM 2750 C CA A ASP B 1 71 ? 20.612 -2.413 136.660 0.60 19.40 51 ASP B CA 1
ATOM 2751 C CA B ASP B 1 71 ? 20.580 -2.349 136.659 0.40 18.81 51 ASP B CA 1
ATOM 2752 C C . ASP B 1 71 ? 19.788 -3.250 135.694 1.00 18.44 51 ASP B C 1
ATOM 2753 O O . ASP B 1 71 ? 18.632 -3.593 135.962 1.00 18.72 51 ASP B O 1
ATOM 2762 N N . GLY B 1 72 ? 20.412 -3.597 134.569 1.00 17.55 52 GLY B N 1
ATOM 2763 C CA . GLY B 1 72 ? 19.836 -4.526 133.602 1.00 16.84 52 GLY B CA 1
ATOM 2764 C C . GLY B 1 72 ? 19.228 -3.878 132.367 1.00 15.34 52 GLY B C 1
ATOM 2765 O O . GLY B 1 72 ? 18.838 -4.575 131.435 1.00 15.53 52 GLY B O 1
ATOM 2766 N N . TRP B 1 73 ? 19.175 -2.549 132.354 1.00 14.41 53 TRP B N 1
ATOM 2767 C CA . TRP B 1 73 ? 18.464 -1.779 131.322 1.00 13.76 53 TRP B CA 1
ATOM 2768 C C . TRP B 1 73 ? 19.429 -1.086 130.364 1.00 13.43 53 TRP B C 1
ATOM 2769 O O . TRP B 1 73 ? 20.496 -0.623 130.768 1.00 13.71 53 TRP B O 1
ATOM 2780 N N . LEU B 1 74 ? 19.027 -0.987 129.101 1.00 12.80 54 LEU B N 1
ATOM 2781 C CA . LEU B 1 74 ? 19.709 -0.141 128.130 1.00 12.66 54 LEU B CA 1
ATOM 2782 C C . LEU B 1 74 ? 18.751 0.125 126.979 1.00 12.22 54 LEU B C 1
ATOM 2783 O O . LEU B 1 74 ? 18.864 -0.450 125.898 1.00 12.21 54 LEU B O 1
ATOM 2788 N N . THR B 1 75 ? 17.790 1.000 127.228 1.00 11.59 55 THR B N 1
ATOM 2789 C CA . THR B 1 75 ? 16.740 1.260 126.250 1.00 11.41 55 THR B CA 1
ATOM 2790 C C . THR B 1 75 ? 16.144 2.641 126.468 1.00 11.25 55 THR B C 1
ATOM 2791 O O . THR B 1 75 ? 16.458 3.329 127.444 1.00 12.15 55 THR B O 1
ATOM 2795 N N . GLY B 1 76 ? 15.257 3.042 125.572 1.00 11.11 56 GLY B N 1
ATOM 2796 C CA . GLY B 1 76 ? 14.587 4.319 125.736 1.00 10.91 56 GLY B CA 1
ATOM 2797 C C . GLY B 1 76 ? 13.662 4.652 124.596 1.00 10.72 56 GLY B C 1
ATOM 2798 O O . GLY B 1 76 ? 13.411 3.827 123.706 1.00 10.54 56 GLY B O 1
ATOM 2799 N N . VAL B 1 77 ? 13.136 5.868 124.652 1.00 11.08 57 VAL B N 1
ATOM 2800 C CA . VAL B 1 77 ? 12.118 6.348 123.729 1.00 10.96 57 VAL B CA 1
ATOM 2801 C C . VAL B 1 77 ? 12.504 7.746 123.273 1.00 11.19 57 VAL B C 1
ATOM 2802 O O . VAL B 1 77 ? 12.985 8.558 124.080 1.00 11.40 57 VAL B O 1
ATOM 2806 N N . THR B 1 78 ? 12.261 8.036 121.996 1.00 10.78 58 THR B N 1
ATOM 2807 C CA . THR B 1 78 ? 12.431 9.376 121.451 1.00 11.27 58 THR B CA 1
ATOM 2808 C C . THR B 1 78 ? 11.107 9.805 120.848 1.00 11.13 58 THR B C 1
ATOM 2809 O O . THR B 1 78 ? 10.511 9.076 120.070 1.00 12.01 58 THR B O 1
ATOM 2813 N N . VAL B 1 79 ? 10.633 10.978 121.240 1.00 11.41 59 VAL B N 1
ATOM 2814 C CA . VAL B 1 79 ? 9.406 11.538 120.687 1.00 11.23 59 VAL B CA 1
ATOM 2815 C C . VAL B 1 79 ? 9.729 12.816 119.929 1.00 11.43 59 VAL B C 1
ATOM 2816 O O . VAL B 1 79 ? 10.447 13.686 120.426 1.00 12.05 59 VAL B O 1
ATOM 2820 N N . VAL B 1 80 ? 9.201 12.920 118.715 1.00 11.11 60 VAL B N 1
ATOM 2821 C CA . VAL B 1 80 ? 9.226 14.173 117.970 1.00 11.21 60 VAL B CA 1
ATOM 2822 C C . VAL B 1 80 ? 7.844 14.810 118.104 1.00 11.36 60 VAL B C 1
ATOM 2823 O O . VAL B 1 80 ? 6.822 14.177 117.817 1.00 11.18 60 VAL B O 1
ATOM 2827 N N . LEU B 1 81 ? 7.826 16.031 118.627 1.00 11.95 61 LEU B N 1
ATOM 2828 C CA . LEU B 1 81 ? 6.600 16.731 118.950 1.00 12.41 61 LEU B CA 1
ATOM 2829 C C . LEU B 1 81 ? 6.450 17.944 118.032 1.00 13.11 61 LEU B C 1
ATOM 2830 O O . LEU B 1 81 ? 7.296 18.838 118.024 1.00 13.02 61 LEU B O 1
ATOM 2835 N N . ALA B 1 82 ? 5.406 17.929 117.210 1.00 13.96 62 ALA B N 1
ATOM 2836 C CA . ALA B 1 82 ? 5.080 19.053 116.336 1.00 15.20 62 ALA B CA 1
ATOM 2837 C C . ALA B 1 82 ? 4.620 20.254 117.152 1.00 16.49 62 ALA B C 1
ATOM 2838 O O . ALA B 1 82 ? 4.159 20.100 118.282 1.00 15.95 62 ALA B O 1
ATOM 2840 N N . PRO B 1 83 ? 4.728 21.460 116.576 1.00 18.25 63 PRO B N 1
ATOM 2841 C CA . PRO B 1 83 ? 4.193 22.619 117.283 1.00 19.67 63 PRO B CA 1
ATOM 2842 C C . PRO B 1 83 ? 2.682 22.546 117.442 1.00 20.19 63 PRO B C 1
ATOM 2843 O O . PRO B 1 83 ? 2.019 21.772 116.754 1.00 19.05 63 PRO B O 1
ATOM 2847 N N . PRO B 1 84 ? 2.129 23.349 118.357 1.00 21.71 64 PRO B N 1
ATOM 2848 C CA . PRO B 1 84 ? 0.686 23.382 118.491 1.00 22.34 64 PRO B CA 1
ATOM 2849 C C . PRO B 1 84 ? 0.008 23.584 117.137 1.00 21.96 64 PRO B C 1
ATOM 2850 O O . PRO B 1 84 ? 0.496 24.355 116.312 1.00 23.05 64 PRO B O 1
ATOM 2854 N N . GLY B 1 85 ? -1.087 22.865 116.915 1.00 21.31 65 GLY B N 1
ATOM 2855 C CA . GLY B 1 85 ? -1.759 22.828 115.612 1.00 21.62 65 GLY B CA 1
ATOM 2856 C C . GLY B 1 85 ? -1.409 21.581 114.817 1.00 20.69 65 GLY B C 1
ATOM 2857 O O . GLY B 1 85 ? -2.121 21.196 113.888 1.00 22.08 65 GLY B O 1
ATOM 2858 N N . GLY B 1 86 ? -0.311 20.940 115.201 1.00 19.15 66 GLY B N 1
ATOM 2859 C CA . GLY B 1 86 ? 0.140 19.720 114.548 1.00 18.12 66 GLY B CA 1
ATOM 2860 C C . GLY B 1 86 ? 0.944 19.978 113.291 1.00 17.72 66 GLY B C 1
ATOM 2861 O O . GLY B 1 86 ? 1.270 21.117 112.954 1.00 19.87 66 GLY B O 1
ATOM 2862 N N . ALA B 1 87 ? 1.285 18.892 112.614 1.00 16.20 67 ALA B N 1
ATOM 2863 C CA . ALA B 1 87 ? 2.031 18.939 111.367 1.00 15.37 67 ALA B CA 1
ATOM 2864 C C . ALA B 1 87 ? 1.432 17.924 110.407 1.00 14.54 67 ALA B C 1
ATOM 2865 O O . ALA B 1 87 ? 0.934 16.888 110.814 1.00 12.96 67 ALA B O 1
ATOM 2867 N N . VAL B 1 88 ? 1.491 18.222 109.122 1.00 13.89 68 VAL B N 1
ATOM 2868 C CA . VAL B 1 88 ? 1.199 17.221 108.112 1.00 14.20 68 VAL B CA 1
ATOM 2869 C C . VAL B 1 88 ? 2.205 16.082 108.223 1.00 13.24 68 VAL B C 1
ATOM 2870 O O . VAL B 1 88 ? 3.407 16.320 108.350 1.00 13.29 68 VAL B O 1
ATOM 2874 N N . ALA B 1 89 ? 1.716 14.845 108.191 1.00 12.65 69 ALA B N 1
ATOM 2875 C CA . ALA B 1 89 ? 2.565 13.688 108.423 1.00 12.11 69 ALA B CA 1
ATOM 2876 C C . ALA B 1 89 ? 2.291 12.579 107.418 1.00 11.96 69 ALA B C 1
ATOM 2877 O O . ALA B 1 89 ? 1.174 12.434 106.900 1.00 12.84 69 ALA B O 1
ATOM 2879 N N . ALA B 1 90 ? 3.325 11.793 107.162 1.00 11.34 70 ALA B N 1
ATOM 2880 C CA . ALA B 1 90 ? 3.236 10.620 106.315 1.00 11.26 70 ALA B CA 1
ATOM 2881 C C . ALA B 1 90 ? 4.307 9.635 106.760 1.00 10.95 70 ALA B C 1
ATOM 2882 O O . ALA B 1 90 ? 5.171 9.962 107.578 1.00 11.35 70 ALA B O 1
ATOM 2884 N N . VAL B 1 91 ? 4.261 8.436 106.197 1.00 10.97 71 VAL B N 1
ATOM 2885 C CA . VAL B 1 91 ? 5.179 7.370 106.565 1.00 11.45 71 VAL B CA 1
ATOM 2886 C C . VAL B 1 91 ? 5.521 6.489 105.358 1.00 11.57 71 VAL B C 1
ATOM 2887 O O . VAL B 1 91 ? 4.720 6.335 104.430 1.00 12.29 71 VAL B O 1
ATOM 2891 N N . ASP B 1 92 ? 6.732 5.944 105.374 1.00 11.73 72 ASP B N 1
ATOM 2892 C CA . ASP B 1 92 ? 7.133 4.895 104.457 1.00 13.05 72 ASP B CA 1
ATOM 2893 C C . ASP B 1 92 ? 7.838 3.817 105.274 1.00 12.85 72 ASP B C 1
ATOM 2894 O O . ASP B 1 92 ? 8.906 4.047 105.840 1.00 11.89 72 ASP B O 1
ATOM 2899 N N . VAL B 1 93 ? 7.170 2.680 105.423 1.00 13.67 73 VAL B N 1
ATOM 2900 C CA . VAL B 1 93 ? 7.693 1.550 106.178 1.00 15.26 73 VAL B CA 1
ATOM 2901 C C . VAL B 1 93 ? 8.251 0.562 105.174 1.00 16.37 73 VAL B C 1
ATOM 2902 O O . VAL B 1 93 ? 7.521 0.082 104.299 1.00 18.44 73 VAL B O 1
ATOM 2906 N N A ARG B 1 94 ? 9.556 0.296 105.258 0.70 17.48 74 ARG B N 1
ATOM 2907 N N B ARG B 1 94 ? 9.530 0.245 105.310 0.30 15.48 74 ARG B N 1
ATOM 2908 C CA A ARG B 1 94 ? 10.313 -0.277 104.128 0.70 18.47 74 ARG B CA 1
ATOM 2909 C CA B ARG B 1 94 ? 10.082 -0.913 104.634 0.30 14.99 74 ARG B CA 1
ATOM 2910 C C A ARG B 1 94 ? 11.188 -1.467 104.526 0.70 17.88 74 ARG B C 1
ATOM 2911 C C B ARG B 1 94 ? 10.565 -1.957 105.618 0.30 15.12 74 ARG B C 1
ATOM 2912 O O A ARG B 1 94 ? 11.546 -2.294 103.690 0.70 18.36 74 ARG B O 1
ATOM 2913 O O B ARG B 1 94 ? 11.665 -1.842 106.161 0.30 15.31 74 ARG B O 1
ATOM 2928 N N A GLY B 1 95 ? 11.514 -1.572 105.808 0.70 17.11 75 GLY B N 1
ATOM 2929 N N B GLY B 1 95 ? 9.762 -2.998 105.802 0.30 14.93 75 GLY B N 1
ATOM 2930 C CA A GLY B 1 95 ? 12.131 -2.785 106.310 0.70 16.30 75 GLY B CA 1
ATOM 2931 C CA B GLY B 1 95 ? 10.098 -4.077 106.727 0.30 14.98 75 GLY B CA 1
ATOM 2932 C C A GLY B 1 95 ? 11.159 -3.944 106.291 0.70 16.17 75 GLY B C 1
ATOM 2933 C C B GLY B 1 95 ? 9.008 -4.457 107.716 0.30 15.01 75 GLY B C 1
ATOM 2934 O O A GLY B 1 95 ? 9.947 -3.754 106.358 0.70 16.27 75 GLY B O 1
ATOM 2935 O O B GLY B 1 95 ? 9.036 -5.552 108.282 0.30 15.21 75 GLY B O 1
ATOM 2936 N N A GLY B 1 96 ? 11.688 -5.152 106.184 0.70 15.52 76 GLY B N 1
ATOM 2937 N N B GLY B 1 96 ? 8.058 -3.565 107.956 0.30 14.96 76 GLY B N 1
ATOM 2938 C CA A GLY B 1 96 ? 10.849 -6.339 106.131 0.70 15.64 76 GLY B CA 1
ATOM 2939 C CA B GLY B 1 96 ? 6.961 -3.867 108.881 0.30 15.07 76 GLY B CA 1
ATOM 2940 C C A GLY B 1 96 ? 10.455 -6.874 107.491 0.70 15.28 76 GLY B C 1
ATOM 2941 C C B GLY B 1 96 ? 7.312 -4.172 110.336 0.30 14.99 76 GLY B C 1
ATOM 2942 O O A GLY B 1 96 ? 9.673 -7.805 107.580 0.70 15.08 76 GLY B O 1
ATOM 2943 O O B GLY B 1 96 ? 6.549 -4.860 111.011 0.30 15.26 76 GLY B O 1
ATOM 2944 N N A GLY B 1 97 ? 10.981 -6.287 108.559 0.70 14.47 77 GLY B N 1
ATOM 2945 N N B GLY B 1 97 ? 8.431 -3.670 110.855 0.30 15.03 77 GLY B N 1
ATOM 2946 C CA A GLY B 1 97 ? 10.609 -6.708 109.906 0.70 14.45 77 GLY B CA 1
ATOM 2947 C CA B GLY B 1 97 ? 8.755 -3.924 112.283 0.30 14.88 77 GLY B CA 1
ATOM 2948 C C A GLY B 1 97 ? 10.112 -5.571 110.779 0.70 13.69 77 GLY B C 1
ATOM 2949 C C B GLY B 1 97 ? 9.527 -5.267 112.421 0.30 14.73 77 GLY B C 1
ATOM 2950 O O A GLY B 1 97 ? 10.649 -5.334 111.853 0.70 13.54 77 GLY B O 1
ATOM 2951 O O B GLY B 1 97 ? 10.429 -5.548 111.626 0.30 15.84 77 GLY B O 1
ATOM 2952 N N A PRO B 1 98 ? 9.053 -4.877 110.352 0.70 13.03 78 PRO B N 1
ATOM 2953 N N B PRO B 1 98 ? 9.449 -5.836 113.704 0.30 14.29 78 PRO B N 1
ATOM 2954 C CA A PRO B 1 98 ? 8.633 -3.694 111.096 0.70 12.96 78 PRO B CA 1
ATOM 2955 C CA B PRO B 1 98 ? 8.139 -5.765 114.346 0.30 13.83 78 PRO B CA 1
ATOM 2956 C C A PRO B 1 98 ? 7.864 -4.017 112.383 0.70 12.92 78 PRO B C 1
ATOM 2957 C C B PRO B 1 98 ? 8.059 -4.515 115.198 0.30 13.27 78 PRO B C 1
ATOM 2958 O O A PRO B 1 98 ? 7.274 -5.096 112.505 0.70 13.37 78 PRO B O 1
ATOM 2959 O O B PRO B 1 98 ? 9.014 -4.159 115.898 0.30 13.60 78 PRO B O 1
ATOM 2966 N N A GLY B 1 99 ? 7.870 -3.075 113.322 0.70 12.83 79 GLY B N 1
ATOM 2967 N N B GLY B 1 99 ? 6.915 -3.857 115.107 0.30 12.62 79 GLY B N 1
ATOM 2968 C CA A GLY B 1 99 ? 6.968 -3.082 114.476 0.70 13.13 79 GLY B CA 1
ATOM 2969 C CA B GLY B 1 99 ? 6.578 -2.761 115.984 0.30 12.26 79 GLY B CA 1
ATOM 2970 C C A GLY B 1 99 ? 6.405 -1.685 114.584 0.70 13.16 79 GLY B C 1
ATOM 2971 C C B GLY B 1 99 ? 6.271 -1.504 115.212 0.30 11.94 79 GLY B C 1
ATOM 2972 O O A GLY B 1 99 ? 7.164 -0.721 114.678 0.70 13.94 79 GLY B O 1
ATOM 2973 O O B GLY B 1 99 ? 7.062 -0.563 115.225 0.30 11.25 79 GLY B O 1
ATOM 2974 N N A THR B 1 100 ? 5.092 -1.545 114.464 0.70 12.23 80 THR B N 1
ATOM 2975 N N B THR B 1 100 ? 5.127 -1.484 114.527 0.30 11.70 80 THR B N 1
ATOM 2976 C CA A THR B 1 100 ? 4.542 -0.238 114.160 0.70 11.80 80 THR B CA 1
ATOM 2977 C CA B THR B 1 100 ? 4.547 -0.214 114.133 0.30 11.56 80 THR B CA 1
ATOM 2978 C C A THR B 1 100 ? 3.141 -0.063 114.671 0.70 11.10 80 THR B C 1
ATOM 2979 C C B THR B 1 100 ? 3.141 -0.060 114.653 0.30 11.10 80 THR B C 1
ATOM 2980 O O A THR B 1 100 ? 2.439 -1.036 114.963 0.70 10.96 80 THR B O 1
ATOM 2981 O O B THR B 1 100 ? 2.445 -1.038 114.953 0.30 11.12 80 THR B O 1
ATOM 2988 N N . ARG B 1 101 ? 2.744 1.201 114.754 1.00 10.45 81 ARG B N 1
ATOM 2989 C CA . ARG B 1 101 ? 1.437 1.588 115.255 1.00 10.63 81 ARG B CA 1
ATOM 2990 C C . ARG B 1 101 ? 0.950 2.786 114.457 1.00 10.49 81 ARG B C 1
ATOM 2991 O O . ARG B 1 101 ? 1.726 3.708 114.167 1.00 10.31 81 ARG B O 1
ATOM 2999 N N . GLU B 1 102 ? -0.342 2.755 114.129 1.00 10.69 82 GLU B N 1
ATOM 3000 C CA . GLU B 1 102 ? -1.067 3.881 113.533 1.00 11.08 82 GLU B CA 1
ATOM 3001 C C . GLU B 1 102 ? -0.486 4.360 112.206 1.00 11.72 82 GLU B C 1
ATOM 3002 O O . GLU B 1 102 ? -0.620 5.527 111.843 1.00 12.70 82 GLU B O 1
ATOM 3008 N N . THR B 1 103 ? 0.059 3.439 111.426 1.00 12.43 83 THR B N 1
ATOM 3009 C CA . THR B 1 103 ? 0.583 3.812 110.119 1.00 13.54 83 THR B CA 1
ATOM 3010 C C . THR B 1 103 ? -0.517 3.986 109.078 1.00 13.38 83 THR B C 1
ATOM 3011 O O . THR B 1 103 ? -0.424 4.867 108.226 1.00 14.05 83 THR B O 1
ATOM 3015 N N . ASP B 1 104 ? -1.586 3.197 109.169 1.00 13.08 84 ASP B N 1
ATOM 3016 C CA . ASP B 1 104 ? -2.698 3.309 108.212 1.00 13.60 84 ASP B CA 1
ATOM 3017 C C . ASP B 1 104 ? -3.349 4.695 108.284 1.00 12.76 84 ASP B C 1
ATOM 3018 O O . ASP B 1 104 ? -3.795 5.238 107.274 1.00 12.33 84 ASP B O 1
ATOM 3023 N N . ALA B 1 105 ? -3.393 5.276 109.480 1.00 12.10 85 ALA B N 1
ATOM 3024 C CA . ALA B 1 105 ? -4.018 6.584 109.666 1.00 12.25 85 ALA B CA 1
ATOM 3025 C C . ALA B 1 105 ? -3.293 7.668 108.879 1.00 12.43 85 ALA B C 1
ATOM 3026 O O . ALA B 1 105 ? -3.865 8.717 108.598 1.00 13.22 85 ALA B O 1
ATOM 3028 N N . LEU B 1 106 ? -2.046 7.393 108.503 1.00 12.53 86 LEU B N 1
ATOM 3029 C CA . LEU B 1 106 ? -1.224 8.360 107.774 1.00 13.32 86 LEU B CA 1
ATOM 3030 C C . LEU B 1 106 ? -1.355 8.252 106.252 1.00 13.95 86 LEU B C 1
ATOM 3031 O O . LEU B 1 106 ? -0.713 8.999 105.515 1.00 14.53 86 LEU B O 1
ATOM 3036 N N . ASP B 1 107 ? -2.193 7.349 105.772 1.00 13.85 87 ASP B N 1
ATOM 3037 C CA . ASP B 1 107 ? -2.437 7.250 104.332 1.00 14.44 87 ASP B CA 1
ATOM 3038 C C . ASP B 1 107 ? -3.067 8.553 103.849 1.00 14.64 87 ASP B C 1
ATOM 3039 O O . ASP B 1 107 ? -3.960 9.080 104.506 1.00 14.19 87 ASP B O 1
ATOM 3044 N N . PRO B 1 108 ? -2.636 9.066 102.682 1.00 15.40 88 PRO B N 1
ATOM 3045 C CA . PRO B 1 108 ? -3.196 10.337 102.214 1.00 15.78 88 PRO B CA 1
ATOM 3046 C C . PRO B 1 108 ? -4.711 10.381 101.991 1.00 15.84 88 PRO B C 1
ATOM 3047 O O . PRO B 1 108 ? -5.280 11.461 101.975 1.00 16.02 88 PRO B O 1
ATOM 3051 N N . ARG B 1 109 ? -5.341 9.224 101.836 1.00 15.82 89 ARG B N 1
ATOM 3052 C CA . ARG B 1 109 ? -6.794 9.138 101.624 1.00 16.58 89 ARG B CA 1
ATOM 3053 C C . ARG B 1 109 ? -7.607 9.403 102.875 1.00 16.29 89 ARG B C 1
ATOM 3054 O O . ARG B 1 109 ? -8.833 9.552 102.804 1.00 17.20 89 ARG B O 1
ATOM 3062 N N . ASN B 1 110 ? -6.954 9.381 104.026 1.00 15.79 90 ASN B N 1
ATOM 3063 C CA . ASN B 1 110 ? -7.674 9.189 105.268 1.00 15.52 90 ASN B CA 1
ATOM 3064 C C . ASN B 1 110 ? -8.007 10.476 106.011 1.00 15.83 90 ASN B C 1
ATOM 3065 O O . ASN B 1 110 ? -7.667 11.579 105.571 1.00 16.24 90 ASN B O 1
ATOM 3070 N N . LEU B 1 111 ? -8.791 10.319 107.066 1.00 15.78 91 LEU B N 1
ATOM 3071 C CA . LEU B 1 111 ? -9.470 11.414 107.742 1.00 16.23 91 LEU B CA 1
ATOM 3072 C C . LEU B 1 111 ? -8.557 12.452 108.398 1.00 16.65 91 LEU B C 1
ATOM 3073 O O . LEU B 1 111 ? -8.757 13.658 108.244 1.00 17.34 91 LEU B O 1
ATOM 3078 N N A VAL B 1 112 ? -7.587 11.998 109.171 0.50 16.26 92 VAL B N 1
ATOM 3079 N N B VAL B 1 112 ? -7.563 11.962 109.137 0.50 16.83 92 VAL B N 1
ATOM 3080 C CA A VAL B 1 112 ? -6.907 12.902 110.085 0.50 16.54 92 VAL B CA 1
ATOM 3081 C CA B VAL B 1 112 ? -6.704 12.803 109.975 0.50 17.52 92 VAL B CA 1
ATOM 3082 C C A VAL B 1 112 ? -5.835 13.695 109.340 0.50 16.37 92 VAL B C 1
ATOM 3083 C C B VAL B 1 112 ? -5.357 13.051 109.301 0.50 17.89 92 VAL B C 1
ATOM 3084 O O A VAL B 1 112 ? -5.010 13.131 108.626 0.50 16.39 92 VAL B O 1
ATOM 3085 O O B VAL B 1 112 ? -4.490 12.176 109.298 0.50 17.46 92 VAL B O 1
ATOM 3092 N N A GLN B 1 113 ? -5.891 15.014 109.449 0.50 16.35 93 GLN B N 1
ATOM 3093 N N B GLN B 1 113 ? -5.159 14.259 108.781 0.50 17.87 93 GLN B N 1
ATOM 3094 C CA A GLN B 1 113 ? -5.168 15.867 108.510 0.50 16.84 93 GLN B CA 1
ATOM 3095 C CA B GLN B 1 113 ? -3.977 14.560 107.966 0.50 17.76 93 GLN B CA 1
ATOM 3096 C C A GLN B 1 113 ? -3.804 16.296 109.012 0.50 16.54 93 GLN B C 1
ATOM 3097 C C B GLN B 1 113 ? -2.801 15.096 108.796 0.50 17.92 93 GLN B C 1
ATOM 3098 O O A GLN B 1 113 ? -2.918 16.613 108.221 0.50 15.57 93 GLN B O 1
ATOM 3099 O O B GLN B 1 113 ? -1.619 14.856 108.462 0.50 17.07 93 GLN B O 1
ATOM 3110 N N A THR B 1 114 ? -3.635 16.289 110.329 0.50 16.69 94 THR B N 1
ATOM 3111 N N B THR B 1 114 ? -3.139 15.841 109.851 0.50 18.84 94 THR B N 1
ATOM 3112 C CA A THR B 1 114 ? -2.342 16.587 110.946 0.50 17.09 94 THR B CA 1
ATOM 3113 C CA B THR B 1 114 ? -2.148 16.416 110.768 0.50 18.71 94 THR B CA 1
ATOM 3114 C C A THR B 1 114 ? -2.197 15.754 112.214 0.50 16.58 94 THR B C 1
ATOM 3115 C C B THR B 1 114 ? -2.156 15.700 112.115 0.50 17.51 94 THR B C 1
ATOM 3116 O O A THR B 1 114 ? -3.199 15.278 112.753 0.50 16.84 94 THR B O 1
ATOM 3117 O O B THR B 1 114 ? -3.211 15.324 112.631 0.50 17.82 94 THR B O 1
ATOM 3124 N N . ILE B 1 115 ? -0.966 15.558 112.684 1.00 15.92 95 ILE B N 1
ATOM 3125 C CA . ILE B 1 115 ? -0.762 14.889 113.971 1.00 15.52 95 ILE B CA 1
ATOM 3126 C C . ILE B 1 115 ? 0.217 15.707 114.805 1.00 14.23 95 ILE B C 1
ATOM 3127 O O . ILE B 1 115 ? 0.791 16.680 114.319 1.00 14.43 95 ILE B O 1
ATOM 3132 N N . ASP B 1 116 ? 0.387 15.320 116.065 1.00 13.41 96 ASP B N 1
ATOM 3133 C CA . ASP B 1 116 ? 1.214 16.083 117.000 1.00 13.35 96 ASP B CA 1
ATOM 3134 C C . ASP B 1 116 ? 2.507 15.391 117.403 1.00 13.10 96 ASP B C 1
ATOM 3135 O O . ASP B 1 116 ? 3.480 16.060 117.707 1.00 13.76 96 ASP B O 1
ATOM 3140 N N . ALA B 1 117 ? 2.512 14.067 117.470 1.00 12.48 97 ALA B N 1
ATOM 3141 C CA . ALA B 1 117 ? 3.700 13.352 117.937 1.00 12.70 97 ALA B CA 1
ATOM 3142 C C . ALA B 1 117 ? 3.950 12.067 117.177 1.00 12.60 97 ALA B C 1
ATOM 3143 O O . ALA B 1 117 ? 3.013 11.354 116.819 1.00 12.43 97 ALA B O 1
ATOM 3145 N N . VAL B 1 118 ? 5.230 11.786 116.957 1.00 12.50 98 VAL B N 1
ATOM 3146 C CA . VAL B 1 118 ? 5.695 10.491 116.462 1.00 12.58 98 VAL B CA 1
ATOM 3147 C C . VAL B 1 118 ? 6.621 9.875 117.503 1.00 12.06 98 VAL B C 1
ATOM 3148 O O . VAL B 1 118 ? 7.454 10.572 118.091 1.00 12.02 98 VAL B O 1
ATOM 3152 N N . VAL B 1 119 ? 6.475 8.572 117.718 1.00 11.49 99 VAL B N 1
ATOM 3153 C CA . VAL B 1 119 ? 7.213 7.861 118.760 1.00 11.45 99 VAL B CA 1
ATOM 3154 C C . VAL B 1 119 ? 8.179 6.859 118.139 1.00 11.09 99 VAL B C 1
ATOM 3155 O O . VAL B 1 119 ? 7.776 6.004 117.348 1.00 11.34 99 VAL B O 1
ATOM 3159 N N . LEU B 1 120 ? 9.461 6.989 118.478 1.00 11.10 100 LEU B N 1
ATOM 3160 C CA . LEU B 1 120 ? 10.460 5.985 118.141 1.00 11.00 100 LEU B CA 1
ATOM 3161 C C . LEU B 1 120 ? 10.879 5.324 119.434 1.00 10.95 100 LEU B C 1
ATOM 3162 O O . LEU B 1 120 ? 11.173 6.004 120.417 1.00 11.23 100 LEU B O 1
ATOM 3167 N N . THR B 1 121 ? 10.894 4.000 119.460 1.00 10.34 101 THR B N 1
ATOM 3168 C CA . THR B 1 121 ? 11.121 3.315 120.720 1.00 10.77 101 THR B CA 1
ATOM 3169 C C . THR B 1 121 ? 11.970 2.057 120.598 1.00 10.46 101 THR B C 1
ATOM 3170 O O . THR B 1 121 ? 11.912 1.339 119.600 1.00 10.15 101 THR B O 1
ATOM 3174 N N . GLY B 1 122 ? 12.757 1.784 121.635 1.00 10.28 102 GLY B N 1
ATOM 3175 C CA . GLY B 1 122 ? 13.305 0.453 121.840 1.00 10.31 102 GLY B CA 1
ATOM 3176 C C . GLY B 1 122 ? 12.247 -0.536 122.314 1.00 10.30 102 GLY B C 1
ATOM 3177 O O . GLY B 1 122 ? 11.059 -0.203 122.409 1.00 10.35 102 GLY B O 1
ATOM 3178 N N . GLY B 1 123 ? 12.671 -1.761 122.604 1.00 10.34 103 GLY B N 1
ATOM 3179 C CA . GLY B 1 123 ? 11.793 -2.784 123.170 1.00 10.83 103 GLY B CA 1
ATOM 3180 C C . GLY B 1 123 ? 11.074 -3.658 122.156 1.00 11.11 103 GLY B C 1
ATOM 3181 O O . GLY B 1 123 ? 10.191 -4.441 122.523 1.00 11.84 103 GLY B O 1
ATOM 3182 N N . SER B 1 124 ? 11.435 -3.525 120.883 1.00 11.39 104 SER B N 1
ATOM 3183 C CA . SER B 1 124 ? 10.752 -4.251 119.809 1.00 11.54 104 SER B CA 1
ATOM 3184 C C . SER B 1 124 ? 9.238 -4.027 119.952 1.00 11.35 104 SER B C 1
ATOM 3185 O O . SER B 1 124 ? 8.813 -2.947 120.358 1.00 11.19 104 SER B O 1
ATOM 3188 N N . ALA B 1 125 ? 8.422 -5.016 119.599 1.00 11.58 105 ALA B N 1
ATOM 3189 C CA . ALA B 1 125 ? 6.977 -4.836 119.609 1.00 11.65 105 ALA B CA 1
ATOM 3190 C C . ALA B 1 125 ? 6.447 -4.434 120.986 1.00 11.64 105 ALA B C 1
ATOM 3191 O O . ALA B 1 125 ? 5.465 -3.708 121.075 1.00 12.07 105 ALA B O 1
ATOM 3193 N N . PHE B 1 126 ? 7.061 -4.947 122.054 1.00 11.67 106 PHE B N 1
ATOM 3194 C CA . PHE B 1 126 ? 6.645 -4.615 123.418 1.00 11.67 106 PHE B CA 1
ATOM 3195 C C . PHE B 1 126 ? 6.731 -3.115 123.661 1.00 11.42 106 PHE B C 1
ATOM 3196 O O . PHE B 1 126 ? 5.870 -2.530 124.311 1.00 11.64 106 PHE B O 1
ATOM 3204 N N . GLY B 1 127 ? 7.749 -2.485 123.095 1.00 11.04 107 GLY B N 1
ATOM 3205 C CA . GLY B 1 127 ? 7.961 -1.058 123.288 1.00 10.93 107 GLY B CA 1
ATOM 3206 C C . GLY B 1 127 ? 6.902 -0.167 122.692 1.00 11.07 107 GLY B C 1
ATOM 3207 O O . GLY B 1 127 ? 6.828 1.001 123.034 1.00 10.76 107 GLY B O 1
ATOM 3208 N N . LEU B 1 128 ? 6.075 -0.710 121.806 1.00 11.47 108 LEU B N 1
ATOM 3209 C CA . LEU B 1 128 ? 4.930 0.050 121.315 1.00 12.30 108 LEU B CA 1
ATOM 3210 C C . LEU B 1 128 ? 4.041 0.515 122.464 1.00 12.49 108 LEU B C 1
ATOM 3211 O O . LEU B 1 128 ? 3.289 1.481 122.323 1.00 13.28 108 LEU B O 1
ATOM 3216 N N . ASP B 1 129 ? 4.118 -0.175 123.596 1.00 12.55 109 ASP B N 1
ATOM 3217 C CA . ASP B 1 129 ? 3.408 0.237 124.806 1.00 13.11 109 ASP B CA 1
ATOM 3218 C C . ASP B 1 129 ? 3.712 1.696 125.160 1.00 13.26 109 ASP B C 1
ATOM 3219 O O . ASP B 1 129 ? 2.864 2.393 125.722 1.00 13.70 109 ASP B O 1
ATOM 3224 N N . ALA B 1 130 ? 4.904 2.173 124.810 1.00 11.97 110 ALA B N 1
ATOM 3225 C CA . ALA B 1 130 ? 5.274 3.549 125.120 1.00 12.02 110 ALA B CA 1
ATOM 3226 C C . ALA B 1 130 ? 4.336 4.563 124.482 1.00 11.72 110 ALA B C 1
ATOM 3227 O O . ALA B 1 130 ? 4.128 5.645 125.018 1.00 11.55 110 ALA B O 1
ATOM 3229 N N . ALA B 1 131 ? 3.785 4.226 123.323 1.00 11.54 111 ALA B N 1
ATOM 3230 C CA . ALA B 1 131 ? 2.944 5.166 122.601 1.00 11.58 111 ALA B CA 1
ATOM 3231 C C . ALA B 1 131 ? 1.658 5.487 123.356 1.00 11.30 111 ALA B C 1
ATOM 3232 O O . ALA B 1 131 ? 1.138 6.592 123.241 1.00 11.58 111 ALA B O 1
ATOM 3234 N N . GLY B 1 132 ? 1.158 4.539 124.142 1.00 11.39 112 GLY B N 1
ATOM 3235 C CA . GLY B 1 132 ? -0.040 4.775 124.941 1.00 11.77 112 GLY B CA 1
ATOM 3236 C C . GLY B 1 132 ? 0.151 5.907 125.931 1.00 11.86 112 GLY B C 1
ATOM 3237 O O . GLY B 1 132 ? -0.782 6.656 126.215 1.00 12.66 112 GLY B O 1
ATOM 3238 N N . GLY B 1 133 ? 1.364 6.033 126.464 1.00 11.86 113 GLY B N 1
ATOM 3239 C CA . GLY B 1 133 ? 1.682 7.115 127.394 1.00 12.14 113 GLY B CA 1
ATOM 3240 C C . GLY B 1 133 ? 1.677 8.473 126.722 1.00 12.16 113 GLY B C 1
ATOM 3241 O O . GLY B 1 133 ? 1.256 9.471 127.299 1.00 12.51 113 GLY B O 1
ATOM 3242 N N . VAL B 1 134 ? 2.143 8.501 125.484 1.00 11.82 114 VAL B N 1
ATOM 3243 C CA . VAL B 1 134 ? 2.159 9.711 124.689 1.00 11.93 114 VAL B CA 1
ATOM 3244 C C . VAL B 1 134 ? 0.729 10.116 124.321 1.00 12.16 114 VAL B C 1
ATOM 3245 O O . VAL B 1 134 ? 0.370 11.286 124.418 1.00 12.82 114 VAL B O 1
ATOM 3249 N N . ALA B 1 135 ? -0.092 9.151 123.914 1.00 11.98 115 ALA B N 1
ATOM 3250 C CA . ALA B 1 135 ? -1.499 9.442 123.649 1.00 12.10 115 ALA B CA 1
ATOM 3251 C C . ALA B 1 135 ? -2.207 10.001 124.884 1.00 12.53 115 ALA B C 1
ATOM 3252 O O . ALA B 1 135 ? -3.025 10.920 124.781 1.00 12.48 115 ALA B O 1
ATOM 3254 N N . ALA B 1 136 ? -1.907 9.444 126.050 1.00 12.55 116 ALA B N 1
ATOM 3255 C CA . ALA B 1 136 ? -2.497 9.953 127.294 1.00 12.70 116 ALA B CA 1
ATOM 3256 C C . ALA B 1 136 ? -2.130 11.417 127.562 1.00 12.96 116 ALA B C 1
ATOM 3257 O O . ALA B 1 136 ? -2.995 12.235 127.894 1.00 13.10 116 ALA B O 1
ATOM 3259 N N . TRP B 1 137 ? -0.850 11.744 127.411 1.00 13.00 117 TRP B N 1
ATOM 3260 C CA . TRP B 1 137 ? -0.395 13.121 127.566 1.00 13.52 117 TRP B CA 1
ATOM 3261 C C . TRP B 1 137 ? -1.077 14.046 126.565 1.00 13.74 117 TRP B C 1
ATOM 3262 O O . TRP B 1 137 ? -1.565 15.114 126.923 1.00 14.24 117 TRP B O 1
ATOM 3273 N N . LEU B 1 138 ? -1.134 13.633 125.307 1.00 13.39 118 LEU B N 1
ATOM 3274 C CA . LEU B 1 138 ? -1.766 14.458 124.289 1.00 13.43 118 LEU B CA 1
ATOM 3275 C C . LEU B 1 138 ? -3.229 14.732 124.617 1.00 13.44 118 LEU B C 1
ATOM 3276 O O . LEU B 1 138 ? -3.714 15.846 124.415 1.00 13.75 118 LEU B O 1
ATOM 3281 N N . GLU B 1 139 ? -3.927 13.736 125.147 1.00 13.40 119 GLU B N 1
ATOM 3282 C CA . GLU B 1 139 ? -5.323 13.943 125.510 1.00 13.69 119 GLU B CA 1
ATOM 3283 C C . GLU B 1 139 ? -5.429 14.999 126.609 1.00 14.32 119 GLU B C 1
ATOM 3284 O O . GLU B 1 139 ? -6.271 15.890 126.545 1.00 14.53 119 GLU B O 1
ATOM 3290 N N . GLU B 1 140 ? -4.569 14.903 127.612 1.00 14.98 120 GLU B N 1
ATOM 3291 C CA . GLU B 1 140 ? -4.552 15.902 128.691 1.00 16.05 120 GLU B CA 1
ATOM 3292 C C . GLU B 1 140 ? -4.318 17.312 128.146 1.00 16.73 120 GLU B C 1
ATOM 3293 O O . GLU B 1 140 ? -4.874 18.287 128.658 1.00 17.89 120 GLU B O 1
ATOM 3299 N N . GLN B 1 141 ? -3.505 17.410 127.100 1.00 16.11 121 GLN B N 1
ATOM 3300 C CA . GLN B 1 141 ? -3.204 18.685 126.460 1.00 16.76 121 GLN B CA 1
ATOM 3301 C C . GLN B 1 141 ? -4.292 19.186 125.508 1.00 16.91 121 GLN B C 1
ATOM 3302 O O . GLN B 1 141 ? -4.180 20.282 124.963 1.00 17.49 121 GLN B O 1
ATOM 3308 N N . GLY B 1 142 ? -5.315 18.372 125.266 1.00 16.31 122 GLY B N 1
ATOM 3309 C CA . GLY B 1 142 ? -6.360 18.720 124.310 1.00 16.49 122 GLY B CA 1
ATOM 3310 C C . GLY B 1 142 ? -5.891 18.667 122.870 1.00 16.33 122 GLY B C 1
ATOM 3311 O O . GLY B 1 142 ? -6.425 19.371 122.014 1.00 17.57 122 GLY B O 1
ATOM 3312 N N . ARG B 1 143 ? -4.898 17.822 122.601 1.00 16.18 123 ARG B N 1
ATOM 3313 C CA . ARG B 1 143 ? -4.287 17.756 121.280 1.00 16.14 123 ARG B CA 1
ATOM 3314 C C . ARG B 1 143 ? -4.613 16.447 120.576 1.00 16.07 123 ARG B C 1
ATOM 3315 O O . ARG B 1 143 ? -4.131 15.381 120.952 1.00 17.23 123 ARG B O 1
ATOM 3323 N N . GLY B 1 144 ? -5.416 16.542 119.526 1.00 15.48 124 GLY B N 1
ATOM 3324 C CA . GLY B 1 144 ? -5.827 15.365 118.777 1.00 15.40 124 GLY B CA 1
ATOM 3325 C C . GLY B 1 144 ? -7.004 15.688 117.885 1.00 15.99 124 GLY B C 1
ATOM 3326 O O . GLY B 1 144 ? -7.455 16.838 117.824 1.00 16.66 124 GLY B O 1
ATOM 3327 N N . PHE B 1 145 ? -7.504 14.675 117.185 1.00 16.73 125 PHE B N 1
ATOM 3328 C CA . PHE B 1 145 ? -8.679 14.848 116.340 1.00 18.02 125 PHE B CA 1
ATOM 3329 C C . PHE B 1 145 ? -9.892 15.139 117.221 1.00 18.14 125 PHE B C 1
ATOM 3330 O O . PHE B 1 145 ? -10.176 14.386 118.144 1.00 16.84 125 PHE B O 1
ATOM 3338 N N . PRO B 1 146 ? -10.613 16.236 116.945 1.00 20.16 126 PRO B N 1
ATOM 3339 C CA . PRO B 1 146 ? -11.728 16.609 117.814 1.00 21.61 126 PRO B CA 1
ATOM 3340 C C . PRO B 1 146 ? -12.958 15.712 117.618 1.00 23.83 126 PRO B C 1
ATOM 3341 O O . PRO B 1 146 ? -13.380 15.502 116.483 1.00 26.70 126 PRO B O 1
ATOM 3345 N N . VAL B 1 147 ? -13.474 15.155 118.713 1.00 26.16 127 VAL B N 1
ATOM 3346 C CA . VAL B 1 147 ? -14.639 14.253 118.680 1.00 28.75 127 VAL B CA 1
ATOM 3347 C C . VAL B 1 147 ? -15.713 14.705 119.663 1.00 33.25 127 VAL B C 1
ATOM 3348 O O . VAL B 1 147 ? -16.445 13.891 120.242 1.00 34.43 127 VAL B O 1
ATOM 3352 N N . GLY B 1 148 ? -15.780 16.015 119.853 1.00 37.26 128 GLY B N 1
ATOM 3353 C CA . GLY B 1 148 ? -16.893 16.655 120.536 1.00 41.19 128 GLY B CA 1
ATOM 3354 C C . GLY B 1 148 ? -17.033 18.086 120.051 1.00 43.87 128 GLY B C 1
ATOM 3355 O O . GLY B 1 148 ? -16.172 18.592 119.330 1.00 45.76 128 GLY B O 1
ATOM 3356 N N . ALA B 1 149 ? -18.140 18.726 120.407 1.00 45.27 129 ALA B N 1
ATOM 3357 C CA . ALA B 1 149 ? -18.197 20.181 120.479 1.00 44.69 129 ALA B CA 1
ATOM 3358 C C . ALA B 1 149 ? -17.324 20.607 121.653 1.00 43.30 129 ALA B C 1
ATOM 3359 O O . ALA B 1 149 ? -16.781 21.711 121.679 1.00 45.52 129 ALA B O 1
ATOM 3361 N N . ASP B 1 150 ? -17.217 19.710 122.628 1.00 39.25 130 ASP B N 1
ATOM 3362 C CA . ASP B 1 150 ? -16.300 19.862 123.747 1.00 37.27 130 ASP B CA 1
ATOM 3363 C C . ASP B 1 150 ? -14.863 19.678 123.258 1.00 36.23 130 ASP B C 1
ATOM 3364 O O . ASP B 1 150 ? -14.507 18.596 122.788 1.00 33.74 130 ASP B O 1
ATOM 3369 N N . PRO B 1 151 ? -14.035 20.734 123.365 1.00 35.42 131 PRO B N 1
ATOM 3370 C CA . PRO B 1 151 ? -12.653 20.662 122.874 1.00 34.79 131 PRO B CA 1
ATOM 3371 C C . PRO B 1 151 ? -11.733 19.727 123.669 1.00 33.41 131 PRO B C 1
ATOM 3372 O O . PRO B 1 151 ? -10.650 19.388 123.189 1.00 33.58 131 PRO B O 1
ATOM 3376 N N . SER B 1 152 ? -12.164 19.289 124.849 1.00 31.37 132 SER B N 1
ATOM 3377 C CA . SER B 1 152 ? -11.364 18.354 125.653 1.00 29.24 132 SER B CA 1
ATOM 3378 C C . SER B 1 152 ? -11.450 16.919 125.117 1.00 25.77 132 SER B C 1
ATOM 3379 O O . SER B 1 152 ? -10.648 16.057 125.472 1.00 25.35 132 SER B O 1
ATOM 3382 N N . GLN B 1 153 ? -12.435 16.671 124.265 1.00 23.07 133 GLN B N 1
ATOM 3383 C CA . GLN B 1 153 ? -12.674 15.335 123.749 1.00 20.74 133 GLN B CA 1
ATOM 3384 C C . GLN B 1 153 ? -11.942 15.176 122.422 1.00 18.52 133 GLN B C 1
ATOM 3385 O O . GLN B 1 153 ? -12.400 15.655 121.390 1.00 18.32 133 GLN B O 1
ATOM 3391 N N . VAL B 1 154 ? -10.766 14.555 122.474 1.00 16.75 134 VAL B N 1
ATOM 3392 C CA . VAL B 1 154 ? -9.917 14.402 121.296 1.00 15.87 134 VAL B CA 1
ATOM 3393 C C . VAL B 1 154 ? -9.429 12.971 121.188 1.00 15.50 134 VAL B C 1
ATOM 3394 O O . VAL B 1 154 ? -9.303 12.276 122.193 1.00 15.66 134 VAL B O 1
ATOM 3398 N N . VAL B 1 155 ? -9.097 12.558 119.972 1.00 15.26 135 VAL B N 1
ATOM 3399 C CA . VAL B 1 155 ? -8.456 11.274 119.758 1.00 15.41 135 VAL B CA 1
ATOM 3400 C C . VAL B 1 155 ? -7.103 11.522 119.103 1.00 14.75 135 VAL B C 1
ATOM 3401 O O . VAL B 1 155 ? -7.043 11.890 117.935 1.00 15.34 135 VAL B O 1
ATOM 3405 N N . PRO B 1 156 ? -6.019 11.369 119.872 1.00 14.87 136 PRO B N 1
ATOM 3406 C CA . PRO B 1 156 ? -4.673 11.557 119.326 1.00 14.52 136 PRO B CA 1
ATOM 3407 C C . PRO B 1 156 ? -4.272 10.402 118.414 1.00 13.62 136 PRO B C 1
ATOM 3408 O O . PRO B 1 156 ? -4.373 9.249 118.822 1.00 13.26 136 PRO B O 1
ATOM 3412 N N . VAL B 1 157 ? -3.850 10.719 117.192 1.00 13.20 137 VAL B N 1
ATOM 3413 C CA . VAL B 1 157 ? -3.239 9.722 116.310 1.00 12.66 137 VAL B CA 1
ATOM 3414 C C . VAL B 1 157 ? -1.739 9.775 116.544 1.00 11.87 137 VAL B C 1
ATOM 3415 O O . VAL B 1 157 ? -1.096 10.773 116.217 1.00 11.98 137 VAL B O 1
ATOM 3419 N N . VAL B 1 158 ? -1.218 8.734 117.194 1.00 10.99 138 VAL B N 1
ATOM 3420 C CA . VAL B 1 158 ? 0.183 8.680 117.606 1.00 11.07 138 VAL B CA 1
ATOM 3421 C C . VAL B 1 158 ? 0.865 7.512 116.895 1.00 10.71 138 VAL B C 1
ATOM 3422 O O . VAL B 1 158 ? 0.819 6.371 117.359 1.00 10.07 138 VAL B O 1
ATOM 3426 N N . PRO B 1 159 ? 1.474 7.784 115.740 1.00 10.45 139 PRO B N 1
ATOM 3427 C CA . PRO B 1 159 ? 2.236 6.743 115.054 1.00 10.27 139 PRO B CA 1
ATOM 3428 C C . PRO B 1 159 ? 3.495 6.403 115.838 1.00 10.32 139 PRO B C 1
ATOM 3429 O O . PRO B 1 159 ? 4.062 7.260 116.520 1.00 10.73 139 PRO B O 1
ATOM 3433 N N . ALA B 1 160 ? 3.913 5.150 115.744 1.00 10.26 140 ALA B N 1
ATOM 3434 C CA . ALA B 1 160 ? 5.120 4.713 116.406 1.00 10.53 140 ALA B CA 1
ATOM 3435 C C . ALA B 1 160 ? 5.804 3.651 115.587 1.00 10.63 140 ALA B C 1
ATOM 3436 O O . ALA B 1 160 ? 5.175 2.920 114.830 1.00 10.89 140 ALA B O 1
ATOM 3438 N N . ALA B 1 161 ? 7.112 3.580 115.766 1.00 10.37 141 ALA B N 1
ATOM 3439 C CA . ALA B 1 161 ? 7.920 2.500 115.224 1.00 10.25 141 ALA B CA 1
ATOM 3440 C C . ALA B 1 161 ? 8.945 2.075 116.264 1.00 10.30 141 ALA B C 1
ATOM 3441 O O . ALA B 1 161 ? 9.430 2.899 117.037 1.00 10.17 141 ALA B O 1
ATOM 3443 N N . ALA B 1 162 ? 9.184 0.768 116.339 1.00 10.41 142 ALA B N 1
ATOM 3444 C CA . ALA B 1 162 ? 10.079 0.201 117.347 1.00 10.62 142 ALA B CA 1
ATOM 3445 C C . ALA B 1 162 ? 11.310 -0.418 116.707 1.00 10.47 142 ALA B C 1
ATOM 3446 O O . ALA B 1 162 ? 11.301 -0.818 115.531 1.00 10.97 142 ALA B O 1
ATOM 3448 N N . LEU B 1 163 ? 12.384 -0.469 117.490 1.00 10.44 143 LEU B N 1
ATOM 3449 C CA . LEU B 1 163 ? 13.590 -1.190 117.110 1.00 10.61 143 LEU B CA 1
ATOM 3450 C C . LEU B 1 163 ? 13.894 -2.248 118.155 1.00 10.62 143 LEU B C 1
ATOM 3451 O O . LEU B 1 163 ? 13.518 -2.110 119.318 1.00 10.63 143 LEU B O 1
ATOM 3456 N N . PHE B 1 164 ? 14.548 -3.316 117.718 1.00 11.03 144 PHE B N 1
ATOM 3457 C CA . PHE B 1 164 ? 14.884 -4.428 118.585 1.00 11.53 144 PHE B CA 1
ATOM 3458 C C . PHE B 1 164 ? 16.194 -4.147 119.313 1.00 11.55 144 PHE B C 1
ATOM 3459 O O . PHE B 1 164 ? 17.258 -4.073 118.696 1.00 11.88 144 PHE B O 1
ATOM 3467 N N . ASP B 1 165 ? 16.116 -4.050 120.633 1.00 11.20 145 ASP B N 1
ATOM 3468 C CA . ASP B 1 165 ? 17.305 -3.906 121.476 1.00 11.46 145 ASP B CA 1
ATOM 3469 C C . ASP B 1 165 ? 17.224 -4.816 122.690 1.00 11.93 145 ASP B C 1
ATOM 3470 O O . ASP B 1 165 ? 17.825 -4.541 123.735 1.00 12.20 145 ASP B O 1
ATOM 3475 N N . LEU B 1 166 ? 16.480 -5.911 122.570 1.00 12.47 146 LEU B N 1
ATOM 3476 C CA . LEU B 1 166 ? 16.137 -6.667 123.767 1.00 13.57 146 LEU B CA 1
ATOM 3477 C C . LEU B 1 166 ? 17.379 -7.263 124.408 1.00 13.39 146 LEU B C 1
ATOM 3478 O O . LEU B 1 166 ? 18.239 -7.825 123.727 1.00 13.57 146 LEU B O 1
ATOM 3483 N N . GLY B 1 167 ? 17.458 -7.133 125.724 1.00 13.73 147 GLY B N 1
ATOM 3484 C CA . GLY B 1 167 ? 18.493 -7.781 126.508 1.00 14.06 147 GLY B CA 1
ATOM 3485 C C . GLY B 1 167 ? 19.819 -7.057 126.515 1.00 14.01 147 GLY B C 1
ATOM 3486 O O . GLY B 1 167 ? 20.758 -7.519 127.146 1.00 14.25 147 GLY B O 1
ATOM 3487 N N . ARG B 1 168 ? 19.910 -5.910 125.854 1.00 14.35 148 ARG B N 1
ATOM 3488 C CA . ARG B 1 168 ? 21.207 -5.255 125.715 1.00 15.11 148 ARG B CA 1
ATOM 3489 C C . ARG B 1 168 ? 21.732 -4.607 126.980 1.00 15.15 148 ARG B C 1
ATOM 3490 O O . ARG B 1 168 ? 22.902 -4.224 127.027 1.00 15.67 148 ARG B O 1
ATOM 3498 N N . GLY B 1 169 ? 20.891 -4.503 128.003 1.00 14.89 149 GLY B N 1
ATOM 3499 C CA . GLY B 1 169 ? 21.357 -4.113 129.331 1.00 15.71 149 GLY B CA 1
ATOM 3500 C C . GLY B 1 169 ? 21.618 -5.296 130.245 1.00 16.07 149 GLY B C 1
ATOM 3501 O O . GLY B 1 169 ? 22.153 -5.129 131.341 1.00 16.84 149 GLY B O 1
ATOM 3502 N N . GLY B 1 170 ? 21.228 -6.489 129.806 1.00 15.93 150 GLY B N 1
ATOM 3503 C CA . GLY B 1 170 ? 21.318 -7.689 130.638 1.00 17.01 150 GLY B CA 1
ATOM 3504 C C . GLY B 1 170 ? 19.986 -8.352 130.934 1.00 17.48 150 GLY B C 1
ATOM 3505 O O . GLY B 1 170 ? 19.910 -9.575 131.026 1.00 18.58 150 GLY B O 1
ATOM 3506 N N . THR B 1 171 ? 18.935 -7.555 131.102 1.00 17.08 151 THR B N 1
ATOM 3507 C CA . THR B 1 171 ? 17.630 -8.075 131.502 1.00 17.26 151 THR B CA 1
ATOM 3508 C C . THR B 1 171 ? 16.679 -8.098 130.312 1.00 16.92 151 THR B C 1
ATOM 3509 O O . THR B 1 171 ? 16.450 -7.078 129.660 1.00 16.70 151 THR B O 1
ATOM 3513 N N . TRP B 1 172 ? 16.137 -9.273 130.020 1.00 17.26 152 TRP B N 1
ATOM 3514 C CA . TRP B 1 172 ? 15.377 -9.465 128.793 1.00 17.15 152 TRP B CA 1
ATOM 3515 C C . TRP B 1 172 ? 14.071 -8.666 128.776 1.00 17.65 152 TRP B C 1
ATOM 3516 O O . TRP B 1 172 ? 13.703 -8.072 127.761 1.00 17.07 152 TRP B O 1
ATOM 3527 N N . ARG B 1 173 ? 13.376 -8.621 129.901 1.00 19.63 153 ARG B N 1
ATOM 3528 C CA . ARG B 1 173 ? 12.051 -8.009 129.903 1.00 21.11 153 ARG B CA 1
ATOM 3529 C C . ARG B 1 173 ? 12.077 -6.504 130.206 1.00 20.24 153 ARG B C 1
ATOM 3530 O O . ARG B 1 173 ? 11.032 -5.872 130.403 1.00 22.08 153 ARG B O 1
ATOM 3538 N N . ALA B 1 174 ? 13.259 -5.916 130.067 1.00 18.20 154 ALA B N 1
ATOM 3539 C CA . ALA B 1 174 ? 13.486 -4.503 130.347 1.00 17.11 154 ALA B CA 1
ATOM 3540 C C . ALA B 1 174 ? 13.225 -3.638 129.106 1.00 16.19 154 ALA B C 1
ATOM 3541 O O . ALA B 1 174 ? 14.149 -3.258 128.384 1.00 16.52 154 ALA B O 1
ATOM 3543 N N . ARG B 1 175 ? 11.959 -3.290 128.901 1.00 15.37 155 ARG B N 1
ATOM 3544 C CA . ARG B 1 175 ? 11.509 -2.615 127.687 1.00 14.78 155 ARG B CA 1
ATOM 3545 C C . ARG B 1 175 ? 10.765 -1.330 128.050 1.00 13.77 155 ARG B C 1
ATOM 3546 O O . ARG B 1 175 ? 10.152 -1.254 129.108 1.00 14.13 155 ARG B O 1
ATOM 3554 N N . PRO B 1 176 ? 10.725 -0.354 127.130 1.00 13.03 156 PRO B N 1
ATOM 3555 C CA . PRO B 1 176 ? 9.920 0.840 127.383 1.00 13.11 156 PRO B CA 1
ATOM 3556 C C . PRO B 1 176 ? 8.437 0.548 127.608 1.00 13.63 156 PRO B C 1
ATOM 3557 O O . PRO B 1 176 ? 7.871 -0.333 126.955 1.00 14.13 156 PRO B O 1
ATOM 3561 N N . ASP B 1 177 ? 7.840 1.296 128.537 1.00 14.41 157 ASP B N 1
ATOM 3562 C CA . ASP B 1 177 ? 6.418 1.190 128.862 1.00 15.00 157 ASP B CA 1
ATOM 3563 C C . ASP B 1 177 ? 5.758 2.558 128.706 1.00 14.65 157 ASP B C 1
ATOM 3564 O O . ASP B 1 177 ? 6.394 3.523 128.275 1.00 14.08 157 ASP B O 1
ATOM 3569 N N . ALA B 1 178 ? 4.464 2.635 128.998 1.00 14.81 158 ALA B N 1
ATOM 3570 C CA . ALA B 1 178 ? 3.748 3.883 128.808 1.00 14.69 158 ALA B CA 1
ATOM 3571 C C . ALA B 1 178 ? 4.395 5.037 129.568 1.00 14.26 158 ALA B C 1
ATOM 3572 O O . ALA B 1 178 ? 4.485 6.154 129.057 1.00 13.81 158 ALA B O 1
ATOM 3574 N N . ALA B 1 179 ? 4.863 4.773 130.781 1.00 14.49 159 ALA B N 1
ATOM 3575 C CA . ALA B 1 179 ? 5.442 5.834 131.599 1.00 14.51 159 ALA B CA 1
ATOM 3576 C C . ALA B 1 179 ? 6.706 6.402 130.951 1.00 14.21 159 ALA B C 1
ATOM 3577 O O . ALA B 1 179 ? 6.936 7.609 130.974 1.00 14.02 159 ALA B O 1
ATOM 3579 N N . LEU B 1 180 ? 7.507 5.539 130.338 1.00 13.53 160 LEU B N 1
ATOM 3580 C CA . LEU B 1 180 ? 8.721 6.010 129.673 1.00 13.37 160 LEU B CA 1
ATOM 3581 C C . LEU B 1 180 ? 8.386 6.822 128.417 1.00 13.27 160 LEU B C 1
ATOM 3582 O O . LEU B 1 180 ? 9.042 7.818 128.127 1.00 13.47 160 LEU B O 1
ATOM 3587 N N . GLY B 1 181 ? 7.361 6.404 127.676 1.00 12.99 161 GLY B N 1
ATOM 3588 C CA . GLY B 1 181 ? 6.857 7.205 126.560 1.00 12.60 161 GLY B CA 1
ATOM 3589 C C . GLY B 1 181 ? 6.370 8.573 126.997 1.00 12.93 161 GLY B C 1
ATOM 3590 O O . GLY B 1 181 ? 6.686 9.587 126.369 1.00 12.82 161 GLY B O 1
ATOM 3591 N N . ARG B 1 182 ? 5.574 8.604 128.065 1.00 13.85 162 ARG B N 1
ATOM 3592 C CA A ARG B 1 182 ? 5.104 9.872 128.628 0.60 14.44 162 ARG B CA 1
ATOM 3593 C CA B ARG B 1 182 ? 5.107 9.868 128.628 0.40 14.32 162 ARG B CA 1
ATOM 3594 C C . ARG B 1 182 ? 6.292 10.760 129.006 1.00 14.28 162 ARG B C 1
ATOM 3595 O O . ARG B 1 182 ? 6.308 11.962 128.721 1.00 14.09 162 ARG B O 1
ATOM 3610 N N . ALA B 1 183 ? 7.290 10.173 129.651 1.00 14.12 163 ALA B N 1
ATOM 3611 C CA . ALA B 1 183 ? 8.443 10.954 130.070 1.00 13.92 163 ALA B CA 1
ATOM 3612 C C . ALA B 1 183 ? 9.120 11.607 128.869 1.00 13.68 163 ALA B C 1
ATOM 3613 O O . ALA B 1 183 ? 9.566 12.747 128.945 1.00 14.67 163 ALA B O 1
ATOM 3615 N N . ALA B 1 184 ? 9.158 10.901 127.742 1.00 13.00 164 ALA B N 1
ATOM 3616 C CA . ALA B 1 184 ? 9.838 11.416 126.569 1.00 12.82 164 ALA B CA 1
ATOM 3617 C C . ALA B 1 184 ? 9.068 12.583 125.956 1.00 12.66 164 ALA B C 1
ATOM 3618 O O . ALA B 1 184 ? 9.672 13.578 125.575 1.00 13.00 164 ALA B O 1
ATOM 3620 N N . VAL B 1 185 ? 7.740 12.490 125.873 1.00 12.84 165 VAL B N 1
ATOM 3621 C CA . VAL B 1 185 ? 6.983 13.604 125.297 1.00 12.97 165 VAL B CA 1
ATOM 3622 C C . VAL B 1 185 ? 6.956 14.803 126.245 1.00 13.79 165 VAL B C 1
ATOM 3623 O O . VAL B 1 185 ? 7.028 15.941 125.790 1.00 14.50 165 VAL B O 1
ATOM 3627 N N . GLU B 1 186 ? 6.915 14.552 127.551 1.00 14.90 166 GLU B N 1
ATOM 3628 C CA . GLU B 1 186 ? 6.996 15.642 128.521 1.00 15.99 166 GLU B CA 1
ATOM 3629 C C . GLU B 1 186 ? 8.351 16.344 128.418 1.00 16.46 166 GLU B C 1
ATOM 3630 O O . GLU B 1 186 ? 8.427 17.570 128.506 1.00 17.52 166 GLU B O 1
ATOM 3636 N N . ALA B 1 187 ? 9.406 15.576 128.167 1.00 15.85 167 ALA B N 1
ATOM 3637 C CA . ALA B 1 187 ? 10.733 16.161 127.978 1.00 16.17 167 ALA B CA 1
ATOM 3638 C C . ALA B 1 187 ? 10.751 17.053 126.739 1.00 16.10 167 ALA B C 1
ATOM 3639 O O . ALA B 1 187 ? 11.290 18.163 126.762 1.00 17.12 167 ALA B O 1
ATOM 3641 N N . ALA B 1 188 ? 10.137 16.574 125.664 1.00 15.70 168 ALA B N 1
ATOM 3642 C CA . ALA B 1 188 ? 10.058 17.343 124.433 1.00 15.98 168 ALA B CA 1
ATOM 3643 C C . ALA B 1 188 ? 9.331 18.652 124.679 1.00 16.58 168 ALA B C 1
ATOM 3644 O O . ALA B 1 188 ? 9.782 19.715 124.254 1.00 16.34 168 ALA B O 1
ATOM 3646 N N . ALA B 1 189 ? 8.198 18.570 125.369 1.00 16.70 169 ALA B N 1
ATOM 3647 C CA . ALA B 1 189 ? 7.332 19.731 125.549 1.00 17.48 169 ALA B CA 1
ATOM 3648 C C . ALA B 1 189 ? 8.017 20.829 126.364 1.00 18.74 169 ALA B C 1
ATOM 3649 O O . ALA B 1 189 ? 7.742 22.012 126.167 1.00 20.72 169 ALA B O 1
ATOM 3651 N N . ALA B 1 190 ? 8.940 20.432 127.237 1.00 19.18 170 ALA B N 1
ATOM 3652 C CA . ALA B 1 190 ? 9.613 21.364 128.151 1.00 20.62 170 ALA B CA 1
ATOM 3653 C C . ALA B 1 190 ? 10.739 22.155 127.476 1.00 22.12 170 ALA B C 1
ATOM 3654 O O . ALA B 1 190 ? 11.266 23.107 128.055 1.00 23.13 170 ALA B O 1
ATOM 3656 N N . ARG B 1 191 ? 11.104 21.772 126.257 1.00 23.08 171 ARG B N 1
ATOM 3657 C CA . ARG B 1 191 ? 12.151 22.480 125.525 1.00 24.76 171 ARG B CA 1
ATOM 3658 C C . ARG B 1 191 ? 11.608 23.685 124.762 1.00 24.70 171 ARG B C 1
ATOM 3659 O O . ARG B 1 191 ? 10.450 23.698 124.353 1.00 24.75 171 ARG B O 1
ATOM 3667 N N . PRO B 1 192 ? 12.457 24.702 124.547 1.00 26.78 172 PRO B N 1
ATOM 3668 C CA . PRO B 1 192 ? 12.088 25.787 123.640 1.00 27.38 172 PRO B CA 1
ATOM 3669 C C . PRO B 1 192 ? 12.202 25.353 122.184 1.00 28.20 172 PRO B C 1
ATOM 3670 O O . PRO B 1 192 ? 12.780 24.300 121.906 1.00 27.55 172 PRO B O 1
ATOM 3674 N N . GLU B 1 193 ? 11.647 26.146 121.269 1.00 27.94 173 GLU B N 1
ATOM 3675 C CA . GLU B 1 193 ? 11.941 25.985 119.844 1.00 28.22 173 GLU B CA 1
ATOM 3676 C C . GLU B 1 193 ? 13.443 26.171 119.629 1.00 25.60 173 GLU B C 1
ATOM 3677 O O . GLU B 1 193 ? 14.118 26.855 120.404 1.00 25.37 173 GLU B O 1
ATOM 3683 N N . GLY B 1 194 ? 13.961 25.520 118.594 1.00 22.86 174 GLY B N 1
ATOM 3684 C CA . GLY B 1 194 ? 15.355 25.688 118.185 1.00 22.00 174 GLY B CA 1
ATOM 3685 C C . GLY B 1 194 ? 16.357 25.208 119.216 1.00 21.55 174 GLY B C 1
ATOM 3686 O O . GLY B 1 194 ? 17.457 25.748 119.314 1.00 22.32 174 GLY B O 1
ATOM 3687 N N . ASP B 1 195 ? 15.984 24.191 119.986 1.00 20.47 175 ASP B N 1
ATOM 3688 C CA . ASP B 1 195 ? 16.854 23.646 121.028 1.00 20.44 175 ASP B CA 1
ATOM 3689 C C . ASP B 1 195 ? 17.742 22.553 120.444 1.00 18.84 175 ASP B C 1
ATOM 3690 O O . ASP B 1 195 ? 17.236 21.677 119.755 1.00 17.79 175 ASP B O 1
ATOM 3695 N N . PRO B 1 196 ? 19.056 22.571 120.747 1.00 18.35 176 PRO B N 1
ATOM 3696 C CA . PRO B 1 196 ? 19.894 21.505 120.204 1.00 17.90 176 PRO B CA 1
ATOM 3697 C C . PRO B 1 196 ? 19.394 20.124 120.608 1.00 17.30 176 PRO B C 1
ATOM 3698 O O . PRO B 1 196 ? 18.934 19.929 121.733 1.00 17.72 176 PRO B O 1
ATOM 3702 N N . VAL B 1 197 ? 19.454 19.188 119.671 1.00 17.13 177 VAL B N 1
ATOM 3703 C CA . VAL B 1 197 ? 19.020 17.818 119.902 1.00 17.12 177 VAL B CA 1
ATOM 3704 C C . VAL B 1 197 ? 20.174 16.995 120.477 1.00 16.87 177 VAL B C 1
ATOM 3705 O O . VAL B 1 197 ? 21.263 16.956 119.893 1.00 17.23 177 VAL B O 1
ATOM 3709 N N . GLU B 1 198 ? 19.951 16.330 121.608 1.00 16.91 178 GLU B N 1
ATOM 3710 C CA . GLU B 1 198 ? 20.970 15.436 122.151 1.00 17.41 178 GLU B CA 1
ATOM 3711 C C . GLU B 1 198 ? 21.104 14.211 121.263 1.00 16.01 178 GLU B C 1
ATOM 3712 O O . GLU B 1 198 ? 20.109 13.597 120.877 1.00 15.32 178 GLU B O 1
ATOM 3718 N N . GLN B 1 199 ? 22.345 13.893 120.921 1.00 15.54 179 GLN B N 1
ATOM 3719 C CA . GLN B 1 199 ? 22.658 12.737 120.098 1.00 15.00 179 GLN B CA 1
ATOM 3720 C C . GLN B 1 199 ? 23.317 11.655 120.933 1.00 15.16 179 GLN B C 1
ATOM 3721 O O . GLN B 1 199 ? 23.586 11.850 122.121 1.00 17.32 179 GLN B O 1
ATOM 3727 N N . GLY B 1 200 ? 23.556 10.512 120.303 1.00 14.98 180 GLY B N 1
ATOM 3728 C CA . GLY B 1 200 ? 24.265 9.411 120.944 1.00 15.66 180 GLY B CA 1
ATOM 3729 C C . GLY B 1 200 ? 23.320 8.418 121.582 1.00 15.37 180 GLY B C 1
ATOM 3730 O O . GLY B 1 200 ? 22.237 8.140 121.059 1.00 14.11 180 GLY B O 1
ATOM 3731 N N . GLY B 1 201 ? 23.737 7.894 122.728 1.00 16.18 181 GLY B N 1
ATOM 3732 C CA . GLY B 1 201 ? 23.044 6.785 123.377 1.00 16.43 181 GLY B CA 1
ATOM 3733 C C . GLY B 1 201 ? 21.951 7.300 124.279 1.00 16.73 181 GLY B C 1
ATOM 3734 O O . GLY B 1 201 ? 22.011 7.171 125.503 1.00 18.10 181 GLY B O 1
ATOM 3735 N N . VAL B 1 202 ? 20.955 7.918 123.659 1.00 15.07 182 VAL B N 1
ATOM 3736 C CA . VAL B 1 202 ? 19.861 8.547 124.372 1.00 14.96 182 VAL B CA 1
ATOM 3737 C C . VAL B 1 202 ? 18.562 8.152 123.698 1.00 13.21 182 VAL B C 1
ATOM 3738 O O . VAL B 1 202 ? 18.546 7.787 122.520 1.00 12.65 182 VAL B O 1
ATOM 3742 N N . GLY B 1 203 ? 17.480 8.180 124.465 1.00 12.51 183 GLY B N 1
ATOM 3743 C CA . GLY B 1 203 ? 16.166 7.856 123.938 1.00 12.19 183 GLY B CA 1
ATOM 3744 C C . GLY B 1 203 ? 16.159 6.511 123.236 1.00 11.51 183 GLY B C 1
ATOM 3745 O O . GLY B 1 203 ? 16.707 5.535 123.745 1.00 11.29 183 GLY B O 1
ATOM 3746 N N . ALA B 1 204 ? 15.563 6.465 122.052 1.00 11.16 184 ALA B N 1
ATOM 3747 C CA . ALA B 1 204 ? 15.459 5.212 121.310 1.00 10.98 184 ALA B CA 1
ATOM 3748 C C . ALA B 1 204 ? 16.825 4.694 120.871 1.00 10.82 184 ALA B C 1
ATOM 3749 O O . ALA B 1 204 ? 16.958 3.526 120.534 1.00 10.80 184 ALA B O 1
ATOM 3751 N N . GLY B 1 205 ? 17.835 5.558 120.879 1.00 10.71 185 GLY B N 1
ATOM 3752 C CA . GLY B 1 205 ? 19.188 5.150 120.510 1.00 10.74 185 GLY B CA 1
ATOM 3753 C C . GLY B 1 205 ? 19.980 4.524 121.641 1.00 10.90 185 GLY B C 1
ATOM 3754 O O . GLY B 1 205 ? 21.101 4.053 121.430 1.00 10.78 185 GLY B O 1
ATOM 3755 N N . THR B 1 206 ? 19.428 4.539 122.852 1.00 11.28 186 THR B N 1
ATOM 3756 C CA . THR B 1 206 ? 20.172 4.085 124.037 1.00 11.58 186 THR B CA 1
ATOM 3757 C C . THR B 1 206 ? 20.767 2.687 123.843 1.00 11.54 186 THR B C 1
ATOM 3758 O O . THR B 1 206 ? 21.960 2.457 124.111 1.00 12.51 186 THR B O 1
ATOM 3762 N N . GLY B 1 207 ? 19.961 1.769 123.327 1.00 11.78 187 GLY B N 1
ATOM 3763 C CA . GLY B 1 207 ? 20.399 0.396 123.141 1.00 11.89 187 GLY B CA 1
ATOM 3764 C C . GLY B 1 207 ? 20.655 0.026 121.696 1.00 11.61 187 GLY B C 1
ATOM 3765 O O . GLY B 1 207 ? 20.741 -1.147 121.363 1.00 12.48 187 GLY B O 1
ATOM 3766 N N . ALA B 1 208 ? 20.814 1.031 120.844 1.00 11.25 188 ALA B N 1
ATOM 3767 C CA . ALA B 1 208 ? 20.931 0.807 119.409 1.00 11.04 188 ALA B CA 1
ATOM 3768 C C . ALA B 1 208 ? 22.352 0.386 119.015 1.00 11.16 188 ALA B C 1
ATOM 3769 O O . ALA B 1 208 ? 23.332 0.898 119.551 1.00 11.60 188 ALA B O 1
ATOM 3771 N N . VAL B 1 209 ? 22.426 -0.512 118.038 1.00 11.04 189 VAL B N 1
ATOM 3772 C CA . VAL B 1 209 ? 23.669 -1.096 117.539 1.00 11.62 189 VAL B CA 1
ATOM 3773 C C . VAL B 1 209 ? 23.589 -1.135 116.014 1.00 11.83 189 VAL B C 1
ATOM 3774 O O . VAL B 1 209 ? 22.580 -1.561 115.461 1.00 12.11 189 VAL B O 1
ATOM 3778 N N . VAL B 1 210 ? 24.661 -0.715 115.344 1.00 12.76 190 VAL B N 1
ATOM 3779 C CA . VAL B 1 210 ? 24.701 -0.686 113.880 1.00 13.92 190 VAL B CA 1
ATOM 3780 C C . VAL B 1 210 ? 25.895 -1.494 113.372 1.00 14.07 190 VAL B C 1
ATOM 3781 O O . VAL B 1 210 ? 27.045 -1.132 113.582 1.00 14.17 190 VAL B O 1
ATOM 3785 N N . GLY B 1 211 ? 25.602 -2.632 112.757 1.00 15.00 191 GLY B N 1
ATOM 3786 C CA . GLY B 1 211 ? 26.657 -3.496 112.237 1.00 15.43 191 GLY B CA 1
ATOM 3787 C C . GLY B 1 211 ? 27.645 -3.909 113.314 1.00 16.02 191 GLY B C 1
ATOM 3788 O O . GLY B 1 211 ? 28.847 -4.013 113.058 1.00 17.31 191 GLY B O 1
ATOM 3789 N N . GLY B 1 212 ? 27.139 -4.105 114.530 1.00 15.10 192 GLY B N 1
ATOM 3790 C CA . GLY B 1 212 ? 27.972 -4.501 115.673 1.00 15.16 192 GLY B CA 1
ATOM 3791 C C . GLY B 1 212 ? 28.565 -3.361 116.486 1.00 14.84 192 GLY B C 1
ATOM 3792 O O . GLY B 1 212 ? 28.867 -3.532 117.674 1.00 15.50 192 GLY B O 1
ATOM 3793 N N . LEU B 1 213 ? 28.799 -2.223 115.835 1.00 14.65 193 LEU B N 1
ATOM 3794 C CA . LEU B 1 213 ? 29.247 -1.004 116.503 1.00 15.40 193 LEU B CA 1
ATOM 3795 C C . LEU B 1 213 ? 28.095 -0.389 117.272 1.00 14.06 193 LEU B C 1
ATOM 3796 O O . LEU B 1 213 ? 26.929 -0.594 116.934 1.00 13.78 193 LEU B O 1
ATOM 3801 N N . LYS B 1 214 ? 28.413 0.416 118.274 1.00 13.89 194 LYS B N 1
ATOM 3802 C CA . LYS B 1 214 ? 27.365 1.166 118.950 1.00 13.75 194 LYS B CA 1
ATOM 3803 C C . LYS B 1 214 ? 26.710 2.146 117.976 1.00 13.46 194 LYS B C 1
ATOM 3804 O O . LYS B 1 214 ? 27.389 2.901 117.280 1.00 14.01 194 LYS B O 1
ATOM 3810 N N . GLY B 1 215 ? 25.380 2.103 117.910 1.00 13.23 195 GLY B N 1
ATOM 3811 C CA . GLY B 1 215 ? 24.605 3.079 117.145 1.00 13.37 195 GLY B CA 1
ATOM 3812 C C . GLY B 1 215 ? 24.095 4.184 118.052 1.00 13.56 195 GLY B C 1
ATOM 3813 O O . GLY B 1 215 ? 24.716 4.506 119.055 1.00 16.35 195 GLY B O 1
ATOM 3814 N N . GLY B 1 216 ? 22.938 4.742 117.731 1.00 12.38 196 GLY B N 1
ATOM 3815 C CA . GLY B 1 216 ? 22.351 5.766 118.578 1.00 12.36 196 GLY B CA 1
ATOM 3816 C C . GLY B 1 216 ? 21.524 6.755 117.791 1.00 12.04 196 GLY B C 1
ATOM 3817 O O . GLY B 1 216 ? 21.110 6.480 116.664 1.00 12.37 196 GLY B O 1
ATOM 3818 N N . ILE B 1 217 ? 21.255 7.895 118.421 1.00 11.93 197 ILE B N 1
ATOM 3819 C CA . ILE B 1 217 ? 20.572 9.011 117.785 1.00 12.14 197 ILE B CA 1
ATOM 3820 C C . ILE B 1 217 ? 21.570 9.887 117.043 1.00 11.80 197 ILE B C 1
ATOM 3821 O O . ILE B 1 217 ? 22.629 10.224 117.569 1.00 12.02 197 ILE B O 1
ATOM 3826 N N . GLY B 1 218 ? 21.225 10.235 115.808 1.00 11.58 198 GLY B N 1
ATOM 3827 C CA . GLY B 1 218 ? 21.903 11.306 115.086 1.00 11.79 198 GLY B CA 1
ATOM 3828 C C . GLY B 1 218 ? 20.910 12.219 114.393 1.00 11.64 198 GLY B C 1
ATOM 3829 O O . GLY B 1 218 ? 19.755 11.852 114.154 1.00 11.96 198 GLY B O 1
ATOM 3830 N N . THR B 1 219 ? 21.360 13.418 114.067 1.00 11.68 199 THR B N 1
ATOM 3831 C CA . THR B 1 219 ? 20.500 14.409 113.446 1.00 11.68 199 THR B CA 1
ATOM 3832 C C . THR B 1 219 ? 21.336 15.316 112.547 1.00 11.92 199 THR B C 1
ATOM 3833 O O . THR B 1 219 ? 22.555 15.418 112.710 1.00 12.50 199 THR B O 1
ATOM 3837 N N . ALA B 1 220 ? 20.680 15.911 111.557 1.00 11.82 200 ALA B N 1
ATOM 3838 C CA . ALA B 1 220 ? 21.326 16.810 110.591 1.00 11.84 200 ALA B CA 1
ATOM 3839 C C . ALA B 1 220 ? 20.252 17.666 109.958 1.00 12.11 200 ALA B C 1
ATOM 3840 O O . ALA B 1 220 ? 19.093 17.260 109.908 1.00 11.72 200 ALA B O 1
ATOM 3842 N N . SER B 1 221 ? 20.633 18.853 109.491 1.00 12.18 201 SER B N 1
ATOM 3843 C CA . SER B 1 221 ? 19.734 19.726 108.743 1.00 12.76 201 SER B CA 1
ATOM 3844 C C . SER B 1 221 ? 20.452 20.411 107.587 1.00 13.31 201 SER B C 1
ATOM 3845 O O . SER B 1 221 ? 21.682 20.445 107.522 1.00 13.23 201 SER B O 1
ATOM 3848 N N . VAL B 1 222 ? 19.666 20.963 106.676 1.00 13.37 202 VAL B N 1
ATOM 3849 C CA . VAL B 1 222 ? 20.203 21.800 105.607 1.00 14.51 202 VAL B CA 1
ATOM 3850 C C . VAL B 1 222 ? 19.185 22.885 105.269 1.00 15.14 202 VAL B C 1
ATOM 3851 O O . VAL B 1 222 ? 17.975 22.674 105.338 1.00 15.06 202 VAL B O 1
ATOM 3855 N N . VAL B 1 223 ? 19.691 24.069 104.969 1.00 16.50 203 VAL B N 1
ATOM 3856 C CA . VAL B 1 223 ? 18.855 25.162 104.505 1.00 17.70 203 VAL B CA 1
ATOM 3857 C C . VAL B 1 223 ? 18.824 25.154 102.984 1.00 19.11 203 VAL B C 1
ATOM 3858 O O . VAL B 1 223 ? 19.853 24.955 102.340 1.00 20.04 203 VAL B O 1
ATOM 3862 N N . LEU B 1 224 ? 17.636 25.330 102.416 1.00 20.14 204 LEU B N 1
ATOM 3863 C CA . LEU B 1 224 ? 17.476 25.405 100.965 1.00 22.09 204 LEU B CA 1
ATOM 3864 C C . LEU B 1 224 ? 17.626 26.852 100.508 1.00 24.39 204 LEU B C 1
ATOM 3865 O O . LEU B 1 224 ? 17.555 27.776 101.314 1.00 23.71 204 LEU B O 1
ATOM 3870 N N . ASP B 1 225 ? 17.825 27.050 99.212 1.00 28.61 205 ASP B N 1
ATOM 3871 C CA . ASP B 1 225 ? 17.956 28.408 98.685 1.00 31.37 205 ASP B CA 1
ATOM 3872 C C . ASP B 1 225 ? 16.690 29.230 98.918 1.00 29.96 205 ASP B C 1
ATOM 3873 O O . ASP B 1 225 ? 16.760 30.451 99.063 1.00 31.40 205 ASP B O 1
ATOM 3878 N N . SER B 1 226 ? 15.547 28.551 98.999 1.00 28.30 206 SER B N 1
ATOM 3879 C CA . SER B 1 226 ? 14.271 29.202 99.315 1.00 27.08 206 SER B CA 1
ATOM 3880 C C . SER B 1 226 ? 14.203 29.728 100.750 1.00 25.51 206 SER B C 1
ATOM 3881 O O . SER B 1 226 ? 13.290 30.481 101.098 1.00 25.75 206 SER B O 1
ATOM 3884 N N . GLY B 1 227 ? 15.116 29.262 101.599 1.00 23.35 207 GLY B N 1
ATOM 3885 C CA . GLY B 1 227 ? 15.096 29.609 103.015 1.00 21.82 207 GLY B CA 1
ATOM 3886 C C . GLY B 1 227 ? 14.434 28.554 103.879 1.00 20.74 207 GLY B C 1
ATOM 3887 O O . GLY B 1 227 ? 14.529 28.612 105.107 1.00 20.63 207 GLY B O 1
ATOM 3888 N N . ALA B 1 228 ? 13.754 27.599 103.247 1.00 19.56 208 ALA B N 1
ATOM 3889 C CA . ALA B 1 228 ? 13.211 26.447 103.968 1.00 18.24 208 ALA B CA 1
ATOM 3890 C C . ALA B 1 228 ? 14.338 25.578 104.513 1.00 17.18 208 ALA B C 1
ATOM 3891 O O . ALA B 1 228 ? 15.453 25.578 103.989 1.00 17.97 208 ALA B O 1
ATOM 3893 N N . THR B 1 229 ? 14.021 24.846 105.572 1.00 16.13 209 THR B N 1
ATOM 3894 C CA . THR B 1 229 ? 14.946 23.928 106.213 1.00 15.44 209 THR B CA 1
ATOM 3895 C C . THR B 1 229 ? 14.386 22.520 106.085 1.00 14.38 209 THR B C 1
ATOM 3896 O O . THR B 1 229 ? 13.183 22.305 106.213 1.00 14.11 209 THR B O 1
ATOM 3900 N N . VAL B 1 230 ? 15.262 21.585 105.745 1.00 13.38 210 VAL B N 1
ATOM 3901 C CA . VAL B 1 230 ? 14.953 20.160 105.768 1.00 12.83 210 VAL B CA 1
ATOM 3902 C C . VAL B 1 230 ? 15.913 19.498 106.758 1.00 12.26 210 VAL B C 1
ATOM 3903 O O . VAL B 1 230 ? 17.100 19.839 106.800 1.00 12.49 210 VAL B O 1
ATOM 3907 N N . ALA B 1 231 ? 15.400 18.578 107.569 1.00 12.04 211 ALA B N 1
ATOM 3908 C CA . ALA B 1 231 ? 16.215 17.944 108.594 1.00 11.70 211 ALA B CA 1
ATOM 3909 C C . ALA B 1 231 ? 15.767 16.528 108.870 1.00 11.63 211 ALA B C 1
ATOM 3910 O O . ALA B 1 231 ? 14.656 16.138 108.525 1.00 11.42 211 ALA B O 1
ATOM 3912 N N . ALA B 1 232 ? 16.645 15.765 109.507 1.00 11.47 212 ALA B N 1
ATOM 3913 C CA . ALA B 1 232 ? 16.355 14.386 109.854 1.00 11.37 212 ALA B CA 1
ATOM 3914 C C . ALA B 1 232 ? 16.855 14.075 111.242 1.00 11.68 212 ALA B C 1
ATOM 3915 O O . ALA B 1 232 ? 17.844 14.643 111.706 1.00 11.90 212 ALA B O 1
ATOM 3917 N N . LEU B 1 233 ? 16.187 13.115 111.867 1.00 12.04 213 LEU B N 1
ATOM 3918 C CA . LEU B 1 233 ? 16.623 12.527 113.112 1.00 12.48 213 LEU B CA 1
ATOM 3919 C C . LEU B 1 233 ? 16.530 11.024 112.891 1.00 11.77 213 LEU B C 1
ATOM 3920 O O . LEU B 1 233 ? 15.532 10.529 112.358 1.00 11.80 213 LEU B O 1
ATOM 3925 N N . ALA B 1 234 ? 17.576 10.301 113.271 1.00 11.69 214 ALA B N 1
ATOM 3926 C CA . ALA B 1 234 ? 17.621 8.857 113.072 1.00 11.37 214 ALA B CA 1
ATOM 3927 C C . ALA B 1 234 ? 18.029 8.143 114.345 1.00 11.57 214 ALA B C 1
ATOM 3928 O O . ALA B 1 234 ? 18.918 8.597 115.057 1.00 11.79 214 ALA B O 1
ATOM 3930 N N . ALA B 1 235 ? 17.375 7.019 114.606 1.00 11.19 215 ALA B N 1
ATOM 3931 C CA . ALA B 1 235 ? 17.821 6.051 115.602 1.00 11.45 215 ALA B CA 1
ATOM 3932 C C . ALA B 1 235 ? 18.362 4.863 114.830 1.00 11.43 215 ALA B C 1
ATOM 3933 O O . ALA B 1 235 ? 17.613 4.156 114.149 1.00 11.18 215 ALA B O 1
ATOM 3935 N N . VAL B 1 236 ? 19.680 4.688 114.880 1.00 11.71 216 VAL B N 1
ATOM 3936 C CA . VAL B 1 236 ? 20.355 3.784 113.956 1.00 12.37 216 VAL B CA 1
ATOM 3937 C C . VAL B 1 236 ? 20.695 2.477 114.659 1.00 12.22 216 VAL B C 1
ATOM 3938 O O . VAL B 1 236 ? 21.570 2.448 115.519 1.00 12.73 216 VAL B O 1
ATOM 3942 N N . ASN B 1 237 ? 19.994 1.411 114.272 1.00 12.55 217 ASN B N 1
ATOM 3943 C CA . ASN B 1 237 ? 20.123 0.070 114.873 1.00 12.54 217 ASN B CA 1
ATOM 3944 C C . ASN B 1 237 ? 20.203 -1.000 113.766 1.00 12.95 217 ASN B C 1
ATOM 3945 O O . ASN B 1 237 ? 19.653 -2.092 113.883 1.00 13.78 217 ASN B O 1
ATOM 3950 N N . ALA B 1 238 ? 20.899 -0.665 112.681 1.00 13.86 218 ALA B N 1
ATOM 3951 C CA . ALA B 1 238 ? 20.874 -1.449 111.445 1.00 14.65 218 ALA B CA 1
ATOM 3952 C C . ALA B 1 238 ? 21.641 -2.773 111.522 1.00 15.14 218 ALA B C 1
ATOM 3953 O O . ALA B 1 238 ? 22.656 -2.870 112.203 1.00 15.63 218 ALA B O 1
ATOM 3955 N N . ALA B 1 239 ? 21.183 -3.753 110.744 1.00 16.09 219 ALA B N 1
ATOM 3956 C CA . ALA B 1 239 ? 21.918 -5.002 110.531 1.00 16.35 219 ALA B CA 1
ATOM 3957 C C . ALA B 1 239 ? 23.202 -4.751 109.747 1.00 16.03 219 ALA B C 1
ATOM 3958 O O . ALA B 1 239 ? 24.248 -5.345 110.028 1.00 16.99 219 ALA B O 1
ATOM 3960 N N . GLY B 1 240 ? 23.094 -3.903 108.731 1.00 15.79 220 GLY B N 1
ATOM 3961 C CA . GLY B 1 240 ? 24.205 -3.619 107.841 1.00 15.27 220 GLY B CA 1
ATOM 3962 C C . GLY B 1 240 ? 25.227 -2.714 108.486 1.00 14.72 220 GLY B C 1
ATOM 3963 O O . GLY B 1 240 ? 25.087 -2.307 109.637 1.00 14.97 220 GLY B O 1
ATOM 3964 N N . SER B 1 241 ? 26.251 -2.391 107.714 1.00 14.15 221 SER B N 1
ATOM 3965 C CA . SER B 1 241 ? 27.374 -1.620 108.199 1.00 13.75 221 SER B CA 1
ATOM 3966 C C . SER B 1 241 ? 27.313 -0.181 107.720 1.00 13.08 221 SER B C 1
ATOM 3967 O O . SER B 1 241 ? 27.034 0.088 106.546 1.00 12.78 221 SER B O 1
ATOM 3970 N N . ALA B 1 242 ? 27.677 0.735 108.613 1.00 12.58 222 ALA B N 1
ATOM 3971 C CA . ALA B 1 242 ? 27.901 2.134 108.254 1.00 12.64 222 ALA B CA 1
ATOM 3972 C C . ALA B 1 242 ? 29.328 2.369 107.746 1.00 12.83 222 ALA B C 1
ATOM 3973 O O . ALA B 1 242 ? 29.648 3.456 107.281 1.00 13.00 222 ALA B O 1
ATOM 3975 N N . VAL B 1 243 ? 30.154 1.328 107.809 1.00 13.49 223 VAL B N 1
ATOM 3976 C CA . VAL B 1 243 ? 31.588 1.407 107.529 1.00 14.46 223 VAL B CA 1
ATOM 3977 C C . VAL B 1 243 ? 31.927 0.519 106.332 1.00 15.72 223 VAL B C 1
ATOM 3978 O O . VAL B 1 243 ? 31.574 -0.653 106.315 1.00 16.19 223 VAL B O 1
ATOM 3982 N N . ASP B 1 244 ? 32.656 1.056 105.364 1.00 17.53 224 ASP B N 1
ATOM 3983 C CA . ASP B 1 244 ? 33.125 0.244 104.244 1.00 19.60 224 ASP B CA 1
ATOM 3984 C C . ASP B 1 244 ? 34.158 -0.755 104.771 1.00 21.07 224 ASP B C 1
ATOM 3985 O O . ASP B 1 244 ? 35.193 -0.340 105.304 1.00 19.70 224 ASP B O 1
ATOM 3990 N N . PRO B 1 245 ? 33.869 -2.070 104.665 1.00 22.57 225 PRO B N 1
ATOM 3991 C CA . PRO B 1 245 ? 34.771 -3.069 105.257 1.00 24.70 225 PRO B CA 1
ATOM 3992 C C . PRO B 1 245 ? 36.166 -3.097 104.634 1.00 25.78 225 PRO B C 1
ATOM 3993 O O . PRO B 1 245 ? 37.096 -3.637 105.236 1.00 27.43 225 PRO B O 1
ATOM 3997 N N . ALA B 1 246 ? 36.313 -2.501 103.456 1.00 26.67 226 ALA B N 1
ATOM 3998 C CA . ALA B 1 246 ? 37.605 -2.465 102.771 1.00 27.42 226 ALA B CA 1
ATOM 3999 C C . ALA B 1 246 ? 38.534 -1.366 103.289 1.00 27.28 226 ALA B C 1
ATOM 4000 O O . ALA B 1 246 ? 39.752 -1.495 103.187 1.00 27.76 226 ALA B O 1
ATOM 4002 N N . THR B 1 247 ? 37.973 -0.301 103.858 1.00 25.03 227 THR B N 1
ATOM 4003 C CA . THR B 1 247 ? 38.749 0.912 104.121 1.00 24.31 227 THR B CA 1
ATOM 4004 C C . THR B 1 247 ? 38.605 1.472 105.536 1.00 22.23 227 THR B C 1
ATOM 4005 O O . THR B 1 247 ? 39.523 2.111 106.053 1.00 22.47 227 THR B O 1
ATOM 4009 N N . GLY B 1 248 ? 37.437 1.280 106.140 1.00 20.02 228 GLY B N 1
ATOM 4010 C CA . GLY B 1 248 ? 37.142 1.897 107.429 1.00 18.91 228 GLY B CA 1
ATOM 4011 C C . GLY B 1 248 ? 36.415 3.228 107.294 1.00 18.34 228 GLY B C 1
ATOM 4012 O O . GLY B 1 248 ? 36.027 3.838 108.287 1.00 17.92 228 GLY B O 1
ATOM 4013 N N . VAL B 1 249 ? 36.239 3.675 106.058 1.00 18.01 229 VAL B N 1
ATOM 4014 C CA . VAL B 1 249 ? 35.551 4.925 105.757 1.00 18.20 229 VAL B CA 1
ATOM 4015 C C . VAL B 1 249 ? 34.050 4.774 106.018 1.00 16.59 229 VAL B C 1
ATOM 4016 O O . VAL B 1 249 ? 33.460 3.752 105.677 1.00 16.82 229 VAL B O 1
ATOM 4020 N N . LEU B 1 250 ? 33.438 5.782 106.631 1.00 15.90 230 LEU B N 1
ATOM 4021 C CA . LEU B 1 250 ? 31.979 5.805 106.753 1.00 15.21 230 LEU B CA 1
ATOM 4022 C C . LEU B 1 250 ? 31.325 6.055 105.398 1.00 14.64 230 LEU B C 1
ATOM 4023 O O . LEU B 1 250 ? 31.606 7.046 104.728 1.00 14.27 230 LEU B O 1
ATOM 4028 N N . TYR B 1 251 ? 30.430 5.157 105.009 1.00 13.96 231 TYR B N 1
ATOM 4029 C CA . TYR B 1 251 ? 29.754 5.264 103.724 1.00 13.77 231 TYR B CA 1
ATOM 4030 C C . TYR B 1 251 ? 29.126 6.635 103.544 1.00 13.53 231 TYR B C 1
ATOM 4031 O O . TYR B 1 251 ? 29.181 7.218 102.469 1.00 13.07 231 TYR B O 1
ATOM 4040 N N . GLY B 1 252 ? 28.493 7.136 104.597 1.00 13.27 232 GLY B N 1
ATOM 4041 C CA . GLY B 1 252 ? 27.760 8.386 104.506 1.00 13.46 232 GLY B CA 1
ATOM 4042 C C . GLY B 1 252 ? 28.623 9.634 104.429 1.00 13.81 232 GLY B C 1
ATOM 4043 O O . GLY B 1 252 ? 28.126 10.703 104.090 1.00 14.18 232 GLY B O 1
ATOM 4044 N N . ALA B 1 253 ? 29.916 9.504 104.713 1.00 14.42 233 ALA B N 1
ATOM 4045 C CA . ALA B 1 253 ? 30.771 10.676 104.908 1.00 15.14 233 ALA B CA 1
ATOM 4046 C C . ALA B 1 253 ? 30.872 11.543 103.655 1.00 15.39 233 ALA B C 1
ATOM 4047 O O . ALA B 1 253 ? 30.921 12.772 103.748 1.00 15.97 233 ALA B O 1
ATOM 4049 N N . ARG B 1 254 ? 30.843 10.924 102.480 1.00 15.06 234 ARG B N 1
ATOM 4050 C CA . ARG B 1 254 ? 30.988 11.715 101.258 1.00 15.78 234 ARG B CA 1
ATOM 4051 C C . ARG B 1 254 ? 29.735 12.532 100.899 1.00 15.62 234 ARG B C 1
ATOM 4052 O O . ARG B 1 254 ? 29.783 13.387 100.021 1.00 16.83 234 ARG B O 1
ATOM 4060 N N . THR B 1 255 ? 28.645 12.307 101.630 1.00 15.42 235 THR B N 1
ATOM 4061 C CA . THR B 1 255 ? 27.431 13.110 101.512 1.00 15.15 235 THR B CA 1
ATOM 4062 C C . THR B 1 255 ? 27.432 14.264 102.523 1.00 15.13 235 THR B C 1
ATOM 4063 O O . THR B 1 255 ? 26.567 15.134 102.491 1.00 15.92 235 THR B O 1
ATOM 4067 N N . GLY B 1 256 ? 28.432 14.297 103.390 1.00 14.90 236 GLY B N 1
ATOM 4068 C CA . GLY B 1 256 ? 28.547 15.378 104.366 1.00 15.16 236 GLY B CA 1
ATOM 4069 C C . GLY B 1 256 ? 28.709 16.746 103.727 1.00 15.67 236 GLY B C 1
ATOM 4070 O O . GLY B 1 256 ? 29.250 16.880 102.624 1.00 16.94 236 GLY B O 1
ATOM 4071 N N . LEU B 1 257 ? 28.255 17.771 104.438 1.00 15.52 237 LEU B N 1
ATOM 4072 C CA . LEU B 1 257 ? 28.553 19.151 104.089 1.00 16.67 237 LEU B CA 1
ATOM 4073 C C . LEU B 1 257 ? 29.920 19.508 104.657 1.00 17.55 237 LEU B C 1
ATOM 4074 O O . LEU B 1 257 ? 30.316 18.989 105.694 1.00 17.93 237 LEU B O 1
ATOM 4079 N N . PRO B 1 258 ? 30.670 20.361 103.950 1.00 18.98 238 PRO B N 1
ATOM 4080 C CA . PRO B 1 258 ? 32.038 20.659 104.353 1.00 19.45 238 PRO B CA 1
ATOM 4081 C C . PRO B 1 258 ? 32.174 21.046 105.824 1.00 19.06 238 PRO B C 1
ATOM 4082 O O . PRO B 1 258 ? 31.481 21.945 106.302 1.00 18.57 238 PRO B O 1
ATOM 4086 N N . GLY B 1 259 ? 33.058 20.346 106.527 1.00 19.56 239 GLY B N 1
ATOM 4087 C CA . GLY B 1 259 ? 33.416 20.684 107.904 1.00 20.17 239 GLY B CA 1
ATOM 4088 C C . GLY B 1 259 ? 32.486 20.226 109.015 1.00 20.26 239 GLY B C 1
ATOM 4089 O O . GLY B 1 259 ? 32.803 20.405 110.189 1.00 21.51 239 GLY B O 1
ATOM 4090 N N . GLU B 1 260 ? 31.338 19.643 108.679 1.00 19.36 240 GLU B N 1
ATOM 4091 C CA . GLU B 1 260 ? 30.299 19.424 109.696 1.00 18.98 240 GLU B CA 1
ATOM 4092 C C . GLU B 1 260 ? 30.634 18.315 110.699 1.00 19.52 240 GLU B C 1
ATOM 4093 O O . GLU B 1 260 ? 29.990 18.217 111.748 1.00 19.44 240 GLU B O 1
ATOM 4099 N N . PHE B 1 261 ? 31.605 17.468 110.367 1.00 20.22 241 PHE B N 1
ATOM 4100 C CA . PHE B 1 261 ? 32.046 16.410 111.275 1.00 21.57 241 PHE B CA 1
ATOM 4101 C C . PHE B 1 261 ? 33.385 16.722 111.954 1.00 24.05 241 PHE B C 1
ATOM 4102 O O . PHE B 1 261 ? 33.935 15.876 112.660 1.00 24.41 241 PHE B O 1
ATOM 4110 N N . ALA B 1 262 ? 33.890 17.937 111.768 1.00 26.37 242 ALA B N 1
ATOM 4111 C CA . ALA B 1 262 ? 35.223 18.296 112.267 1.00 28.78 242 ALA B CA 1
ATOM 4112 C C . ALA B 1 262 ? 35.340 18.138 113.783 1.00 30.99 242 ALA B C 1
ATOM 4113 O O . ALA B 1 262 ? 36.401 17.776 114.295 1.00 33.07 242 ALA B O 1
ATOM 4115 N N . GLY B 1 263 ? 34.249 18.417 114.490 1.00 32.69 243 GLY B N 1
ATOM 4116 C CA . GLY B 1 263 ? 34.231 18.391 115.955 1.00 34.64 243 GLY B CA 1
ATOM 4117 C C . GLY B 1 263 ? 34.438 17.016 116.569 1.00 35.89 243 GLY B C 1
ATOM 4118 O O . GLY B 1 263 ? 34.802 16.906 117.740 1.00 37.82 243 GLY B O 1
ATOM 4119 N N . TYR B 1 264 ? 34.201 15.966 115.786 1.00 34.96 244 TYR B N 1
ATOM 4120 C CA . TYR B 1 264 ? 34.308 14.591 116.281 1.00 34.01 244 TYR B CA 1
ATOM 4121 C C . TYR B 1 264 ? 35.748 14.067 116.215 1.00 36.99 244 TYR B C 1
ATOM 4122 O O . TYR B 1 264 ? 36.070 13.041 116.817 1.00 36.78 244 TYR B O 1
ATOM 4131 N N . GLY B 1 265 ? 36.588 14.740 115.434 1.00 40.48 245 GLY B N 1
ATOM 4132 C CA . GLY B 1 265 ? 38.039 14.557 115.508 1.00 43.07 245 GLY B CA 1
ATOM 4133 C C . GLY B 1 265 ? 38.567 13.228 114.995 1.00 45.48 245 GLY B C 1
ATOM 4134 O O . GLY B 1 265 ? 39.546 12.699 115.529 1.00 47.04 245 GLY B O 1
ATOM 4135 N N . VAL B 1 266 ? 37.940 12.695 113.948 1.00 47.37 246 VAL B N 1
ATOM 4136 C CA . VAL B 1 266 ? 38.468 11.519 113.253 1.00 49.07 246 VAL B CA 1
ATOM 4137 C C . VAL B 1 266 ? 39.494 11.976 112.213 1.00 51.79 246 VAL B C 1
ATOM 4138 O O . VAL B 1 266 ? 39.214 12.881 111.426 1.00 51.75 246 VAL B O 1
ATOM 4142 N N . PRO B 1 267 ? 40.694 11.364 112.221 1.00 55.26 247 PRO B N 1
ATOM 4143 C CA . PRO B 1 267 ? 41.746 11.686 111.255 1.00 56.35 247 PRO B CA 1
ATOM 4144 C C . PRO B 1 267 ? 41.255 11.694 109.809 1.00 56.01 247 PRO B C 1
ATOM 4145 O O . PRO B 1 267 ? 40.319 10.971 109.466 1.00 56.15 247 PRO B O 1
ATOM 4149 N N . ASP B 1 268 ? 41.898 12.500 108.970 1.00 56.56 248 ASP B N 1
ATOM 4150 C CA . ASP B 1 268 ? 41.440 12.704 107.594 1.00 56.39 248 ASP B CA 1
ATOM 4151 C C . ASP B 1 268 ? 41.588 11.440 106.741 1.00 53.45 248 ASP B C 1
ATOM 4152 O O . ASP B 1 268 ? 40.738 11.154 105.896 1.00 54.59 248 ASP B O 1
ATOM 4157 N N . ALA B 1 269 ? 42.663 10.688 106.965 1.00 49.57 249 ALA B N 1
ATOM 4158 C CA . ALA B 1 269 ? 42.843 9.386 106.318 1.00 44.89 249 ALA B CA 1
ATOM 4159 C C . ALA B 1 269 ? 43.037 8.276 107.353 1.00 40.16 249 ALA B C 1
ATOM 4160 O O . ALA B 1 269 ? 43.565 8.512 108.439 1.00 41.39 249 ALA B O 1
ATOM 4162 N N . ILE B 1 270 ? 42.601 7.071 107.002 1.00 34.97 250 ILE B N 1
ATOM 4163 C CA . ILE B 1 270 ? 42.655 5.924 107.911 1.00 31.16 250 ILE B CA 1
ATOM 4164 C C . ILE B 1 270 ? 43.741 4.960 107.455 1.00 29.42 250 ILE B C 1
ATOM 4165 O O . ILE B 1 270 ? 43.686 4.438 106.344 1.00 28.50 250 ILE B O 1
ATOM 4170 N N . GLY B 1 271 ? 44.717 4.722 108.324 1.00 28.29 251 GLY B N 1
ATOM 4171 C CA . GLY B 1 271 ? 45.810 3.807 108.021 1.00 28.49 251 GLY B CA 1
ATOM 4172 C C . GLY B 1 271 ? 45.337 2.369 107.944 1.00 27.77 251 GLY B C 1
ATOM 4173 O O . GLY B 1 271 ? 44.420 1.966 108.664 1.00 26.98 251 GLY B O 1
ATOM 4174 N N . ALA B 1 272 ? 45.974 1.594 107.071 1.00 27.35 252 ALA B N 1
ATOM 4175 C CA . ALA B 1 272 ? 45.655 0.175 106.911 1.00 26.52 252 ALA B CA 1
ATOM 4176 C C . ALA B 1 272 ? 45.765 -0.587 108.236 1.00 25.90 252 ALA B C 1
ATOM 4177 O O . ALA B 1 272 ? 44.909 -1.415 108.552 1.00 25.49 252 ALA B O 1
ATOM 4179 N N . ASP B 1 273 ? 46.798 -0.288 109.018 1.00 25.28 253 ASP B N 1
ATOM 4180 C CA A ASP B 1 273 ? 47.014 -0.964 110.298 0.50 25.70 253 ASP B CA 1
ATOM 4181 C CA B ASP B 1 273 ? 47.010 -0.975 110.292 0.50 24.58 253 ASP B CA 1
ATOM 4182 C C . ASP B 1 273 ? 45.910 -0.623 111.298 1.00 24.76 253 ASP B C 1
ATOM 4183 O O . ASP B 1 273 ? 45.461 -1.478 112.056 1.00 23.88 253 ASP B O 1
ATOM 4192 N N . THR B 1 274 ? 45.474 0.634 111.288 1.00 23.89 254 THR B N 1
ATOM 4193 C CA . THR B 1 274 ? 44.370 1.086 112.138 1.00 23.36 254 THR B CA 1
ATOM 4194 C C . THR B 1 274 ? 43.078 0.355 111.782 1.00 22.17 254 THR B C 1
ATOM 4195 O O . THR B 1 274 ? 42.366 -0.126 112.661 1.00 21.33 254 THR B O 1
ATOM 4199 N N . HIS B 1 275 ? 42.795 0.253 110.491 1.00 21.29 255 HIS B N 1
ATOM 4200 C CA . HIS B 1 275 ? 41.600 -0.450 110.027 1.00 20.83 255 HIS B CA 1
ATOM 4201 C C . HIS B 1 275 ? 41.667 -1.952 110.341 1.00 20.69 255 HIS B C 1
ATOM 4202 O O . HIS B 1 275 ? 40.671 -2.548 110.750 1.00 20.66 255 HIS B O 1
ATOM 4209 N N . ALA B 1 276 ? 42.842 -2.556 110.182 1.00 20.65 256 ALA B N 1
ATOM 4210 C CA . ALA B 1 276 ? 43.022 -3.964 110.554 1.00 20.82 256 ALA B CA 1
ATOM 4211 C C . ALA B 1 276 ? 42.750 -4.182 112.042 1.00 21.14 256 ALA B C 1
ATOM 4212 O O . ALA B 1 276 ? 42.112 -5.163 112.439 1.00 21.64 256 ALA B O 1
ATOM 4214 N N . ARG B 1 277 ? 43.258 -3.270 112.859 1.00 21.62 257 ARG B N 1
ATOM 4215 C CA . ARG B 1 277 ? 43.076 -3.324 114.305 1.00 22.21 257 ARG B CA 1
ATOM 4216 C C . ARG B 1 277 ? 41.584 -3.186 114.627 1.00 20.51 257 ARG B C 1
ATOM 4217 O O . ARG B 1 277 ? 41.043 -3.908 115.461 1.00 20.55 257 ARG B O 1
ATOM 4225 N N . ALA B 1 278 ? 40.924 -2.268 113.930 1.00 19.42 258 ALA B N 1
ATOM 4226 C CA . ALA B 1 278 ? 39.514 -1.980 114.189 1.00 18.67 258 ALA B CA 1
ATOM 4227 C C . ALA B 1 278 ? 38.648 -3.180 113.840 1.00 18.73 258 A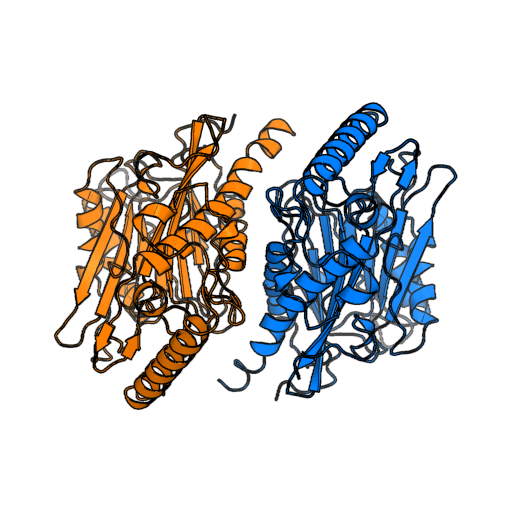LA B C 1
ATOM 4228 O O . ALA B 1 278 ? 37.719 -3.525 114.578 1.00 17.93 258 ALA B O 1
ATOM 4230 N N . ARG B 1 279 ? 38.935 -3.801 112.700 1.00 19.43 259 ARG B N 1
ATOM 4231 C CA . ARG B 1 279 ? 38.173 -4.966 112.254 1.00 20.74 259 ARG B CA 1
ATOM 4232 C C . ARG B 1 279 ? 38.330 -6.113 113.244 1.00 19.69 259 ARG B C 1
ATOM 4233 O O . ARG B 1 279 ? 37.376 -6.832 113.545 1.00 19.00 259 ARG B O 1
ATOM 4241 N N . ALA B 1 280 ? 39.538 -6.268 113.767 1.00 19.07 260 ALA B N 1
ATOM 4242 C CA . ALA B 1 280 ? 39.812 -7.315 114.745 1.00 19.30 260 ALA B CA 1
ATOM 4243 C C . ALA B 1 280 ? 39.061 -7.062 116.045 1.00 19.81 260 ALA B C 1
ATOM 4244 O O . ALA B 1 280 ? 38.474 -7.979 116.624 1.00 19.43 260 ALA B O 1
ATOM 4246 N N . ARG B 1 281 ? 39.100 -5.816 116.508 1.00 20.29 261 ARG B N 1
ATOM 4247 C CA . ARG B 1 281 ? 38.412 -5.419 117.735 1.00 22.21 261 ARG B CA 1
ATOM 4248 C C . ARG B 1 281 ? 36.902 -5.612 117.607 1.00 20.61 261 ARG B C 1
ATOM 4249 O O . ARG B 1 281 ? 36.245 -6.080 118.542 1.00 19.77 261 ARG B O 1
ATOM 4257 N N . LEU B 1 282 ? 36.354 -5.260 116.450 1.00 19.31 262 LEU B N 1
ATOM 4258 C CA . LEU B 1 282 ? 34.925 -5.442 116.225 1.00 19.46 262 LEU B CA 1
ATOM 4259 C C . LEU B 1 282 ? 34.563 -6.924 116.222 1.00 18.32 262 LEU B C 1
ATOM 4260 O O . LEU B 1 282 ? 33.586 -7.321 116.845 1.00 17.56 262 LEU B O 1
ATOM 4265 N N . ALA B 1 283 ? 35.394 -7.754 115.593 1.00 17.59 263 ALA B N 1
ATOM 4266 C CA . ALA B 1 283 ? 35.136 -9.191 115.564 1.00 17.42 263 ALA B CA 1
ATOM 4267 C C . ALA B 1 283 ? 35.199 -9.779 116.973 1.00 17.35 263 ALA B C 1
ATOM 4268 O O . ALA B 1 283 ? 34.411 -10.655 117.319 1.00 17.57 263 ALA B O 1
ATOM 4270 N N . GLU B 1 284 ? 36.119 -9.273 117.787 1.00 18.30 264 GLU B N 1
ATOM 4271 C CA . GLU B 1 284 ? 36.250 -9.711 119.174 1.00 19.50 264 GLU B CA 1
ATOM 4272 C C . GLU B 1 284 ? 34.981 -9.390 119.959 1.00 18.36 264 GLU B C 1
ATOM 4273 O O . GLU B 1 284 ? 34.442 -10.246 120.663 1.00 17.85 264 GLU B O 1
ATOM 4279 N N . ALA B 1 285 ? 34.502 -8.158 119.807 1.00 17.35 265 ALA B N 1
ATOM 4280 C CA . ALA B 1 285 ? 33.301 -7.706 120.507 1.00 16.99 265 ALA B CA 1
ATOM 4281 C C . ALA B 1 285 ? 32.087 -8.502 120.047 1.00 16.62 265 ALA B C 1
ATOM 4282 O O . ALA B 1 285 ? 31.222 -8.855 120.855 1.00 16.30 265 ALA B O 1
ATOM 4284 N N . ALA B 1 286 ? 32.051 -8.830 118.760 1.00 16.27 266 ALA B N 1
ATOM 4285 C CA . ALA B 1 286 ? 30.923 -9.562 118.200 1.00 16.60 266 ALA B CA 1
ATOM 4286 C C . ALA B 1 286 ? 30.898 -10.989 118.735 1.00 17.15 266 ALA B C 1
ATOM 4287 O O . ALA B 1 286 ? 29.844 -11.499 119.104 1.00 17.20 266 ALA B O 1
ATOM 4289 N N . GLU B 1 287 ? 32.060 -11.627 118.796 1.00 17.39 267 GLU B N 1
ATOM 4290 C CA . GLU B 1 287 ? 32.129 -12.998 119.294 1.00 18.44 267 GLU B CA 1
ATOM 4291 C C . GLU B 1 287 ? 31.809 -13.053 120.786 1.00 17.67 267 GLU B C 1
ATOM 4292 O O . GLU B 1 287 ? 31.117 -13.967 121.243 1.00 17.77 267 GLU B O 1
ATOM 4298 N N . GLU B 1 288 ? 32.241 -12.044 121.536 1.00 17.23 268 GLU B N 1
ATOM 4299 C CA . GLU B 1 288 ? 31.919 -11.969 122.963 1.00 18.00 268 GLU B CA 1
ATOM 4300 C C . GLU B 1 288 ? 30.430 -11.703 123.190 1.00 17.23 268 GLU B C 1
ATOM 4301 O O . 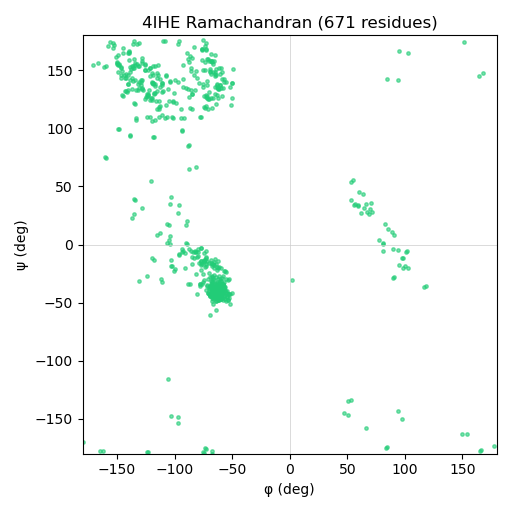GLU B 1 288 ? 29.805 -12.304 124.060 1.00 17.41 268 GLU B O 1
ATOM 4307 N N . THR B 1 289 ? 29.864 -10.804 122.400 1.00 16.62 269 THR B N 1
ATOM 4308 C CA . THR B 1 289 ? 28.433 -10.522 122.473 1.00 16.45 269 THR B CA 1
ATOM 4309 C C . THR B 1 289 ? 27.604 -11.788 122.241 1.00 16.93 269 THR B C 1
ATOM 4310 O O . THR B 1 289 ? 26.641 -12.051 122.965 1.00 17.56 269 THR B O 1
ATOM 4314 N N . ALA B 1 290 ? 27.989 -12.579 121.242 1.00 17.41 270 ALA B N 1
ATOM 4315 C CA . ALA B 1 290 ? 27.274 -13.816 120.938 1.00 18.17 270 ALA B CA 1
ATOM 4316 C C . ALA B 1 290 ? 27.350 -14.820 122.088 1.00 19.32 270 ALA B C 1
ATOM 4317 O O . ALA B 1 290 ? 26.366 -15.495 122.391 1.00 19.80 270 ALA B O 1
ATOM 4319 N N . ARG B 1 291 ? 28.496 -14.885 122.758 1.00 19.69 271 ARG B N 1
ATOM 4320 C CA . ARG B 1 291 ? 28.635 -15.739 123.942 1.00 20.69 271 ARG B CA 1
ATOM 4321 C C . ARG B 1 291 ? 27.721 -15.277 125.079 1.00 21.30 271 ARG B C 1
ATOM 4322 O O . ARG B 1 291 ? 27.075 -16.092 125.735 1.00 21.56 271 ARG B O 1
ATOM 4330 N N . ARG B 1 292 ? 27.681 -13.971 125.313 1.00 21.80 272 ARG B N 1
ATOM 4331 C CA . ARG B 1 292 ? 26.893 -13.412 126.416 1.00 22.91 272 ARG B CA 1
ATOM 4332 C C . ARG B 1 292 ? 25.403 -13.575 126.217 1.00 24.09 272 ARG B C 1
ATOM 4333 O O . ARG B 1 292 ? 24.653 -13.709 127.183 1.00 25.05 272 ARG B O 1
ATOM 4341 N N . ARG B 1 293 ? 24.973 -13.538 124.967 1.00 23.41 273 ARG B N 1
ATOM 4342 C CA . ARG B 1 293 ? 23.551 -13.600 124.671 1.00 25.15 273 ARG B CA 1
ATOM 4343 C C . ARG B 1 293 ? 23.086 -15.026 124.433 1.00 29.70 273 ARG B C 1
ATOM 4344 O O . ARG B 1 293 ? 23.875 -15.896 124.070 1.00 32.73 273 ARG B O 1
ATOM 4352 N N . ALA B 1 294 ? 21.805 -15.269 124.676 1.00 35.61 274 ALA B N 1
ATOM 4353 C CA . ALA B 1 294 ? 21.261 -16.631 124.642 1.00 41.32 274 ALA B CA 1
ATOM 4354 C C . ALA B 1 294 ? 20.984 -17.097 123.218 1.00 45.75 274 ALA B C 1
ATOM 4355 O O . ALA B 1 294 ? 21.277 -18.242 122.862 1.00 48.12 274 ALA B O 1
ATOM 4357 N N . GLY B 1 295 ? 20.412 -16.202 122.416 1.00 48.34 275 GLY B N 1
ATOM 4358 C CA . GLY B 1 295 ? 20.163 -16.487 121.016 1.00 49.88 275 GLY B CA 1
ATOM 4359 C C . GLY B 1 295 ? 21.277 -15.907 120.184 1.00 52.04 275 GLY B C 1
ATOM 4360 O O . GLY B 1 295 ? 21.075 -15.528 119.029 1.00 52.98 275 GLY B O 1
ATOM 4361 N N . GLY B 1 296 ? 22.444 -15.786 120.812 1.00 53.56 276 GLY B N 1
ATOM 4362 C CA . GLY B 1 296 ? 23.721 -15.676 120.107 1.00 53.96 276 GLY B CA 1
ATOM 4363 C C . GLY B 1 296 ? 23.815 -14.473 119.181 1.00 54.41 276 GLY B C 1
ATOM 4364 O O . GLY B 1 296 ? 24.271 -14.587 118.039 1.00 53.86 276 GLY B O 1
ATOM 4365 N N . ALA B 1 297 ? 23.373 -13.328 119.702 1.00 53.59 277 ALA B N 1
ATOM 4366 C CA . ALA B 1 297 ? 23.412 -12.010 119.027 1.00 54.12 277 ALA B CA 1
ATOM 4367 C C . ALA B 1 297 ? 22.099 -11.678 118.281 1.00 52.72 277 ALA B C 1
ATOM 4368 O O . ALA B 1 297 ? 21.477 -12.560 117.687 1.00 54.14 277 ALA B O 1
ATOM 4370 N N . ALA B 1 298 ? 21.679 -10.411 118.329 1.00 49.34 278 ALA B N 1
ATOM 4371 C CA . ALA B 1 298 ? 20.332 -10.004 117.865 1.00 47.01 278 ALA B CA 1
ATOM 4372 C C . ALA B 1 298 ? 20.068 -10.289 116.390 1.00 43.92 278 ALA B C 1
ATOM 4373 O O . ALA B 1 298 ? 20.899 -9.991 115.533 1.00 45.26 278 ALA B O 1
ATOM 4375 N N . THR B 1 299 ? 18.870 -10.790 116.101 1.00 39.57 279 THR B N 1
ATOM 4376 C CA . THR B 1 299 ? 18.479 -11.134 114.732 1.00 38.15 279 THR B CA 1
ATOM 4377 C C . THR B 1 299 ? 17.538 -10.112 114.094 1.00 33.36 279 THR B C 1
ATOM 4378 O O . THR B 1 299 ? 17.296 -10.166 112.889 1.00 35.50 279 THR B O 1
ATOM 4382 N N . LEU B 1 300 ? 16.975 -9.214 114.901 1.00 28.38 280 LEU B N 1
ATOM 4383 C CA . LEU B 1 300 ? 16.133 -8.140 114.382 1.00 23.01 280 LEU B CA 1
ATOM 4384 C C . LEU B 1 300 ? 16.811 -6.790 114.575 1.00 19.82 280 LEU B C 1
ATOM 4385 O O . LEU B 1 300 ? 17.545 -6.573 115.538 1.00 20.67 280 LEU B O 1
ATOM 4390 N N . ASN B 1 301 ? 16.630 -5.929 113.584 1.00 17.76 281 ASN B N 1
ATOM 4391 C CA . ASN B 1 301 ? 17.400 -4.706 113.451 1.00 16.91 281 ASN B CA 1
ATOM 4392 C C . ASN B 1 301 ? 16.483 -3.646 112.872 1.00 16.61 281 ASN B C 1
ATOM 4393 O O . ASN B 1 301 ? 15.422 -3.971 112.351 1.00 16.82 281 ASN B O 1
ATOM 4398 N N . ALA B 1 302 ? 16.885 -2.385 112.948 1.00 15.31 282 ALA B N 1
ATOM 4399 C CA . ALA B 1 302 ? 16.107 -1.336 112.297 1.00 14.65 282 ALA B CA 1
ATOM 4400 C C . ALA B 1 302 ? 16.884 -0.041 112.219 1.00 14.15 282 ALA B C 1
ATOM 4401 O O . ALA B 1 302 ? 17.729 0.239 113.055 1.00 14.78 282 ALA B O 1
ATOM 4403 N N . THR B 1 303 ? 16.510 0.798 111.268 1.00 14.17 283 THR B N 1
ATOM 4404 C CA . THR B 1 303 ? 16.793 2.217 111.373 1.00 13.62 283 THR B CA 1
ATOM 4405 C C . THR B 1 303 ? 15.479 2.977 111.327 1.00 13.28 283 THR B C 1
ATOM 4406 O O . THR B 1 303 ? 14.680 2.794 110.409 1.00 13.76 283 THR B O 1
ATOM 4410 N N . LEU B 1 304 ? 15.241 3.789 112.354 1.00 12.10 284 LEU B N 1
ATOM 4411 C CA . LEU B 1 304 ? 14.006 4.564 112.469 1.00 12.17 284 LEU B CA 1
ATOM 4412 C C . LEU B 1 304 ? 14.349 6.023 112.284 1.00 12.25 284 LEU B C 1
ATOM 4413 O O . LEU B 1 304 ? 15.361 6.487 112.801 1.00 13.17 284 LEU B O 1
ATOM 4418 N N . ALA B 1 305 ? 13.522 6.757 111.553 1.00 11.26 285 ALA B N 1
ATOM 4419 C CA . ALA B 1 305 ? 13.845 8.156 111.296 1.00 11.09 285 ALA B CA 1
ATOM 4420 C C . ALA B 1 305 ? 12.617 9.023 111.172 1.00 11.09 285 ALA B C 1
ATOM 4421 O O . ALA B 1 305 ? 11.532 8.555 110.821 1.00 10.90 285 ALA B O 1
ATOM 4423 N N . VAL B 1 306 ? 12.812 10.300 111.473 1.00 11.10 286 VAL B N 1
ATOM 4424 C CA . VAL B 1 306 ? 11.850 11.338 111.153 1.00 11.34 286 VAL B CA 1
ATOM 4425 C C . VAL B 1 306 ? 12.557 12.383 110.314 1.00 11.73 286 VAL B C 1
ATOM 4426 O O . VAL B 1 306 ? 13.631 12.859 110.683 1.00 11.80 286 VAL B O 1
ATOM 4430 N N . VAL B 1 307 ? 11.959 12.710 109.177 1.00 11.89 287 VAL B N 1
ATOM 4431 C CA A VAL B 1 307 ? 12.423 13.811 108.337 0.60 12.49 287 VAL B CA 1
ATOM 4432 C CA B VAL B 1 307 ? 12.424 13.811 108.345 0.40 12.45 287 VAL B CA 1
ATOM 4433 C C . VAL B 1 307 ? 11.385 14.918 108.404 1.00 12.58 287 VAL B C 1
ATOM 4434 O O . VAL B 1 307 ? 10.183 14.650 108.370 1.00 13.10 287 VAL B O 1
ATOM 4441 N N . ALA B 1 308 ? 11.841 16.153 108.539 1.00 12.65 288 ALA B N 1
ATOM 4442 C CA . ALA B 1 308 ? 10.928 17.269 108.689 1.00 12.82 288 ALA B CA 1
ATOM 4443 C C . ALA B 1 308 ? 11.344 18.470 107.862 1.00 13.26 288 ALA B C 1
ATOM 4444 O O . ALA B 1 308 ? 12.518 18.659 107.566 1.00 13.68 288 ALA B O 1
ATOM 4446 N N . THR B 1 309 ? 10.362 19.282 107.502 1.00 13.20 289 THR B N 1
ATOM 4447 C CA . THR B 1 309 ? 10.615 20.538 106.805 1.00 13.75 289 THR B CA 1
ATOM 4448 C C . THR B 1 309 ? 9.547 21.549 107.191 1.00 14.23 289 THR B C 1
ATOM 4449 O O . THR B 1 309 ? 8.456 21.174 107.639 1.00 14.02 289 THR B O 1
ATOM 4453 N N . ASP B 1 310 ? 9.891 22.828 107.082 1.00 14.17 290 ASP B N 1
ATOM 4454 C CA . ASP B 1 310 ? 8.905 23.892 107.214 1.00 14.96 290 ASP B CA 1
ATOM 4455 C C . ASP B 1 310 ? 8.276 24.293 105.879 1.00 15.06 290 ASP B C 1
ATOM 4456 O O . ASP B 1 310 ? 7.314 25.053 105.861 1.00 15.67 290 ASP B O 1
ATOM 4461 N N . ALA B 1 311 ? 8.789 23.752 104.777 1.00 15.28 291 ALA B N 1
ATOM 4462 C CA . ALA B 1 311 ? 8.127 23.884 103.484 1.00 15.74 291 ALA B CA 1
ATOM 4463 C C . ALA B 1 311 ? 6.775 23.195 103.554 1.00 15.75 291 ALA B C 1
ATOM 4464 O O . ALA B 1 311 ? 6.658 22.081 104.078 1.00 15.26 291 ALA B O 1
ATOM 4466 N N . THR B 1 312 ? 5.760 23.859 103.018 1.00 16.36 292 THR B N 1
ATOM 4467 C CA . THR B 1 312 ? 4.402 23.328 103.033 1.00 16.45 292 THR B CA 1
ATOM 4468 C C . THR B 1 312 ? 4.275 22.173 102.047 1.00 16.03 292 THR B C 1
ATOM 4469 O O . THR B 1 312 ? 4.516 22.343 100.852 1.00 16.21 292 THR B O 1
ATOM 4473 N N . LEU B 1 313 ? 3.937 20.999 102.577 1.00 15.01 293 LEU B N 1
ATOM 4474 C CA . LEU B 1 313 ? 3.707 19.798 101.789 1.00 14.65 293 LEU B CA 1
ATOM 4475 C C . LEU B 1 313 ? 2.296 19.302 102.035 1.00 14.13 293 LEU B C 1
ATOM 4476 O O . LEU B 1 313 ? 1.798 19.362 103.162 1.00 14.13 293 LEU B O 1
ATOM 4481 N N . THR B 1 314 ? 1.675 18.758 100.997 1.00 14.00 294 THR B N 1
ATOM 4482 C CA . THR B 1 314 ? 0.479 17.955 101.181 1.00 14.18 294 THR B CA 1
ATOM 4483 C C . THR B 1 314 ? 0.893 16.621 101.785 1.00 13.46 294 THR B C 1
ATOM 4484 O O . THR B 1 314 ? 2.076 16.274 101.795 1.00 13.12 294 THR B O 1
ATOM 4488 N N . ARG B 1 315 ? -0.067 15.843 102.260 1.00 13.43 295 ARG B N 1
ATOM 4489 C CA A ARG B 1 315 ? 0.252 14.547 102.820 0.50 13.17 295 ARG B CA 1
ATOM 4490 C CA B ARG B 1 315 ? 0.255 14.532 102.821 0.50 12.65 295 ARG B CA 1
ATOM 4491 C C . ARG B 1 315 ? 0.902 13.635 101.775 1.00 12.50 295 ARG B C 1
ATOM 4492 O O . ARG B 1 315 ? 1.844 12.924 102.070 1.00 12.27 295 ARG B O 1
ATOM 4507 N N . ALA B 1 316 ? 0.397 13.662 100.546 1.00 12.69 296 ALA B N 1
ATOM 4508 C CA . ALA B 1 316 ? 0.988 12.842 99.487 1.00 12.58 296 ALA B CA 1
ATOM 4509 C C . ALA B 1 316 ? 2.417 13.275 99.168 1.00 12.42 296 ALA B C 1
ATOM 4510 O O . ALA B 1 316 ? 3.289 12.442 98.950 1.00 12.30 296 ALA B O 1
ATOM 4512 N N . GLN B 1 317 ? 2.676 14.574 99.190 1.00 12.39 297 GLN B N 1
ATOM 4513 C CA . GLN B 1 317 ? 4.053 15.052 99.018 1.00 12.67 297 GLN B CA 1
ATOM 4514 C C . GLN B 1 317 ? 4.949 14.635 100.182 1.00 12.19 297 GLN B C 1
ATOM 4515 O O . GLN B 1 317 ? 6.118 14.287 99.981 1.00 12.38 297 GLN B O 1
ATOM 4521 N N . ALA B 1 318 ? 4.394 14.634 101.394 1.00 11.81 298 ALA B N 1
ATOM 4522 C CA . ALA B 1 318 ? 5.137 14.171 102.563 1.00 11.61 298 ALA B CA 1
ATOM 4523 C C . ALA B 1 318 ? 5.397 12.667 102.467 1.00 11.40 298 ALA B C 1
ATOM 4524 O O . ALA B 1 318 ? 6.455 12.195 102.867 1.00 11.05 298 ALA B O 1
ATOM 4526 N N . GLN B 1 319 ? 4.446 11.928 101.895 1.00 11.69 299 GLN B N 1
ATOM 4527 C CA . GLN B 1 319 ? 4.603 10.487 101.730 1.00 12.28 299 GLN B CA 1
ATOM 4528 C C . GLN B 1 319 ? 5.731 10.214 100.737 1.00 12.61 299 GLN B C 1
ATOM 4529 O O . GLN B 1 319 ? 6.560 9.339 100.947 1.00 12.94 299 GLN B O 1
ATOM 4535 N N . LYS B 1 320 ? 5.804 11.029 99.696 1.00 13.15 300 LYS B N 1
ATOM 4536 C CA . LYS B 1 320 ? 6.889 10.911 98.732 1.00 13.55 300 LYS B CA 1
ATOM 4537 C C . LYS B 1 320 ? 8.237 11.220 99.390 1.00 13.00 300 LYS B C 1
ATOM 4538 O O . LYS B 1 320 ? 9.235 10.527 99.151 1.00 13.09 300 LYS B O 1
ATOM 4544 N N . LEU B 1 321 ? 8.255 12.249 100.235 1.00 12.12 301 LEU B N 1
ATOM 4545 C CA . LEU B 1 321 ? 9.454 12.604 101.006 1.00 12.13 301 LEU B CA 1
ATOM 4546 C C . LEU B 1 321 ? 9.910 11.475 101.929 1.00 11.93 301 LEU B C 1
ATOM 4547 O O . LEU B 1 321 ? 11.098 11.186 102.036 1.00 12.46 301 LEU B O 1
ATOM 4552 N N . ALA B 1 322 ? 8.970 10.823 102.593 1.00 11.80 302 ALA B N 1
ATOM 4553 C CA . ALA B 1 322 ? 9.330 9.706 103.448 1.00 11.81 302 ALA B CA 1
ATOM 4554 C C . ALA B 1 322 ? 9.982 8.606 102.620 1.00 12.42 302 ALA B C 1
ATOM 4555 O O . ALA B 1 322 ? 10.910 7.951 103.080 1.00 12.38 302 ALA B O 1
ATOM 4557 N N . GLY B 1 323 ? 9.476 8.403 101.408 1.00 12.99 303 GLY B N 1
ATOM 4558 C CA . GLY B 1 323 ? 10.021 7.389 100.500 1.00 14.03 303 GLY B CA 1
ATOM 4559 C C . GLY B 1 323 ? 11.415 7.722 100.007 1.00 14.91 303 GLY B C 1
ATOM 4560 O O . GLY B 1 323 ? 12.327 6.887 100.052 1.00 15.24 303 GLY B O 1
ATOM 4561 N N . THR B 1 324 ? 11.608 8.948 99.541 1.00 15.91 304 THR B N 1
ATOM 4562 C CA A THR B 1 324 ? 12.919 9.350 99.010 0.70 16.80 304 THR B CA 1
ATOM 4563 C CA B THR B 1 324 ? 12.892 9.334 98.996 0.30 16.30 304 THR B CA 1
ATOM 4564 C C . THR B 1 324 ? 13.971 9.393 100.099 1.00 16.13 304 THR B C 1
ATOM 4565 O O . THR B 1 324 ? 15.135 9.109 99.851 1.00 16.75 304 THR B O 1
ATOM 4572 N N . ALA B 1 325 ? 13.564 9.682 101.333 1.00 15.30 305 ALA B N 1
ATOM 4573 C CA . ALA B 1 325 ? 14.475 9.674 102.462 1.00 14.66 305 ALA B CA 1
ATOM 4574 C C . ALA B 1 325 ? 15.164 8.327 102.671 1.00 13.71 305 ALA B C 1
ATOM 4575 O O . ALA B 1 325 ? 16.333 8.282 103.065 1.00 13.68 305 ALA B O 1
ATOM 4577 N N . HIS B 1 326 ? 14.472 7.229 102.375 1.00 12.99 306 HIS B N 1
ATOM 4578 C CA . HIS B 1 326 ? 15.078 5.903 102.482 1.00 12.87 306 HIS B CA 1
ATOM 4579 C C . HIS B 1 326 ? 16.319 5.769 101.611 1.00 12.97 306 HIS B C 1
ATOM 4580 O O . HIS B 1 326 ? 17.194 4.953 101.896 1.00 13.27 306 HIS B O 1
ATOM 4587 N N . ASP B 1 327 ? 16.384 6.537 100.526 1.00 12.88 307 ASP B N 1
ATOM 4588 C CA . ASP B 1 327 ? 17.569 6.496 99.674 1.00 13.22 307 ASP B CA 1
ATOM 4589 C C . ASP B 1 327 ? 18.772 6.985 100.450 1.00 12.86 307 ASP B C 1
ATOM 4590 O O . ASP B 1 327 ? 19.891 6.519 100.226 1.00 12.24 307 ASP B O 1
ATOM 4595 N N . GLY B 1 328 ? 18.555 7.960 101.324 1.00 12.45 308 GLY B N 1
ATOM 4596 C CA . GLY B 1 328 ? 19.640 8.481 102.149 1.00 12.43 308 GLY B CA 1
ATOM 4597 C C . GLY B 1 328 ? 20.169 7.437 103.116 1.00 12.43 308 GLY B C 1
ATOM 4598 O O . GLY B 1 328 ? 21.370 7.359 103.390 1.00 12.77 308 GLY B O 1
ATOM 4599 N N . LEU B 1 329 ? 19.270 6.610 103.629 1.00 12.49 309 LEU B N 1
ATOM 4600 C CA . LEU B 1 329 ? 19.673 5.482 104.453 1.00 12.76 309 LEU B CA 1
ATOM 4601 C C . LEU B 1 329 ? 20.547 4.504 103.660 1.00 12.25 309 LEU B C 1
ATOM 4602 O O . LEU B 1 329 ? 21.582 4.067 104.141 1.00 12.15 309 LEU B O 1
ATOM 4607 N N . ALA B 1 330 ? 20.149 4.189 102.431 1.00 11.98 310 ALA B N 1
ATOM 4608 C CA . ALA B 1 330 ? 20.950 3.323 101.566 1.00 11.94 310 ALA B CA 1
ATOM 4609 C C . ALA B 1 330 ? 22.366 3.840 101.338 1.00 11.94 310 ALA B C 1
ATOM 4610 O O . ALA B 1 330 ? 23.313 3.062 101.246 1.00 12.67 310 ALA B O 1
ATOM 4612 N N . ARG B 1 331 ? 22.517 5.154 101.237 1.00 11.74 311 ARG B N 1
ATOM 4613 C CA . ARG B 1 331 ? 23.842 5.715 101.010 1.00 12.28 311 ARG B CA 1
ATOM 4614 C C . ARG B 1 331 ? 24.705 5.710 102.263 1.00 12.91 311 ARG B C 1
ATOM 4615 O O . ARG B 1 331 ? 25.917 5.855 102.162 1.00 15.19 311 ARG B O 1
ATOM 4623 N N . ALA B 1 332 ? 24.099 5.538 103.437 1.00 12.00 312 ALA B N 1
ATOM 4624 C CA . ALA B 1 332 ? 24.856 5.532 104.691 1.00 12.02 312 ALA B CA 1
ATOM 4625 C C . ALA B 1 332 ? 25.141 4.139 105.259 1.00 12.30 312 ALA B C 1
ATOM 4626 O O . ALA B 1 332 ? 26.058 3.978 106.066 1.00 12.01 312 ALA B O 1
ATOM 4628 N N . VAL B 1 333 ? 24.337 3.153 104.869 1.00 12.73 313 VAL B N 1
ATOM 4629 C CA . VAL B 1 333 ? 24.389 1.829 105.465 1.00 12.95 313 VAL B CA 1
ATOM 4630 C C . VAL B 1 333 ? 24.215 0.797 104.364 1.00 13.49 313 VAL B C 1
ATOM 4631 O O . VAL B 1 333 ? 23.383 0.974 103.486 1.00 13.31 313 VAL B O 1
ATOM 4635 N N . ARG B 1 334 ? 24.990 -0.277 104.417 1.00 13.47 314 ARG B N 1
ATOM 4636 C CA . ARG B 1 334 ? 24.902 -1.340 103.422 1.00 14.14 314 ARG B CA 1
ATOM 4637 C C . ARG B 1 334 ? 25.154 -2.687 104.072 1.00 14.50 314 ARG B C 1
ATOM 4638 O O . ARG B 1 334 ? 26.159 -2.872 104.744 1.00 13.98 314 ARG B O 1
ATOM 4646 N N . PRO B 1 335 ? 24.257 -3.650 103.866 1.00 15.32 315 PRO B N 1
ATOM 4647 C CA . PRO B 1 335 ? 22.947 -3.531 103.212 1.00 15.49 315 PRO B CA 1
ATOM 4648 C C . PRO B 1 335 ? 21.905 -2.878 104.103 1.00 15.46 315 PRO B C 1
ATOM 4649 O O . PRO B 1 335 ? 22.133 -2.725 105.291 1.00 14.77 315 PRO B O 1
ATOM 4653 N N . VAL B 1 336 ? 20.760 -2.507 103.529 1.00 15.69 316 VAL B N 1
ATOM 4654 C CA . VAL B 1 336 ? 19.602 -2.043 104.288 1.00 16.52 316 VAL B CA 1
ATOM 4655 C C . VAL B 1 336 ? 18.339 -2.687 103.746 1.00 15.91 316 VAL B C 1
ATOM 4656 O O . VAL B 1 336 ? 18.374 -3.336 102.708 1.00 15.81 316 VAL B O 1
ATOM 4660 N N . HIS B 1 337 ? 17.239 -2.466 104.456 1.00 16.32 317 HIS B N 1
ATOM 4661 C CA . HIS B 1 337 ? 15.902 -2.899 104.034 1.00 16.78 317 HIS B CA 1
ATOM 4662 C C . HIS B 1 337 ? 15.769 -4.410 103.902 1.00 19.05 317 HIS B C 1
ATOM 4663 O O . HIS B 1 337 ? 14.905 -4.898 103.173 1.00 21.96 317 HIS B O 1
ATOM 4670 N N . LEU B 1 338 ? 16.575 -5.152 104.653 1.00 18.55 318 LEU B N 1
ATOM 4671 C CA . LEU B 1 338 ? 16.511 -6.610 104.623 1.00 19.42 318 LEU B CA 1
ATOM 4672 C C . LEU B 1 338 ? 15.246 -7.094 105.338 1.00 19.97 318 LEU B C 1
ATOM 4673 O O . LEU B 1 338 ? 14.549 -6.318 105.989 1.00 19.44 318 LEU B O 1
ATOM 4678 N N . LEU B 1 339 ? 14.983 -8.397 105.274 1.00 21.08 319 LEU B N 1
ATOM 4679 C CA . LEU B 1 339 ? 13.862 -8.972 106.038 1.00 23.01 319 LEU B CA 1
ATOM 4680 C C . LEU B 1 339 ? 14.017 -8.763 107.544 1.00 22.94 319 LEU B C 1
ATOM 4681 O O . LEU B 1 339 ? 13.035 -8.672 108.291 1.00 25.60 319 LEU B O 1
ATOM 4686 N N . SER B 1 340 ? 15.261 -8.737 107.989 1.00 23.69 320 SER B N 1
ATOM 4687 C CA . SER B 1 340 ? 15.581 -8.598 109.401 1.00 24.84 320 SER B CA 1
ATOM 4688 C C . SER B 1 340 ? 15.493 -7.144 109.877 1.00 23.63 320 SER B C 1
ATOM 4689 O O . SER B 1 340 ? 15.683 -6.872 111.061 1.00 25.52 320 SER B O 1
ATOM 4692 N N . ASP B 1 341 ? 15.225 -6.219 108.952 1.00 20.94 321 ASP B N 1
ATOM 4693 C CA . ASP B 1 341 ? 15.291 -4.780 109.228 1.00 19.56 321 ASP B CA 1
ATOM 4694 C C . ASP B 1 341 ? 13.881 -4.195 109.338 1.00 18.53 321 ASP B C 1
ATOM 4695 O O . ASP B 1 341 ? 13.061 -4.427 108.460 1.00 20.24 321 ASP B O 1
ATOM 4700 N N . GLY B 1 342 ? 13.641 -3.387 110.367 1.00 17.88 322 GLY B N 1
ATOM 4701 C CA . GLY B 1 342 ? 12.333 -2.738 110.574 1.00 18.11 322 GLY B CA 1
ATOM 4702 C C . GLY B 1 342 ? 12.310 -1.265 110.201 1.00 17.50 322 GLY B C 1
ATOM 4703 O O . GLY B 1 342 ? 11.535 -0.485 110.754 1.00 20.32 322 GLY B O 1
ATOM 4704 N N . ASP B 1 343 ? 13.059 -0.911 109.163 1.00 17.99 323 ASP B N 1
ATOM 4705 C CA . ASP B 1 343 ? 13.281 0.491 108.778 1.00 16.03 323 ASP B CA 1
ATOM 4706 C C . ASP B 1 343 ? 12.002 1.250 108.470 1.00 15.13 323 ASP B C 1
ATOM 4707 O O . ASP B 1 343 ? 11.209 0.840 107.628 1.00 15.09 323 ASP B O 1
ATOM 4712 N N . THR B 1 344 ? 11.850 2.401 109.109 1.00 13.71 324 THR B N 1
ATOM 4713 C CA . THR B 1 344 ? 10.651 3.207 108.972 1.00 13.49 324 THR B CA 1
ATOM 4714 C C . THR B 1 344 ? 11.060 4.668 108.974 1.00 12.48 324 THR B C 1
ATOM 4715 O O . THR B 1 344 ? 11.851 5.089 109.820 1.00 12.16 324 THR B O 1
ATOM 4719 N N . VAL B 1 345 ? 10.535 5.433 108.020 1.00 11.74 325 VAL B N 1
ATOM 4720 C CA . VAL B 1 345 ? 10.712 6.884 107.997 1.00 11.67 325 VAL B CA 1
ATOM 4721 C C . VAL B 1 345 ? 9.357 7.580 108.064 1.00 11.54 325 VAL B C 1
ATOM 4722 O O . VAL B 1 345 ? 8.478 7.314 107.246 1.00 11.51 325 VAL B O 1
ATOM 4726 N N . PHE B 1 346 ? 9.214 8.485 109.032 1.00 11.43 326 PHE B N 1
ATOM 4727 C CA . PHE B 1 346 ? 8.072 9.400 109.108 1.00 11.98 326 PHE B CA 1
ATOM 4728 C C . PHE B 1 346 ? 8.520 10.736 108.543 1.00 11.95 326 PHE B C 1
ATOM 4729 O O . PHE B 1 346 ? 9.667 11.141 108.763 1.00 13.05 326 PHE B O 1
ATOM 4737 N N . ALA B 1 347 ? 7.642 11.402 107.803 1.00 11.69 327 ALA B N 1
ATOM 4738 C CA . ALA B 1 347 ? 7.928 12.735 107.282 1.00 12.08 327 ALA B CA 1
ATOM 4739 C C . ALA B 1 347 ? 6.918 13.725 107.833 1.00 12.26 327 ALA B C 1
ATOM 4740 O O . ALA B 1 347 ? 5.730 13.415 107.913 1.00 12.72 327 ALA B O 1
ATOM 4742 N N . LEU B 1 348 ? 7.386 14.911 108.205 1.00 12.52 328 LEU B N 1
ATOM 4743 C CA . LEU B 1 348 ? 6.534 15.958 108.757 1.00 12.70 328 LEU B CA 1
ATOM 4744 C C . LEU B 1 348 ? 6.764 17.265 108.029 1.00 12.74 328 LEU B C 1
ATOM 4745 O O . LEU B 1 348 ? 7.906 17.617 107.744 1.00 13.03 328 LEU B O 1
ATOM 4750 N N . SER B 1 349 ? 5.688 18.009 107.808 1.00 12.88 329 SER B N 1
ATOM 4751 C CA . SER B 1 349 ? 5.767 19.386 107.333 1.00 13.50 329 SER B CA 1
ATOM 4752 C C . SER B 1 349 ? 5.022 20.281 108.305 1.00 14.29 329 SER B C 1
ATOM 4753 O O . SER B 1 349 ? 3.848 20.043 108.585 1.00 14.20 329 SER B O 1
ATOM 4756 N N . THR B 1 350 ? 5.670 21.340 108.774 1.00 15.61 330 THR B N 1
ATOM 4757 C CA . THR B 1 350 ? 5.004 22.286 109.673 1.00 17.10 330 THR B CA 1
ATOM 4758 C C . THR B 1 350 ? 4.169 23.317 108.920 1.00 19.17 330 THR B C 1
ATOM 4759 O O . THR B 1 350 ? 3.388 24.053 109.525 1.00 19.87 330 THR B O 1
ATOM 4763 N N . GLY B 1 351 ? 4.346 23.383 107.605 1.00 19.25 331 GLY B N 1
ATOM 4764 C CA . GLY B 1 351 ? 3.474 24.193 106.756 1.00 20.34 331 GLY B CA 1
ATOM 4765 C C . GLY B 1 351 ? 3.623 25.694 106.941 1.00 21.74 331 GLY B C 1
ATOM 4766 O O . GLY B 1 351 ? 2.689 26.449 106.675 1.00 21.63 331 GLY B O 1
ATOM 4767 N N . ARG B 1 352 ? 4.794 26.131 107.386 1.00 23.16 332 ARG B N 1
ATOM 4768 C CA . ARG B 1 352 ? 5.011 27.546 107.707 1.00 24.98 332 ARG B CA 1
ATOM 4769 C C . ARG B 1 352 ? 5.535 28.363 106.528 1.00 26.28 332 ARG B C 1
ATOM 4770 O O . ARG B 1 352 ? 5.400 29.588 106.518 1.00 27.92 332 ARG B O 1
ATOM 4778 N N . ARG B 1 353 ? 6.114 27.693 105.535 1.00 25.37 333 ARG B N 1
ATOM 4779 C CA . ARG B 1 353 ? 6.622 28.364 104.336 1.00 27.29 333 ARG B CA 1
ATOM 4780 C C . ARG B 1 353 ? 5.970 27.798 103.093 1.00 28.63 333 ARG B C 1
ATOM 4781 O O . ARG B 1 353 ? 5.922 26.581 102.921 1.00 29.46 333 ARG B O 1
ATOM 4789 N N . PRO B 1 354 ? 5.509 28.676 102.190 1.00 29.28 334 PRO B N 1
ATOM 4790 C CA . PRO B 1 354 ? 5.023 28.162 100.923 1.00 29.98 334 PRO B CA 1
ATOM 4791 C C . PRO B 1 354 ? 6.148 27.504 100.152 1.00 31.80 334 PRO B C 1
ATOM 4792 O O . PRO B 1 354 ? 7.303 27.922 100.243 1.00 33.11 334 PRO B O 1
ATOM 4796 N N . LEU B 1 355 ? 5.812 26.463 99.413 1.00 33.31 335 LEU B N 1
ATOM 4797 C CA . LEU B 1 355 ? 6.808 25.724 98.674 1.00 34.82 335 LEU B CA 1
ATOM 4798 C C . LEU B 1 355 ? 7.582 26.653 97.737 1.00 37.48 335 LEU B C 1
ATOM 4799 O O . LEU B 1 355 ? 8.799 26.531 97.602 1.00 39.01 335 LEU B O 1
ATOM 4804 N N . LEU B 1 356 ? 6.874 27.594 97.117 1.00 39.97 336 LEU B N 1
ATOM 4805 C CA . LEU B 1 356 ? 7.496 28.587 96.242 1.00 42.59 336 LEU B CA 1
ATOM 4806 C C . LEU B 1 356 ? 7.554 29.962 96.902 1.00 43.40 336 LEU B C 1
ATOM 4807 O O . LEU B 1 356 ? 6.543 30.657 97.002 1.00 44.24 336 LEU B O 1
ATOM 4812 N N . VAL B 1 370 ? 2.803 22.183 87.073 1.00 49.85 350 VAL B N 1
ATOM 4813 C CA . VAL B 1 370 ? 3.825 23.205 86.850 1.00 48.46 350 VAL B CA 1
ATOM 4814 C C . VAL B 1 370 ? 5.220 22.658 87.167 1.00 47.44 350 VAL B C 1
ATOM 4815 O O . VAL B 1 370 ? 5.399 21.864 88.098 1.00 45.00 350 VAL B O 1
ATOM 4819 N N . HIS B 1 371 ? 6.196 23.073 86.368 1.00 46.69 351 HIS B N 1
ATOM 4820 C CA . HIS B 1 371 ? 7.577 22.650 86.573 1.00 45.73 351 HIS B CA 1
ATOM 4821 C C . HIS B 1 371 ? 8.220 23.369 87.741 1.00 41.60 351 HIS B C 1
ATOM 4822 O O . HIS B 1 371 ? 9.143 22.841 88.355 1.00 38.65 351 HIS B O 1
ATOM 4829 N N . LEU B 1 372 ? 7.737 24.561 88.062 1.00 38.77 352 LEU B N 1
ATOM 4830 C CA . LEU B 1 372 ? 8.294 25.283 89.198 1.00 36.74 352 LEU B CA 1
ATOM 4831 C C . LEU B 1 372 ? 7.991 24.583 90.509 1.00 33.71 352 LEU B C 1
ATOM 4832 O O . LEU B 1 372 ? 8.893 24.398 91.324 1.00 30.60 352 LEU B O 1
ATOM 4837 N N . GLU B 1 373 ? 6.741 24.172 90.706 1.00 32.07 353 GLU B N 1
ATOM 4838 C CA . GLU B 1 373 ? 6.381 23.418 91.906 1.00 31.78 353 GLU B CA 1
ATOM 4839 C C . GLU B 1 373 ? 7.158 22.112 91.959 1.00 28.14 353 GLU B C 1
ATOM 4840 O O . GLU B 1 373 ? 7.665 21.730 93.013 1.00 24.88 353 GLU B O 1
ATOM 4846 N N . ALA B 1 374 ? 7.230 21.420 90.825 1.00 25.78 354 ALA B N 1
ATOM 4847 C CA . ALA B 1 374 ? 7.951 20.151 90.746 1.00 23.41 354 ALA B CA 1
ATOM 4848 C C . ALA B 1 374 ? 9.423 20.340 91.108 1.00 22.06 354 ALA B C 1
ATOM 4849 O O . ALA B 1 374 ? 9.992 19.550 91.852 1.00 19.87 354 ALA B O 1
ATOM 4851 N N . GLY B 1 375 ? 10.039 21.401 90.597 1.00 21.21 355 GLY B N 1
ATOM 4852 C CA . GLY B 1 375 ? 11.438 21.678 90.901 1.00 20.77 355 GLY B CA 1
ATOM 4853 C C . GLY B 1 375 ? 11.637 21.958 92.384 1.00 19.56 355 GLY B C 1
ATOM 4854 O O . GLY B 1 375 ? 12.619 21.521 92.991 1.00 19.72 355 GLY B O 1
ATOM 4855 N N . ALA B 1 376 ? 10.704 22.704 92.964 1.00 19.31 356 ALA B N 1
ATOM 4856 C CA . ALA B 1 376 ? 10.774 23.049 94.383 1.00 18.52 356 ALA B CA 1
ATOM 4857 C C . ALA B 1 376 ? 10.654 21.797 95.237 1.00 17.62 356 ALA B C 1
ATOM 4858 O O . ALA B 1 376 ? 11.425 21.598 96.180 1.00 17.05 356 ALA B O 1
ATOM 4860 N N . LEU B 1 377 ? 9.704 20.937 94.896 1.00 17.33 357 LEU B N 1
ATOM 4861 C CA A LEU B 1 377 ? 9.563 19.692 95.632 0.60 16.66 357 LEU B CA 1
ATOM 4862 C CA B LEU B 1 377 ? 9.529 19.657 95.588 0.40 16.45 357 LEU B CA 1
ATOM 4863 C C . LEU B 1 377 ? 10.772 18.786 95.437 1.00 16.14 357 LEU B C 1
ATOM 4864 O O . LEU B 1 377 ? 11.233 18.160 96.391 1.00 15.61 357 LEU B O 1
ATOM 4873 N N . ASN B 1 378 ? 11.307 18.732 94.222 1.00 16.40 358 ASN B N 1
ATOM 4874 C CA . ASN B 1 378 ? 12.505 17.940 93.980 1.00 16.36 358 ASN B CA 1
ATOM 4875 C C . ASN B 1 378 ? 13.665 18.352 94.884 1.00 16.52 358 ASN B C 1
ATOM 4876 O O . ASN B 1 378 ? 14.404 17.499 95.360 1.00 15.91 358 ASN B O 1
ATOM 4881 N N . GLU B 1 379 ? 13.791 19.642 95.175 1.00 17.03 359 GLU B N 1
ATOM 4882 C CA . GLU B 1 379 ? 14.861 20.096 96.062 1.00 18.19 359 GLU B CA 1
ATOM 4883 C C . GLU B 1 379 ? 14.658 19.538 97.473 1.00 16.56 359 GLU B C 1
ATOM 4884 O O . GLU B 1 379 ? 15.609 19.119 98.137 1.00 15.64 359 GLU B O 1
ATOM 4890 N N . VAL B 1 380 ? 13.414 19.571 97.932 1.00 15.58 360 VAL B N 1
ATOM 4891 C CA . VAL B 1 380 ? 13.069 19.046 99.247 1.00 15.00 360 VAL B CA 1
ATOM 4892 C C . VAL B 1 380 ? 13.326 17.537 99.291 1.00 14.44 360 VAL B C 1
ATOM 4893 O O . VAL B 1 380 ? 13.875 17.015 100.258 1.00 14.21 360 VAL B O 1
ATOM 4897 N N . LEU B 1 381 ? 12.926 16.833 98.235 1.00 14.39 361 LEU B N 1
ATOM 4898 C CA . LEU B 1 381 ? 13.081 15.382 98.192 1.00 14.25 361 LEU B CA 1
ATOM 4899 C C . LEU B 1 381 ? 14.545 14.960 98.201 1.00 14.41 361 LEU B C 1
ATOM 4900 O O . LEU B 1 381 ? 14.922 14.025 98.902 1.00 14.58 361 LEU B O 1
ATOM 4905 N N . ALA B 1 382 ? 15.362 15.656 97.418 1.00 14.34 362 ALA B N 1
ATOM 4906 C CA . ALA B 1 382 ? 16.794 15.400 97.372 1.00 14.52 362 ALA B CA 1
ATOM 4907 C C . ALA B 1 382 ? 17.438 15.673 98.724 1.00 13.87 362 ALA B C 1
ATOM 4908 O O . ALA B 1 382 ? 18.255 14.891 99.202 1.00 13.82 362 ALA B O 1
ATOM 4910 N N . ALA B 1 383 ? 17.052 16.781 99.345 1.00 14.33 363 ALA B N 1
ATOM 4911 C CA . ALA B 1 383 ? 17.600 17.149 100.640 1.00 13.98 363 ALA B CA 1
ATOM 4912 C C . ALA B 1 383 ? 17.182 16.149 101.704 1.00 13.20 363 ALA B C 1
ATOM 4913 O O . ALA B 1 383 ? 17.938 15.867 102.627 1.00 13.14 363 ALA B O 1
ATOM 4915 N N . GLY B 1 384 ? 15.973 15.610 101.576 1.00 12.54 364 GLY B N 1
ATOM 4916 C CA . GLY B 1 384 ? 15.474 14.640 102.540 1.00 12.13 364 GLY B CA 1
ATOM 4917 C C . GLY B 1 384 ? 16.350 13.411 102.623 1.00 11.86 364 GLY B C 1
ATOM 4918 O O . GLY B 1 384 ? 16.667 12.932 103.706 1.00 11.77 364 GLY B O 1
ATOM 4919 N N . ALA B 1 385 ? 16.774 12.911 101.473 1.00 12.11 365 ALA B N 1
ATOM 4920 C CA . ALA B 1 385 ? 17.720 11.810 101.440 1.00 12.05 365 ALA B CA 1
ATOM 4921 C C . ALA B 1 385 ? 19.035 12.223 102.094 1.00 11.96 365 ALA B C 1
ATOM 4922 O O . ALA B 1 385 ? 19.561 11.525 102.958 1.00 11.53 365 ALA B O 1
ATOM 4924 N N . ASP B 1 386 ? 19.539 13.390 101.711 1.00 12.26 366 ASP B N 1
ATOM 4925 C CA . ASP B 1 386 ? 20.863 13.811 102.151 1.00 12.55 366 ASP B CA 1
ATOM 4926 C C . ASP B 1 386 ? 20.912 14.018 103.653 1.00 12.07 366 ASP B C 1
ATOM 4927 O O . ASP B 1 386 ? 21.887 13.633 104.302 1.00 11.85 366 ASP B O 1
ATOM 4932 N N . VAL B 1 387 ? 19.861 14.595 104.233 1.00 12.02 367 VAL B N 1
ATOM 4933 C CA . VAL B 1 387 ? 19.895 14.851 105.670 1.00 12.04 367 VAL B CA 1
ATOM 4934 C C . VAL B 1 387 ? 19.797 13.550 106.465 1.00 11.87 367 VAL B C 1
ATOM 4935 O O . VAL B 1 387 ? 20.347 13.446 107.556 1.00 12.06 367 VAL B O 1
ATOM 4939 N N . LEU B 1 388 ? 19.127 12.544 105.914 1.00 12.03 368 LEU B N 1
ATOM 4940 C CA . LEU B 1 388 ? 19.110 11.248 106.572 1.00 12.01 368 LEU B CA 1
ATOM 4941 C C . LEU B 1 388 ? 20.483 10.570 106.494 1.00 11.41 368 LEU B C 1
ATOM 4942 O O . LEU B 1 388 ? 20.968 10.024 107.478 1.00 11.17 368 LEU B O 1
ATOM 4947 N N . THR B 1 389 ? 21.137 10.628 105.341 1.00 10.77 369 THR B N 1
ATOM 4948 C CA . THR B 1 389 ? 22.484 10.077 105.242 1.00 10.82 369 THR B CA 1
ATOM 4949 C C . THR B 1 389 ? 23.361 10.720 106.305 1.00 10.96 369 THR B C 1
ATOM 4950 O O . THR B 1 389 ? 24.101 10.052 107.023 1.00 11.14 369 THR B O 1
ATOM 4954 N N . ARG B 1 390 ? 23.292 12.039 106.363 1.00 11.13 370 ARG B N 1
ATOM 4955 C CA . ARG B 1 390 ? 24.137 12.790 107.273 1.00 11.39 370 ARG B CA 1
ATOM 4956 C C . ARG B 1 390 ? 23.786 12.495 108.734 1.00 11.35 370 ARG B C 1
ATOM 4957 O O . ARG B 1 390 ? 24.675 12.349 109.573 1.00 11.38 370 ARG B O 1
ATOM 4965 N N . ALA B 1 391 ? 22.499 12.360 109.030 1.00 10.96 371 ALA B N 1
ATOM 4966 C CA . ALA B 1 391 ? 22.072 12.038 110.388 1.00 10.98 371 ALA B CA 1
ATOM 4967 C C . ALA B 1 391 ? 22.619 10.688 110.833 1.00 11.23 371 ALA B C 1
ATOM 4968 O O . ALA B 1 391 ? 22.962 10.505 111.995 1.00 11.23 371 ALA B O 1
ATOM 4970 N N . VAL B 1 392 ? 22.670 9.728 109.919 1.00 11.45 372 VAL B N 1
ATOM 4971 C CA . VAL B 1 392 ? 23.234 8.422 110.250 1.00 11.67 372 VAL B CA 1
ATOM 4972 C C . VAL B 1 392 ? 24.716 8.546 110.613 1.00 11.75 372 VAL B C 1
ATOM 4973 O O . VAL B 1 392 ? 25.175 7.942 111.582 1.00 11.69 372 VAL B O 1
ATOM 4977 N N . VAL B 1 393 ? 25.467 9.336 109.851 1.00 12.02 373 VAL B N 1
ATOM 4978 C CA . VAL B 1 393 ? 26.892 9.503 110.145 1.00 12.76 373 VAL B CA 1
ATOM 4979 C C . VAL B 1 393 ? 27.054 10.144 111.517 1.00 13.00 373 VAL B C 1
ATOM 4980 O O . VAL B 1 393 ? 27.866 9.695 112.325 1.00 13.35 373 VAL B O 1
ATOM 4984 N N . HIS B 1 394 ? 26.261 11.174 111.793 1.00 12.90 374 HIS B N 1
ATOM 4985 C CA . HIS B 1 394 ? 26.287 11.799 113.116 1.00 12.71 374 HIS B CA 1
ATOM 4986 C C . HIS B 1 394 ? 25.980 10.817 114.238 1.00 12.49 374 HIS B C 1
ATOM 4987 O O . HIS B 1 394 ? 26.580 10.900 115.314 1.00 12.88 374 HIS B O 1
ATOM 4994 N N . ALA B 1 395 ? 25.022 9.918 114.016 1.00 12.30 375 ALA B N 1
ATOM 4995 C CA . ALA B 1 395 ? 24.696 8.914 115.031 1.00 12.40 375 ALA B CA 1
ATOM 4996 C C . ALA B 1 395 ? 25.906 8.031 115.332 1.00 12.86 375 ALA B C 1
ATOM 4997 O O . ALA B 1 395 ? 26.230 7.765 116.488 1.00 14.12 375 ALA B O 1
ATOM 4999 N N . VAL B 1 396 ? 26.567 7.576 114.279 1.00 13.32 376 VAL B N 1
ATOM 5000 C CA . VAL B 1 396 ? 27.729 6.711 114.428 1.00 13.53 376 VAL B CA 1
ATOM 5001 C C . VAL B 1 396 ? 28.874 7.440 115.140 1.00 13.77 376 VAL B C 1
ATOM 5002 O O . VAL B 1 396 ? 29.509 6.879 116.029 1.00 14.18 376 VAL B O 1
ATOM 5006 N N . LEU B 1 397 ? 29.110 8.698 114.782 1.00 14.05 377 LEU B N 1
ATOM 5007 C CA . LEU B 1 397 ? 30.188 9.478 115.404 1.00 14.28 377 LEU B CA 1
ATOM 5008 C C . LEU B 1 397 ? 29.868 9.941 116.835 1.00 14.53 377 LEU B C 1
ATOM 5009 O O . LEU B 1 397 ? 30.770 10.061 117.666 1.00 15.07 377 LEU B O 1
ATOM 5014 N N . ALA B 1 398 ? 28.595 10.172 117.140 1.00 14.23 378 ALA B N 1
ATOM 5015 C CA . ALA B 1 398 ? 28.202 10.667 118.469 1.00 14.68 378 ALA B CA 1
ATOM 5016 C C . ALA B 1 398 ? 28.215 9.561 119.522 1.00 15.12 378 ALA B C 1
ATOM 5017 O O . ALA B 1 398 ? 28.286 9.835 120.722 1.00 16.58 378 ALA B O 1
ATOM 5019 N N . ALA B 1 399 ? 28.122 8.315 119.069 1.00 15.02 379 ALA B N 1
ATOM 5020 C CA . ALA B 1 399 ? 28.043 7.171 119.970 1.00 15.12 379 ALA B CA 1
ATOM 5021 C C . ALA B 1 399 ? 29.302 6.986 120.789 1.00 15.80 379 ALA B C 1
ATOM 5022 O O . ALA B 1 399 ? 30.405 7.287 120.335 1.00 16.00 379 ALA B O 1
ATOM 5024 N N . THR B 1 400 ? 29.112 6.502 122.013 1.00 17.50 380 THR B N 1
ATOM 5025 C CA . THR B 1 400 ? 30.196 5.940 122.799 1.00 18.72 380 THR B CA 1
ATOM 5026 C C . THR B 1 400 ? 29.889 4.479 123.112 1.00 17.60 380 THR B C 1
ATOM 5027 O O . THR B 1 400 ? 28.737 4.063 123.146 1.00 17.82 380 THR B O 1
ATOM 5031 N N . GLY B 1 401 ? 30.933 3.695 123.322 1.00 17.27 381 GLY B N 1
ATOM 5032 C CA . GLY B 1 401 ? 30.781 2.247 123.398 1.00 16.73 381 GLY B CA 1
ATOM 5033 C C . GLY B 1 401 ? 30.093 1.804 124.672 1.00 16.98 381 GLY B C 1
ATOM 5034 O O . GLY B 1 401 ? 30.058 2.539 125.661 1.00 17.64 381 GLY B O 1
ATOM 5035 N N . VAL B 1 402 ? 29.538 0.600 124.643 1.00 16.22 382 VAL B N 1
ATOM 5036 C CA . VAL B 1 402 ? 28.991 -0.024 125.832 1.00 16.54 382 VAL B CA 1
ATOM 5037 C C . VAL B 1 402 ? 29.550 -1.418 126.022 1.00 16.68 382 VAL B C 1
ATOM 5038 O O . VAL B 1 402 ? 30.017 -2.059 125.081 1.00 16.08 382 VAL B O 1
ATOM 5042 N N . ASP B 1 403 ? 29.476 -1.868 127.266 1.00 17.48 383 ASP B N 1
ATOM 5043 C CA . ASP B 1 403 ? 29.923 -3.188 127.661 1.00 17.63 383 ASP B CA 1
ATOM 5044 C C . ASP B 1 403 ? 29.039 -3.618 128.823 1.00 17.83 383 ASP B C 1
ATOM 5045 O O . ASP B 1 403 ? 29.204 -3.157 129.952 1.00 18.18 383 ASP B O 1
ATOM 5050 N N . THR B 1 404 ? 28.046 -4.441 128.514 1.00 16.75 384 THR B N 1
ATOM 5051 C CA . THR B 1 404 ? 27.085 -4.899 129.506 1.00 16.82 384 THR B CA 1
ATOM 5052 C C . THR B 1 404 ? 26.952 -6.411 129.392 1.00 16.91 384 THR B C 1
ATOM 5053 O O . THR B 1 404 ? 27.445 -7.007 128.437 1.00 16.80 384 THR B O 1
ATOM 5057 N N . PRO B 1 405 ? 26.215 -7.033 130.321 1.00 17.57 385 PRO B N 1
ATOM 5058 C CA . PRO B 1 405 ? 26.025 -8.475 130.198 1.00 17.99 385 PRO B CA 1
ATOM 5059 C C . PRO B 1 405 ? 25.240 -8.892 128.957 1.00 17.40 385 PRO B C 1
ATOM 5060 O O . PRO B 1 405 ? 25.213 -10.071 128.627 1.00 18.18 385 PRO B O 1
ATOM 5064 N N . GLY B 1 406 ? 24.615 -7.933 128.276 1.00 16.84 386 GLY B N 1
ATOM 5065 C CA . GLY B 1 406 ? 23.845 -8.223 127.077 1.00 16.42 386 GLY B CA 1
ATOM 5066 C C . GLY B 1 406 ? 24.508 -7.818 125.777 1.00 16.05 386 GLY B C 1
ATOM 5067 O O . GLY B 1 406 ? 23.907 -7.944 124.708 1.00 15.75 386 GLY B O 1
ATOM 5068 N N . GLY B 1 407 ? 25.739 -7.325 125.846 1.00 15.81 387 GLY B N 1
ATOM 5069 C CA . GLY B 1 407 ? 26.429 -6.952 124.621 1.00 15.51 387 GLY B CA 1
ATOM 5070 C C . GLY B 1 407 ? 27.643 -6.083 124.829 1.00 15.59 387 GLY B C 1
ATOM 5071 O O . GLY B 1 407 ? 27.667 -5.228 125.712 1.00 15.67 387 GLY B O 1
ATOM 5072 N N . VAL B 1 408 ? 28.643 -6.301 123.980 1.00 15.64 388 VAL B N 1
ATOM 5073 C CA . VAL B 1 408 ? 29.810 -5.443 123.899 1.00 15.87 388 VAL B CA 1
ATOM 5074 C C . VAL B 1 408 ? 29.831 -4.779 122.527 1.00 15.06 388 VAL B C 1
ATOM 5075 O O . VAL B 1 408 ? 29.932 -5.460 121.504 1.00 14.36 388 VAL B O 1
ATOM 5079 N N . HIS B 1 409 ? 29.722 -3.453 122.515 1.00 14.80 389 HIS B N 1
ATOM 5080 C CA . HIS B 1 409 ? 29.577 -2.695 121.279 1.00 14.72 389 HIS B CA 1
ATOM 5081 C C . HIS B 1 409 ? 30.430 -1.441 121.340 1.00 15.26 389 HIS B C 1
ATOM 5082 O O . HIS B 1 409 ? 30.002 -0.425 121.880 1.00 16.01 389 HIS B O 1
ATOM 5089 N N . PRO B 1 410 ? 31.658 -1.511 120.804 1.00 15.68 390 PRO B N 1
ATOM 5090 C CA . PRO B 1 410 ? 32.503 -0.323 120.773 1.00 15.65 390 PRO B CA 1
ATOM 5091 C C . PRO B 1 410 ? 31.955 0.695 119.785 1.00 14.83 390 PRO B C 1
ATOM 5092 O O . PRO B 1 410 ? 31.208 0.334 118.885 1.00 13.95 390 PRO B O 1
ATOM 5096 N N . SER B 1 411 ? 32.313 1.960 119.964 1.00 14.77 391 SER B N 1
ATOM 5097 C CA . SER B 1 411 ? 31.933 2.995 119.021 1.00 14.74 391 SER B CA 1
ATOM 5098 C C . SER B 1 411 ? 32.950 3.095 117.891 1.00 14.88 391 SER B C 1
ATOM 5099 O O . SER B 1 411 ? 34.097 2.664 118.009 1.00 14.93 391 SER B O 1
ATOM 5102 N N . TYR B 1 412 ? 32.526 3.724 116.805 1.00 15.23 392 TYR B N 1
ATOM 5103 C CA . TYR B 1 412 ? 33.402 3.957 115.672 1.00 15.59 392 TYR B CA 1
ATOM 5104 C C . TYR B 1 412 ? 34.650 4.719 116.105 1.00 16.47 392 TYR B C 1
ATOM 5105 O O . TYR B 1 412 ? 35.767 4.383 115.719 1.00 16.77 392 TYR B O 1
ATOM 5114 N N . ARG B 1 413 ? 34.461 5.779 116.871 1.00 17.27 393 ARG B N 1
ATOM 5115 C CA . ARG B 1 413 ? 35.602 6.599 117.253 1.00 18.92 393 ARG B CA 1
ATOM 5116 C C . ARG B 1 413 ? 36.551 5.861 118.185 1.00 19.54 393 ARG B C 1
ATOM 5117 O O . ARG B 1 413 ? 37.762 6.084 118.129 1.00 20.31 393 ARG B O 1
ATOM 5125 N N . GLU B 1 414 ? 36.027 4.965 119.016 1.00 19.34 394 GLU B N 1
ATOM 5126 C CA . GLU B 1 414 ? 36.899 4.153 119.871 1.00 20.40 394 GLU B CA 1
ATOM 5127 C C . GLU B 1 414 ? 37.828 3.276 119.039 1.00 21.64 394 GLU B C 1
ATOM 5128 O O . GLU B 1 414 ? 38.964 2.995 119.441 1.00 21.42 394 GLU B O 1
ATOM 5134 N N . LEU B 1 415 ? 37.366 2.891 117.856 1.00 23.05 395 LEU B N 1
ATOM 5135 C CA . LEU B 1 415 ? 38.172 2.093 116.935 1.00 25.54 395 LEU B CA 1
ATOM 5136 C C . LEU B 1 415 ? 39.048 2.929 115.998 1.00 25.76 395 LEU B C 1
ATOM 5137 O O . LEU B 1 415 ? 40.177 2.537 115.685 1.00 27.49 395 LEU B O 1
ATOM 5142 N N . TYR B 1 416 ? 38.566 4.096 115.584 1.00 25.73 396 TYR B N 1
ATOM 5143 C CA . TYR B 1 416 ? 39.222 4.826 114.496 1.00 26.02 396 TYR B CA 1
ATOM 5144 C C . TYR B 1 416 ? 39.750 6.226 114.849 1.00 29.76 396 TYR B C 1
ATOM 5145 O O . TYR B 1 416 ? 40.490 6.816 114.059 1.00 31.43 396 TYR B O 1
ATOM 5154 N N . ALA B 1 417 ? 39.377 6.760 116.010 1.00 32.27 397 ALA B N 1
ATOM 5155 C CA . ALA B 1 417 ? 39.864 8.082 116.432 1.00 35.77 397 ALA B CA 1
ATOM 5156 C C . ALA B 1 417 ? 40.759 8.005 117.671 1.00 37.35 397 ALA B C 1
ATOM 5157 O O . ALA B 1 417 ? 41.047 6.922 118.186 1.00 38.95 397 ALA B O 1
#

InterPro domains:
  IPR005321 Peptidase S58, DmpA [PF03576] (33-385)
  IPR005321 Peptidase S58, DmpA [PTHR36512] (28-388)
  IPR016117 ArgJ-like domain superfamily [SSF56266] (25-383)

CATH classification: 3.60.70.12

Sequence (718 aa):
GGVPGPHNGLTDVPGVRVGHAGRTTGDDGWLTGVTVVLAPPGGAVAAVDVRRGGGGGGPPGGTTRETDALDPRNLVVQQTTIDAVVLTGGSAFGLDAAGGVAAWLEEQGRGFPVGADPSQVVPVVPAAALFDLGRGGTWRARPDAALGRRAAVEAAAARPEGDPVEQGGVGAGTGAVVGGLKGGIGTASVVLDSGATVAALAAVNAAGSAVDPATGVLYGARTGLPGEFAGYGVPDAIGADDTHARARARLAEAAEETARRRAGGAATLNATLAVVVATDATLTRRAQAQKLAGTAHDGLARAVRPVHLLSDDGDTVFALSTGRRPLLHLEAGALLNEVLAAGADVLTRAVVHAVLAATGVDTPGGVHPSYRELYAIGGVPGPHNGLTDVPGVRVGHAGRTGDDGWLTGVTVVLAPPGGAVAAVDVRRGGGGGGPPGGTTRETDALDPRNLVVQQTTIDAVVLTGGSAFGLDAAGGVAAWLEEQGRGFPVGADPSQVVPVVPAAALFDLGRGGTWRARPDAALGRRAAVEAAAARPEGDPVEQGGVGAGTGAVVGGLKGGIGTASVVLDSGATVAALAAVNAAGSAVDPATGVLYGARTGLPGEFAGYGVPDAIGADDTHARARARLAEAAEETARRRAGGAATLNATLAVVVATDATLTRRAQAQKLAGTTAHDGLARAVRPVHLLSDGDTVFALSTGRRPLLVHLEAGALLNEVLAAGADVLTRAVVHAVLAATGVDTPGGVHPSYRELYA

Foldseek 3Di:
DFDFADQFFDLSFWQKFKFKFADADPQGFWAKMKIFGHPVFWFKAKDWLAPWLAKDLRVCLPLVHDDGGATMEMETEPTNQQNQLQLLVQVVCLVVLGACDDDPPSSHHGHRYIYHYWYQARLQPHRNHTHHNVRSNNRVVRRVPDDRPDHDDKALTHRQRRAAACQARFIKFKGWTADPLRKIKMKIKNFRFNFHLADLQARDGLLVVLDDPPPLVVLPFDPGFDPVLSVQLVVVSVVQQVVLQVLADNGDDQATEMEMEMEMQEADRSVLQNLLNVLLVLLVPSRTPPDSDNRYGYMYMYTYSPNHYLAVNSVVSSVSNSNRSSSNSNVRRVRRQSRYAWDDHSNGGHHGSSNSGD/DWLDFADQFFDLSFWQKFKFKFADADPQGFWAKMKIFGHPVFWFKAKDWQQPWVAKDLRVCLPLVHDDGGATMEMETEPTNQQNQQQVLVQVVCLVVLGACDDDVPSSHHGHRYIYHYWYLARLQPHRNHTHHNVRSNNGVVRRVPDHRPDHDDWALTHRLRRAAACQARFIKFKGKIADPLRKIKMKIKNFRYNFHLADLVARDGLLVVLDRPPPCVVLPFDPGFDPVLSVQLVVVSVVQLQVLLVLDDVRDDQATEMEMEMEMQEADRSVLQNLLNVLLVLLVPSRTPPDSDNRYGYMYMYTYSPNHYLNVVVSVVSSVVNSVRSSSNSNVRRVRRQSSYAWDDHSNGGHGGSVVRGD